Protein AF-A0A9D9L0I6-F1 (afdb_monomer)

Structure (mmCIF, N/CA/C/O backbone):
data_AF-A0A9D9L0I6-F1
#
_entry.id   AF-A0A9D9L0I6-F1
#
loop_
_atom_site.group_PDB
_atom_site.id
_atom_site.type_symbol
_atom_site.label_atom_id
_atom_site.label_alt_id
_atom_site.label_comp_id
_atom_site.label_asym_id
_atom_site.label_entity_id
_atom_site.label_seq_id
_atom_site.pdbx_PDB_ins_code
_atom_site.Cartn_x
_atom_site.Cartn_y
_atom_site.Cartn_z
_atom_site.occupancy
_atom_site.B_iso_or_equiv
_atom_site.auth_seq_id
_atom_site.auth_comp_id
_atom_site.auth_asym_id
_atom_site.auth_atom_id
_atom_site.pdbx_PDB_model_num
ATOM 1 N N . THR A 1 1 ? -9.762 -33.705 24.636 1.00 52.69 1 THR A N 1
ATOM 2 C CA . THR A 1 1 ? -10.418 -32.958 23.544 1.00 52.69 1 THR A CA 1
ATOM 3 C C . THR A 1 1 ? -10.398 -33.805 22.284 1.00 52.69 1 THR A C 1
ATOM 5 O O . THR A 1 1 ? -9.421 -34.520 22.058 1.00 52.69 1 THR A O 1
ATOM 8 N N . ALA A 1 2 ? -11.492 -33.805 21.518 1.00 54.66 2 ALA A N 1
ATOM 9 C CA . ALA A 1 2 ? -11.611 -34.588 20.283 1.00 54.66 2 ALA A CA 1
ATOM 10 C C . ALA A 1 2 ? -10.801 -33.950 19.140 1.00 54.66 2 ALA A C 1
ATOM 12 O O . ALA A 1 2 ? -10.558 -32.747 19.159 1.00 54.66 2 ALA A O 1
ATOM 13 N N . GLU A 1 3 ? -10.361 -34.753 18.174 1.00 54.53 3 GLU A N 1
ATOM 14 C CA . GLU A 1 3 ? -9.663 -34.286 16.967 1.00 54.53 3 GLU A CA 1
ATOM 15 C C . GLU A 1 3 ? -10.591 -33.373 16.137 1.00 54.53 3 GLU A C 1
ATOM 17 O O . GLU A 1 3 ? -11.791 -33.644 16.045 1.00 54.53 3 GLU A O 1
ATOM 22 N N . ASN A 1 4 ? -10.076 -32.256 15.604 1.00 59.72 4 ASN A N 1
ATOM 23 C CA . ASN A 1 4 ? -10.842 -31.246 14.854 1.00 59.72 4 ASN A CA 1
ATOM 24 C C . ASN A 1 4 ? -12.024 -30.582 15.595 1.00 59.72 4 ASN A C 1
ATOM 26 O O . ASN A 1 4 ? -12.914 -30.001 14.968 1.00 59.72 4 ASN A O 1
ATOM 30 N N . LYS A 1 5 ? -12.042 -30.612 16.936 1.00 56.75 5 LYS A N 1
ATOM 31 C CA . LYS A 1 5 ? -13.038 -29.906 17.766 1.00 56.75 5 LYS A CA 1
ATOM 32 C C . LYS A 1 5 ? -12.375 -29.087 18.877 1.00 56.75 5 LYS A C 1
ATOM 34 O O . LYS A 1 5 ? -11.319 -29.457 19.388 1.00 56.75 5 LYS A O 1
ATOM 39 N N . GLY A 1 6 ? -13.023 -27.990 19.281 1.00 60.59 6 GLY A N 1
ATOM 40 C CA . GLY A 1 6 ? -12.571 -27.153 20.399 1.00 60.59 6 GLY A CA 1
ATOM 41 C C . GLY A 1 6 ? -11.144 -26.632 20.206 1.00 60.59 6 GLY A C 1
ATOM 42 O O . GLY A 1 6 ? -10.828 -26.065 19.162 1.00 60.59 6 GLY A O 1
ATOM 43 N N . LEU A 1 7 ? -10.282 -26.887 21.196 1.00 53.25 7 LEU A N 1
ATOM 44 C CA . LEU A 1 7 ? -8.841 -26.571 21.202 1.00 53.25 7 LEU A CA 1
ATOM 45 C C . LEU A 1 7 ? -7.995 -27.298 20.129 1.00 53.25 7 LEU A C 1
ATOM 47 O O . LEU A 1 7 ? -6.809 -27.016 20.016 1.00 53.25 7 LEU A O 1
ATOM 51 N N . ARG A 1 8 ? -8.550 -28.273 19.393 1.00 57.31 8 ARG A N 1
ATOM 52 C CA . ARG A 1 8 ? -7.832 -29.096 18.394 1.00 57.31 8 ARG A CA 1
ATOM 53 C C . ARG A 1 8 ? -8.310 -28.868 16.955 1.00 57.31 8 ARG A C 1
ATOM 55 O O . ARG A 1 8 ? -8.191 -29.764 16.125 1.00 57.31 8 ARG A O 1
ATOM 62 N N . LYS A 1 9 ? -8.932 -27.724 16.672 1.00 61.34 9 LYS A N 1
ATOM 63 C CA . LYS A 1 9 ? -9.386 -27.363 15.323 1.00 61.34 9 LYS A CA 1
ATOM 64 C C . LYS A 1 9 ? -8.224 -26.705 14.564 1.00 61.34 9 LYS A C 1
ATOM 66 O O . LYS A 1 9 ? -7.658 -25.757 15.085 1.00 61.34 9 LYS A O 1
ATOM 71 N N . GLU A 1 10 ? -7.897 -27.185 13.360 1.00 45.16 10 GLU A N 1
ATOM 72 C CA . GLU A 1 10 ? -6.793 -26.660 12.520 1.00 45.16 10 GLU A CA 1
ATOM 73 C C . GLU A 1 10 ? -7.046 -25.266 11.916 1.00 45.16 10 GLU A C 1
ATOM 75 O O . GLU A 1 10 ? -6.156 -24.684 11.309 1.00 45.16 10 GLU A O 1
ATOM 80 N N . GLN A 1 11 ? -8.252 -24.713 12.059 1.00 45.41 11 GLN A N 1
ATOM 81 C CA . GLN A 1 11 ? -8.524 -23.341 11.629 1.00 45.41 11 GLN A CA 1
ATOM 82 C C . GLN A 1 11 ? -7.983 -22.357 12.663 1.00 45.41 11 GLN A C 1
ATOM 84 O O . GLN A 1 11 ? -8.370 -22.457 13.832 1.00 45.41 11 GLN A O 1
ATOM 89 N N . ASP A 1 12 ? -7.193 -21.376 12.215 1.00 39.00 12 ASP A N 1
ATOM 90 C CA . ASP A 1 12 ? -6.876 -20.182 12.997 1.00 39.00 12 ASP A CA 1
ATOM 91 C C . ASP A 1 12 ? -8.181 -19.553 13.480 1.00 39.00 12 ASP A C 1
ATOM 93 O O . ASP A 1 12 ? -8.966 -18.967 12.728 1.00 39.00 12 ASP A O 1
ATOM 97 N N . LYS A 1 13 ? -8.468 -19.738 14.768 1.00 43.03 13 LYS A N 1
ATOM 98 C CA . LYS A 1 13 ? -9.560 -19.028 15.408 1.00 43.03 13 LYS A CA 1
ATOM 99 C C . LYS A 1 13 ? -9.096 -17.587 15.583 1.00 43.03 13 LYS A C 1
ATOM 101 O O . LYS A 1 13 ? -8.286 -17.314 16.459 1.00 43.03 13 LYS A O 1
ATOM 106 N N . HIS A 1 14 ? -9.690 -16.660 14.832 1.00 37.66 14 HIS A N 1
ATOM 107 C CA . HIS A 1 14 ? -9.545 -15.221 15.091 1.00 37.66 14 HIS A CA 1
ATOM 108 C C . HIS A 1 14 ? -9.995 -14.812 16.516 1.00 37.66 14 HIS A C 1
ATOM 110 O O . HIS A 1 14 ? -9.690 -13.709 16.954 1.00 37.66 14 HIS A O 1
ATOM 116 N N . SER A 1 15 ? -10.688 -15.688 17.263 1.00 42.41 15 SER A N 1
ATOM 117 C CA . SER A 1 15 ? -11.010 -15.499 18.683 1.00 42.41 15 SER A CA 1
ATOM 118 C C . SER A 1 15 ? -11.058 -16.828 19.456 1.00 42.41 15 SER A C 1
ATOM 120 O O . SER A 1 15 ? -11.730 -17.783 19.053 1.00 42.41 15 SER A O 1
ATOM 122 N N . TYR A 1 16 ? -10.365 -16.892 20.600 1.00 41.09 16 TYR A N 1
ATOM 123 C CA . TYR A 1 16 ? -10.402 -18.029 21.537 1.00 41.09 16 TYR A CA 1
ATOM 124 C C . TYR A 1 16 ? -11.671 -18.049 22.416 1.00 41.09 16 TYR A C 1
ATOM 126 O O . TYR A 1 16 ? -11.987 -19.076 23.029 1.00 41.09 16 TYR A O 1
ATOM 134 N N . THR A 1 17 ? -12.415 -16.943 22.459 1.00 44.34 17 THR A N 1
ATOM 135 C CA . THR A 1 17 ? -13.710 -16.779 23.132 1.00 44.34 17 THR A CA 1
ATOM 136 C C . THR A 1 17 ? -14.830 -16.952 22.111 1.00 44.34 17 THR A C 1
ATOM 138 O O . THR A 1 17 ? -15.292 -16.007 21.480 1.00 44.34 17 THR A O 1
ATOM 141 N N . ASP A 1 18 ? -15.252 -18.200 21.911 1.00 49.34 18 ASP A N 1
ATOM 142 C CA . ASP A 1 18 ? -16.401 -18.523 21.065 1.00 49.34 18 ASP A CA 1
ATOM 143 C C . ASP A 1 18 ? -17.710 -18.219 21.817 1.00 49.34 18 ASP A C 1
ATOM 145 O O . ASP A 1 18 ? -18.307 -19.091 22.453 1.00 49.34 18 ASP A O 1
ATOM 149 N N . GLU A 1 19 ? -18.130 -16.952 21.786 1.00 54.03 19 GLU A N 1
ATOM 150 C CA . GLU A 1 19 ? -19.364 -1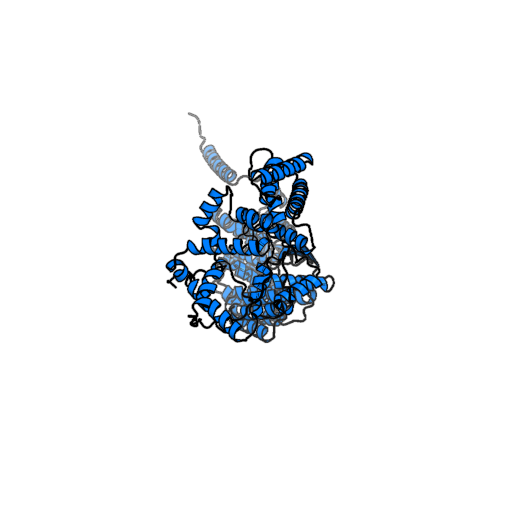6.471 22.425 1.00 54.03 19 GLU A CA 1
ATOM 151 C C . GLU A 1 19 ? -20.638 -16.890 21.679 1.00 54.03 19 GLU A C 1
ATOM 153 O O . GLU A 1 19 ? -21.743 -16.648 22.166 1.00 54.03 19 GLU A O 1
ATOM 158 N N . THR A 1 20 ? -20.523 -17.607 20.550 1.00 55.50 20 THR A N 1
ATOM 159 C CA . THR A 1 20 ? -21.691 -18.154 19.833 1.00 55.50 20 THR A CA 1
ATOM 160 C C . THR A 1 20 ? -22.563 -19.045 20.721 1.00 55.50 20 THR A C 1
ATOM 162 O O . THR A 1 20 ? -23.757 -19.186 20.475 1.00 55.50 20 THR A O 1
ATOM 165 N N . ARG A 1 21 ? -21.998 -19.610 21.792 1.00 56.38 21 ARG A N 1
ATOM 166 C CA . ARG A 1 21 ? -22.713 -20.412 22.798 1.00 56.38 21 ARG A CA 1
ATOM 167 C C . ARG A 1 21 ? -23.657 -19.579 23.666 1.00 56.38 21 ARG A C 1
ATOM 169 O O . ARG A 1 21 ? -24.732 -20.055 24.022 1.00 56.38 21 ARG A O 1
ATOM 176 N N . LEU A 1 22 ? -23.275 -18.335 23.963 1.00 54.88 22 LEU A N 1
ATOM 177 C CA . LEU A 1 22 ? -24.091 -17.380 24.717 1.00 54.88 22 LEU A CA 1
ATOM 178 C C . LEU A 1 22 ? -25.199 -16.782 23.830 1.00 54.88 22 LEU A C 1
ATOM 180 O O . LEU A 1 22 ? -26.304 -16.558 24.312 1.00 54.88 22 LEU A O 1
ATOM 184 N N . THR A 1 23 ? -24.929 -16.590 22.533 1.00 53.78 23 THR A N 1
ATOM 185 C CA . THR A 1 23 ? -25.809 -15.869 21.591 1.00 53.78 23 THR A CA 1
ATOM 186 C C . THR A 1 23 ? -26.646 -16.748 20.651 1.00 53.78 23 THR A C 1
ATOM 188 O O . THR A 1 23 ? -27.573 -16.242 20.027 1.00 53.78 23 THR A O 1
ATOM 191 N N . ARG A 1 24 ? -26.364 -18.054 20.499 1.00 57.12 24 ARG A N 1
ATOM 192 C CA . ARG A 1 24 ? -27.063 -18.942 19.531 1.00 57.12 24 ARG A CA 1
ATOM 193 C C . ARG A 1 24 ? -27.654 -20.225 20.129 1.00 57.12 24 ARG A C 1
ATOM 195 O O . ARG A 1 24 ? -28.039 -21.124 19.380 1.00 57.12 24 ARG A O 1
ATOM 202 N N . SER A 1 25 ? -27.738 -20.343 21.453 1.00 65.62 25 SER A N 1
ATOM 203 C CA . SER A 1 25 ? -28.348 -21.516 22.098 1.00 65.62 25 SER A CA 1
ATOM 204 C C . SER A 1 25 ? -29.876 -21.553 21.904 1.00 65.62 25 SER A C 1
ATOM 206 O O . SER A 1 25 ? -30.533 -20.524 21.744 1.00 65.62 25 SER A O 1
ATOM 208 N N . GLN A 1 26 ? -30.485 -22.745 21.947 1.00 70.00 26 GLN A N 1
ATOM 209 C CA . GLN A 1 26 ? -31.955 -22.873 21.940 1.00 70.00 26 GLN A CA 1
ATOM 210 C C . GLN A 1 26 ? -32.601 -22.167 23.143 1.00 70.00 26 GLN A C 1
ATOM 212 O O . GLN A 1 26 ? -33.730 -21.683 23.053 1.00 70.00 26 GLN A O 1
ATOM 217 N N . PHE A 1 27 ? -31.871 -22.086 24.257 1.00 76.56 27 PHE A N 1
ATOM 218 C CA . PHE A 1 27 ? -32.251 -21.315 25.433 1.00 76.56 27 PHE A CA 1
ATOM 219 C C . PHE A 1 27 ? -32.400 -19.829 25.114 1.00 76.56 27 PHE A C 1
ATOM 221 O O . PHE A 1 27 ? -33.429 -19.245 25.443 1.00 76.56 27 PHE A O 1
ATOM 228 N N . TYR A 1 28 ? -31.433 -19.248 24.404 1.00 76.38 28 TYR A N 1
ATOM 229 C CA . TYR A 1 28 ? -31.485 -17.858 23.963 1.00 76.38 28 TYR A CA 1
ATOM 230 C C . TYR A 1 28 ? -32.720 -17.574 23.091 1.00 76.38 28 TYR A C 1
ATOM 232 O O . TYR A 1 28 ? -33.481 -16.653 23.382 1.00 76.38 28 TYR A O 1
ATOM 240 N N . ALA A 1 29 ? -32.979 -18.410 22.080 1.00 76.19 29 ALA A N 1
ATOM 241 C CA . ALA A 1 29 ? -34.133 -18.221 21.199 1.00 76.19 29 ALA A CA 1
ATOM 242 C C . ALA A 1 29 ? -35.459 -18.232 21.985 1.00 76.19 29 ALA A C 1
ATOM 244 O O . ALA A 1 29 ? -36.323 -17.381 21.776 1.00 76.19 29 ALA A O 1
ATOM 245 N N . ARG A 1 30 ? -35.591 -19.149 22.954 1.00 82.31 30 ARG A N 1
ATOM 246 C CA . ARG A 1 30 ? -36.756 -19.217 23.852 1.00 82.31 30 ARG A CA 1
ATOM 247 C C . ARG A 1 30 ? -36.836 -18.036 24.815 1.00 82.31 30 ARG A C 1
ATOM 249 O O . ARG A 1 30 ? -37.936 -17.632 25.184 1.00 82.31 30 ARG A O 1
ATOM 256 N N . LEU A 1 31 ? -35.698 -17.514 25.266 1.00 84.06 31 LEU A N 1
ATOM 257 C CA . LEU A 1 31 ? -35.631 -16.359 26.157 1.00 84.06 31 LEU A CA 1
ATOM 258 C C . LEU A 1 31 ? -36.135 -15.102 25.442 1.00 84.06 31 LEU A C 1
ATOM 260 O O . LEU A 1 31 ? -37.004 -14.412 25.977 1.00 84.06 31 LEU A O 1
ATOM 264 N N . CYS A 1 32 ? -35.676 -14.860 24.213 1.00 84.69 32 CYS A N 1
ATOM 265 C CA . CYS A 1 32 ? -36.173 -13.789 23.348 1.00 84.69 32 CYS A CA 1
ATOM 266 C C . CYS A 1 32 ? -37.668 -13.940 23.045 1.00 84.69 32 CYS A C 1
ATOM 268 O O . CYS A 1 32 ? -38.425 -12.990 23.234 1.00 84.69 32 CYS A O 1
ATOM 270 N N . GLU A 1 33 ? -38.122 -15.145 22.684 1.00 85.88 33 GLU A N 1
ATOM 271 C CA . GLU A 1 33 ? -39.541 -15.421 22.420 1.00 85.88 33 GLU A CA 1
ATOM 272 C C . GLU A 1 33 ? -40.422 -15.131 23.647 1.00 85.88 33 GLU A C 1
ATOM 274 O O . GLU A 1 33 ? -41.439 -14.447 23.540 1.00 85.88 33 GLU A O 1
ATOM 279 N N . LYS A 1 34 ? -40.014 -15.589 24.839 1.00 87.19 34 LYS A N 1
ATOM 280 C CA . LYS A 1 34 ? -40.772 -15.364 26.081 1.00 87.19 34 LYS A CA 1
ATOM 281 C C . LYS A 1 34 ? -40.785 -13.912 26.541 1.00 87.19 34 LYS A C 1
ATOM 283 O O . LYS A 1 34 ? -41.727 -13.508 27.218 1.00 87.19 34 LYS A O 1
ATOM 288 N N . THR A 1 35 ? -39.732 -13.159 26.243 1.00 86.19 35 THR A N 1
ATOM 289 C CA . THR A 1 35 ? -39.604 -11.754 26.655 1.00 86.19 35 THR A CA 1
ATOM 290 C C . THR A 1 35 ? -40.111 -10.775 25.598 1.00 86.19 35 THR A C 1
ATOM 292 O O . THR A 1 35 ? -40.263 -9.593 25.904 1.00 86.19 35 THR A O 1
ATOM 295 N N . GLY A 1 36 ? -40.423 -11.255 24.388 1.00 85.00 36 GLY A N 1
ATOM 296 C CA . GLY A 1 36 ? -40.866 -10.429 23.266 1.00 85.00 36 GLY A CA 1
ATOM 297 C C . GLY A 1 36 ? -39.756 -9.541 22.696 1.00 85.00 36 GLY A C 1
ATOM 298 O O . GLY A 1 36 ? -40.039 -8.431 22.253 1.00 85.00 36 GLY A O 1
ATOM 299 N N . ILE A 1 37 ? -38.505 -10.002 22.753 1.00 87.12 37 ILE A N 1
ATOM 300 C CA . ILE A 1 37 ? -37.298 -9.244 22.387 1.00 87.12 37 ILE A CA 1
ATOM 301 C C . ILE A 1 37 ? -36.676 -9.815 21.106 1.00 87.12 37 ILE A C 1
ATOM 303 O O . ILE A 1 37 ? -36.764 -11.019 20.866 1.00 87.12 37 ILE A O 1
ATOM 307 N N . ARG A 1 38 ? -36.061 -8.966 20.268 1.00 85.38 38 ARG A N 1
ATOM 308 C CA . ARG A 1 38 ? -35.562 -9.348 18.932 1.00 85.38 38 ARG A CA 1
ATOM 309 C C . ARG A 1 38 ? -34.230 -10.082 18.973 1.00 85.38 38 ARG A C 1
ATOM 311 O O . ARG A 1 38 ? -34.019 -10.989 18.169 1.00 85.38 38 ARG A O 1
ATOM 318 N N . SER A 1 39 ? -33.331 -9.656 19.858 1.00 84.75 39 SER A N 1
ATOM 319 C CA . SER A 1 39 ? -31.947 -10.126 19.894 1.00 84.75 39 SER A CA 1
ATOM 320 C C . SER A 1 39 ? -31.399 -10.302 21.312 1.00 84.75 39 SER A C 1
ATOM 322 O O . SER A 1 39 ? -32.024 -9.898 22.298 1.00 84.75 39 SER A O 1
ATOM 324 N N . PHE A 1 40 ? -30.215 -10.909 21.423 1.00 83.31 40 PHE A N 1
ATOM 325 C CA . PHE A 1 40 ? -29.516 -11.065 22.699 1.00 83.31 40 PHE A CA 1
ATOM 326 C C . PHE A 1 40 ? -29.051 -9.716 23.217 1.00 83.31 40 PHE A C 1
ATOM 328 O O . PHE A 1 40 ? -29.179 -9.426 24.400 1.00 83.31 40 PHE A O 1
ATOM 335 N N . GLU A 1 41 ? -28.552 -8.891 22.313 1.00 85.81 41 GLU A N 1
ATOM 336 C CA . GLU A 1 41 ? -28.041 -7.564 22.596 1.00 85.81 41 GLU A CA 1
ATOM 337 C C . GLU A 1 41 ? -29.165 -6.666 23.144 1.00 85.81 41 GLU A C 1
ATOM 339 O O . GLU A 1 41 ? -28.955 -5.960 24.124 1.00 85.81 41 GLU A O 1
ATOM 344 N N . GLU A 1 42 ? -30.388 -6.763 22.605 1.00 88.62 42 GLU A N 1
ATOM 345 C CA . GLU A 1 42 ? -31.565 -6.060 23.146 1.00 88.62 42 GLU A CA 1
ATOM 346 C C . GLU A 1 42 ? -32.001 -6.621 24.507 1.00 88.62 42 GLU A C 1
ATOM 348 O O . GLU A 1 42 ? -32.395 -5.869 25.401 1.00 88.62 42 GLU A O 1
ATOM 353 N N . PHE A 1 43 ? -31.900 -7.939 24.707 1.00 90.00 43 PHE A N 1
ATOM 354 C CA . PHE A 1 43 ? -32.175 -8.553 26.007 1.00 90.00 43 PHE A CA 1
ATOM 355 C C . PHE A 1 43 ? -31.173 -8.072 27.067 1.00 90.00 43 PHE A C 1
ATOM 357 O O . PHE A 1 43 ? -31.569 -7.733 28.186 1.00 90.00 43 PHE A O 1
ATOM 364 N N . TRP A 1 44 ? -29.891 -8.026 26.706 1.00 90.00 44 TRP A N 1
ATOM 365 C CA . TRP A 1 44 ? -28.805 -7.599 27.574 1.00 90.00 44 TRP A CA 1
ATOM 366 C C . TRP A 1 44 ? -28.935 -6.124 27.958 1.00 90.00 44 TRP A C 1
ATOM 368 O O . TRP A 1 44 ? -28.985 -5.821 29.153 1.00 90.00 44 TRP A O 1
ATOM 378 N N . GLU A 1 45 ? -29.097 -5.235 26.971 1.00 92.75 45 GLU A N 1
ATOM 379 C CA . GLU A 1 45 ? -29.284 -3.796 27.198 1.00 92.75 45 GLU A CA 1
ATOM 380 C C . GLU A 1 45 ? -30.473 -3.543 28.132 1.00 92.75 45 GLU A C 1
ATOM 382 O O . GLU A 1 45 ? -30.358 -2.822 29.122 1.00 92.75 45 GLU A O 1
ATOM 387 N N . LYS A 1 46 ? -31.611 -4.203 27.890 1.00 92.62 46 LYS A N 1
ATOM 388 C CA . LYS A 1 46 ? -32.799 -4.029 28.726 1.00 92.62 46 LYS A CA 1
ATOM 389 C C . LYS A 1 46 ? -32.576 -4.489 30.166 1.00 92.62 46 LYS A C 1
ATOM 391 O O . LYS A 1 46 ? -32.803 -3.717 31.094 1.00 92.62 46 LYS A O 1
ATOM 396 N N . TYR A 1 47 ? -32.230 -5.760 30.372 1.00 92.12 47 TYR A N 1
ATOM 397 C CA . TYR A 1 47 ? -32.312 -6.379 31.700 1.00 92.12 47 TYR A CA 1
ATOM 398 C C . TYR A 1 47 ? -31.054 -6.198 32.547 1.00 92.12 47 TYR A C 1
ATOM 400 O O . TYR A 1 47 ? -31.166 -6.125 33.771 1.00 92.12 47 TYR A O 1
ATOM 408 N N . PHE A 1 48 ? -29.876 -6.148 31.924 1.00 92.44 48 PHE A N 1
ATOM 409 C CA . PHE A 1 48 ? -28.606 -6.038 32.639 1.00 92.44 48 PHE A CA 1
ATOM 410 C C . PHE A 1 48 ? -28.032 -4.629 32.611 1.00 92.44 48 PHE A C 1
ATOM 412 O O . PHE A 1 48 ? -27.369 -4.249 33.571 1.00 92.44 48 PHE A O 1
ATOM 419 N N . GLU A 1 49 ? -28.307 -3.833 31.583 1.00 93.44 49 GLU A N 1
ATOM 420 C CA . GLU A 1 49 ? -27.779 -2.472 31.540 1.00 93.44 49 GLU A CA 1
ATOM 421 C C . GLU A 1 49 ? -28.792 -1.465 32.091 1.00 93.44 49 GLU A C 1
ATOM 423 O O . GLU A 1 49 ? -28.603 -0.965 33.196 1.00 93.44 49 GLU A O 1
ATOM 428 N N . ILE A 1 50 ? -29.910 -1.224 31.404 1.00 94.50 50 ILE A N 1
ATOM 429 C CA . ILE A 1 50 ? -30.891 -0.195 31.782 1.00 94.50 50 ILE A CA 1
ATOM 430 C C . ILE A 1 50 ? -31.582 -0.532 33.107 1.00 94.50 50 ILE A C 1
ATOM 432 O O . ILE A 1 50 ? -31.529 0.243 34.063 1.00 94.50 50 ILE A O 1
ATOM 436 N N . GLU A 1 51 ? -32.232 -1.695 33.197 1.00 93.81 51 GLU A N 1
ATOM 437 C CA . GLU A 1 51 ? -32.915 -2.102 34.431 1.00 93.81 51 GLU A CA 1
ATOM 438 C C . GLU A 1 51 ? -31.922 -2.517 35.526 1.00 93.81 51 GLU A C 1
ATOM 440 O O . GLU A 1 51 ? -32.235 -2.413 36.714 1.00 93.81 51 GLU A O 1
ATOM 445 N N . GLY A 1 52 ? -30.702 -2.909 35.139 1.00 93.06 52 GLY A N 1
ATOM 446 C CA . GLY A 1 52 ? -29.615 -3.232 36.060 1.00 93.06 52 GLY A CA 1
ATOM 447 C C . GLY A 1 52 ? -29.172 -2.043 36.912 1.00 93.06 52 GLY A C 1
ATOM 448 O O . GLY A 1 52 ? -28.867 -2.232 38.088 1.00 93.06 52 GLY A O 1
ATOM 449 N N . LEU A 1 53 ? -29.233 -0.816 36.377 1.00 92.56 53 LEU A N 1
ATOM 450 C CA . LEU A 1 53 ? -28.900 0.414 37.114 1.00 92.56 53 LEU A CA 1
ATOM 451 C C . LEU A 1 53 ? -29.797 0.672 38.336 1.00 92.56 53 LEU A C 1
ATOM 453 O O . LEU A 1 53 ? -29.423 1.444 39.215 1.00 92.56 53 LEU A O 1
ATOM 457 N N . LYS A 1 54 ? -30.974 0.040 38.410 1.00 91.62 54 LYS A N 1
ATOM 458 C CA . LYS A 1 54 ? -31.897 0.171 39.550 1.00 91.62 54 LYS A CA 1
ATOM 459 C C . LYS A 1 54 ? -31.659 -0.859 40.644 1.00 91.62 54 LYS A C 1
ATOM 461 O O . LYS A 1 54 ? -32.238 -0.743 41.723 1.00 91.62 54 LYS A O 1
ATOM 466 N N . LEU A 1 55 ? -30.893 -1.901 40.340 1.00 94.31 55 LEU A N 1
ATOM 467 C CA . LEU A 1 55 ? -30.663 -3.006 41.252 1.00 94.31 55 LEU A CA 1
ATOM 468 C C . LEU A 1 55 ? -29.553 -2.656 42.235 1.00 94.31 55 LEU A C 1
ATOM 470 O O . LEU A 1 55 ? -28.603 -1.936 41.922 1.00 94.31 55 LEU A O 1
ATOM 474 N N . THR A 1 56 ? -29.641 -3.236 43.427 1.00 95.25 56 THR A N 1
ATOM 475 C CA . THR A 1 56 ? -28.480 -3.292 44.315 1.00 95.25 56 THR A CA 1
ATOM 476 C C . THR A 1 56 ? -27.369 -4.138 43.677 1.00 95.25 56 THR A C 1
ATOM 478 O O . THR A 1 56 ? -27.668 -5.066 42.912 1.00 95.25 56 THR A O 1
ATOM 481 N N . PRO A 1 57 ? -26.082 -3.880 43.981 1.00 93.06 57 PRO A N 1
ATOM 482 C CA . PRO A 1 57 ? -24.985 -4.705 43.477 1.00 93.06 57 PRO A CA 1
ATOM 483 C C . PRO A 1 57 ? -25.179 -6.204 43.751 1.00 93.06 57 PRO A C 1
ATOM 485 O O . PRO A 1 57 ? -24.871 -7.034 42.896 1.00 93.06 57 PRO A O 1
ATOM 488 N N . GLU A 1 58 ? -25.731 -6.561 44.911 1.00 94.69 58 GLU A N 1
ATOM 489 C CA . GLU A 1 58 ? -26.017 -7.940 45.306 1.00 94.69 58 GLU A CA 1
ATOM 490 C C . GLU A 1 58 ? -27.081 -8.593 44.414 1.00 94.69 58 GLU A C 1
ATOM 492 O O . GLU A 1 58 ? -26.893 -9.719 43.945 1.00 94.69 58 GLU A O 1
ATOM 497 N N . GLU A 1 59 ? -28.188 -7.894 44.153 1.00 95.94 59 GLU A N 1
ATOM 498 C CA . GLU A 1 59 ? -29.250 -8.370 43.261 1.00 95.94 59 GLU A CA 1
ATOM 499 C C . GLU A 1 59 ? -28.758 -8.489 41.821 1.00 95.94 59 GLU A C 1
ATOM 501 O O . GLU A 1 59 ? -29.026 -9.496 41.162 1.00 95.94 59 GLU A O 1
ATOM 506 N N . PHE A 1 60 ? -27.986 -7.507 41.350 1.00 94.44 60 PHE A N 1
ATOM 507 C CA . PHE A 1 60 ? -27.377 -7.541 40.027 1.00 94.44 60 PHE A CA 1
ATOM 508 C C . PHE A 1 60 ? -26.452 -8.755 39.872 1.00 94.44 60 PHE A C 1
ATOM 510 O O . PHE A 1 60 ? -26.622 -9.555 38.949 1.00 94.44 60 PHE A O 1
ATOM 517 N N . CYS A 1 61 ? -25.526 -8.956 40.818 1.00 91.38 61 CYS A N 1
ATOM 518 C CA . CYS A 1 61 ? -24.613 -10.098 40.807 1.00 91.38 61 CYS A CA 1
ATOM 519 C C . CYS A 1 61 ? -25.371 -11.428 40.859 1.00 91.38 61 CYS A C 1
ATOM 521 O O . CYS A 1 61 ? -25.025 -12.365 40.138 1.00 91.38 61 CYS A O 1
ATOM 523 N N . LYS A 1 62 ? -26.431 -11.516 41.672 1.00 92.81 62 LYS A N 1
ATOM 524 C CA . LYS A 1 62 ? -27.282 -12.707 41.757 1.00 92.81 62 LYS A CA 1
ATOM 525 C C . LYS A 1 62 ? -27.981 -13.001 40.429 1.00 92.81 62 LYS A C 1
ATOM 527 O O . LYS A 1 62 ? -27.981 -14.155 39.994 1.00 92.81 62 LYS A O 1
ATOM 532 N N . ASN A 1 63 ? -28.556 -11.991 39.781 1.00 92.81 63 ASN A N 1
ATOM 533 C CA . ASN A 1 63 ? -29.239 -12.145 38.496 1.00 92.81 63 ASN A CA 1
ATOM 534 C C . ASN A 1 63 ? -28.256 -12.555 37.393 1.00 92.81 63 ASN A C 1
ATOM 536 O O . ASN A 1 63 ? -28.510 -13.523 36.676 1.00 92.81 63 ASN A O 1
ATOM 540 N N . MET A 1 64 ? -27.099 -11.889 37.320 1.00 90.38 64 MET A N 1
ATOM 541 C CA . MET A 1 64 ? -26.031 -12.205 36.369 1.00 90.38 64 MET A CA 1
ATOM 542 C C . MET A 1 64 ? -25.509 -13.634 36.561 1.00 90.38 64 MET A C 1
ATOM 544 O O . MET A 1 64 ? -25.389 -14.399 35.604 1.00 90.38 64 MET A O 1
ATOM 548 N N . HIS A 1 65 ? -25.258 -14.034 37.810 1.00 89.75 65 HIS A N 1
ATOM 549 C CA . HIS A 1 65 ? -24.818 -15.389 38.129 1.00 89.75 65 HIS A CA 1
ATOM 550 C C . HIS A 1 65 ? -25.876 -16.434 37.760 1.00 89.75 65 HIS A C 1
ATOM 552 O O . HIS A 1 65 ? -25.547 -17.450 37.150 1.00 89.75 65 HIS A O 1
ATOM 558 N N . THR A 1 66 ? -27.149 -16.167 38.067 1.00 91.00 66 THR A N 1
ATOM 559 C CA . THR A 1 66 ? -28.267 -17.057 37.719 1.00 91.00 66 THR A CA 1
ATOM 560 C C . THR A 1 66 ? -28.352 -17.263 36.209 1.00 91.00 66 THR A C 1
ATOM 562 O O . THR A 1 66 ? -28.454 -18.400 35.754 1.00 91.00 66 THR A O 1
ATOM 565 N N . TYR A 1 67 ? -28.246 -16.186 35.428 1.00 87.56 67 TYR A N 1
ATOM 566 C CA . TYR A 1 67 ? -28.204 -16.266 33.971 1.00 87.56 67 TYR A CA 1
ATOM 567 C C . TYR A 1 67 ? -27.052 -17.153 33.484 1.00 87.56 67 TYR A C 1
ATOM 569 O O . TYR A 1 67 ? -27.274 -18.091 32.721 1.00 87.56 67 TYR A O 1
ATOM 577 N N . CYS A 1 68 ? -25.839 -16.932 33.991 1.00 88.12 68 CYS A N 1
ATOM 578 C CA . CYS A 1 68 ? -24.668 -17.717 33.603 1.00 88.12 68 CYS A CA 1
ATOM 579 C C . CYS A 1 68 ? -24.805 -19.212 33.944 1.00 88.12 68 CYS A C 1
ATOM 581 O O . CYS A 1 68 ? -24.405 -20.067 33.153 1.00 88.12 68 CYS A O 1
ATOM 583 N N . VAL A 1 69 ? -25.392 -19.538 35.102 1.00 88.62 69 VAL A N 1
ATOM 584 C CA . VAL A 1 69 ? -25.678 -20.923 35.513 1.00 88.62 69 VAL A CA 1
ATOM 585 C C . VAL A 1 69 ? -26.691 -21.577 34.577 1.00 88.62 69 VAL A C 1
ATOM 587 O O . VAL A 1 69 ? -26.478 -22.715 34.161 1.00 88.62 69 VAL A O 1
ATOM 590 N N . LEU A 1 70 ? -27.766 -20.869 34.217 1.00 86.88 70 LEU A N 1
ATOM 591 C CA . LEU A 1 70 ? -28.781 -21.382 33.296 1.00 86.88 70 LEU A CA 1
ATOM 592 C C . LEU A 1 70 ? -28.186 -21.657 31.915 1.00 86.88 70 LEU A C 1
ATOM 594 O O . LEU A 1 70 ? -28.379 -22.746 31.382 1.00 86.88 70 LEU A O 1
ATOM 598 N N . VAL A 1 71 ? -27.390 -20.729 31.381 1.00 82.69 71 VAL A N 1
ATOM 599 C CA . VAL A 1 71 ? -26.718 -20.932 30.091 1.00 82.69 71 VAL A CA 1
ATOM 600 C C . VAL A 1 71 ? -25.773 -22.133 30.140 1.00 82.69 71 VAL A C 1
ATOM 602 O O . VAL A 1 71 ? -25.782 -22.955 29.229 1.00 82.69 71 VAL A O 1
ATOM 605 N N . ARG A 1 72 ? -25.013 -22.300 31.231 1.00 84.62 72 ARG A N 1
ATOM 606 C CA . ARG A 1 72 ? -24.159 -23.481 31.421 1.00 84.62 72 ARG A CA 1
ATOM 607 C C . ARG A 1 72 ? -24.965 -24.781 31.507 1.00 84.62 72 ARG A C 1
ATOM 609 O O . ARG A 1 72 ? -24.492 -25.803 31.027 1.00 84.62 72 ARG A O 1
ATOM 616 N N . SER A 1 73 ? -26.146 -24.764 32.128 1.00 84.69 73 SER A N 1
ATOM 617 C CA . SER A 1 73 ? -26.965 -25.969 32.346 1.00 84.69 73 SER A CA 1
ATOM 618 C C . SER A 1 73 ? -27.520 -26.592 31.062 1.00 84.69 73 SER A C 1
ATOM 620 O O . SER A 1 73 ? -27.878 -27.768 31.057 1.00 84.69 73 SER A O 1
ATOM 622 N N . GLU A 1 74 ? -27.543 -25.824 29.974 1.00 82.31 74 GLU A N 1
ATOM 623 C CA . GLU A 1 74 ? -27.933 -26.290 28.642 1.00 82.31 74 GLU A CA 1
ATOM 624 C C . GLU A 1 74 ? -26.782 -27.007 27.914 1.00 82.31 74 GLU A C 1
ATOM 626 O O . GLU A 1 74 ? -27.019 -27.664 26.903 1.00 82.31 74 GLU A O 1
ATOM 631 N N . GLU A 1 75 ? -25.545 -26.922 28.422 1.00 79.00 75 GLU A N 1
ATOM 632 C CA . GLU A 1 75 ? -24.406 -27.667 27.885 1.00 79.00 75 GLU A CA 1
ATOM 633 C C . GLU A 1 75 ? -24.214 -29.001 28.615 1.00 79.00 75 GLU A C 1
ATOM 635 O O . GLU A 1 75 ? -24.113 -29.086 29.842 1.00 79.00 75 GLU A O 1
ATOM 640 N N . THR A 1 76 ? -24.076 -30.076 27.845 1.00 83.50 76 THR A N 1
ATOM 641 C CA . THR A 1 76 ? -23.735 -31.386 28.396 1.00 83.50 76 THR A CA 1
ATOM 642 C C . THR A 1 76 ? -22.262 -31.439 28.810 1.00 83.50 76 THR A C 1
ATOM 644 O O . THR A 1 76 ? -21.379 -30.829 28.200 1.00 83.50 76 THR A O 1
ATOM 647 N N . ALA A 1 77 ? -21.943 -32.271 29.807 1.00 82.75 77 ALA A N 1
ATOM 648 C CA . ALA A 1 77 ? -20.553 -32.505 30.213 1.00 82.75 77 ALA A CA 1
ATOM 649 C C . ALA A 1 77 ? -19.667 -32.985 29.043 1.00 82.75 77 ALA A C 1
ATOM 651 O O . ALA A 1 77 ? -18.474 -32.678 28.992 1.00 82.75 77 ALA A O 1
ATOM 652 N N . GLN A 1 78 ? -20.249 -33.708 28.078 1.00 83.44 78 GLN A N 1
ATOM 653 C CA . GLN A 1 78 ? -19.551 -34.157 26.877 1.00 83.44 78 GLN A CA 1
ATOM 654 C C . GLN A 1 78 ? -19.199 -32.992 25.940 1.00 83.44 78 GLN A C 1
ATOM 656 O O . GLN A 1 78 ? -18.088 -32.966 25.410 1.00 83.44 78 GLN A O 1
ATOM 661 N N . GLU A 1 79 ? -20.091 -32.018 25.754 1.00 81.81 79 GLU A N 1
ATOM 662 C CA . GLU A 1 79 ? -19.838 -30.822 24.937 1.00 81.81 79 GLU A CA 1
ATOM 663 C C . GLU A 1 79 ? -18.762 -29.933 25.564 1.00 81.81 79 GLU A C 1
ATOM 665 O O . GLU A 1 79 ? -17.800 -29.559 24.884 1.00 81.81 79 GLU A O 1
ATOM 670 N N . LEU A 1 80 ? -18.849 -29.700 26.879 1.00 83.56 80 LEU A N 1
ATOM 671 C CA . LEU A 1 80 ? -17.842 -28.964 27.651 1.00 83.56 80 LEU A CA 1
ATOM 672 C C . LEU A 1 80 ? -16.459 -29.641 27.582 1.00 83.56 80 LEU A C 1
ATOM 674 O O . LEU A 1 80 ? -15.425 -28.970 27.481 1.00 83.56 80 LEU A O 1
ATOM 678 N N . ALA A 1 81 ? -16.417 -30.977 27.608 1.00 84.50 81 ALA A N 1
ATOM 679 C CA . ALA A 1 81 ? -15.183 -31.751 27.471 1.00 84.50 81 ALA A CA 1
ATOM 680 C C . ALA A 1 81 ? -14.618 -31.728 26.038 1.00 84.50 81 ALA A C 1
ATOM 682 O O . ALA A 1 81 ? -13.395 -31.667 25.854 1.00 84.50 81 ALA A O 1
ATOM 683 N N . CYS A 1 82 ? -15.487 -31.788 25.022 1.00 79.00 82 CYS A N 1
ATOM 684 C CA . CYS A 1 82 ? -15.089 -31.731 23.616 1.00 79.00 82 CYS A CA 1
ATOM 685 C C . CYS A 1 82 ? -14.477 -30.375 23.260 1.00 79.00 82 CYS A C 1
ATOM 687 O O . CYS A 1 82 ? -13.461 -30.345 22.566 1.00 79.00 82 CYS A O 1
ATOM 689 N N . ASP A 1 83 ? -15.058 -29.285 23.765 1.00 76.00 83 ASP A N 1
ATOM 690 C CA . ASP A 1 83 ? -14.568 -27.921 23.550 1.00 76.00 83 ASP A CA 1
ATOM 691 C C . ASP A 1 83 ? -13.238 -27.639 24.255 1.00 76.00 83 ASP A C 1
ATOM 693 O O . ASP A 1 83 ? -12.399 -26.890 23.760 1.00 76.00 83 ASP A O 1
ATOM 697 N N . GLY A 1 84 ? -13.023 -28.288 25.402 1.00 83.19 84 GLY A N 1
ATOM 698 C CA . GLY A 1 84 ? -11.872 -28.046 26.268 1.00 83.19 84 GLY A CA 1
ATOM 699 C C . GLY A 1 84 ? -12.170 -27.111 27.440 1.00 83.19 84 GLY A C 1
ATOM 700 O O . GLY A 1 84 ? -11.261 -26.821 28.215 1.00 83.19 84 GLY A O 1
ATOM 701 N N . THR A 1 85 ? -13.421 -26.684 27.629 1.00 86.81 85 THR A N 1
ATOM 702 C CA . THR A 1 85 ? -13.864 -25.880 28.780 1.00 86.81 85 THR A CA 1
ATOM 703 C C . THR A 1 85 ? -13.485 -26.520 30.112 1.00 86.81 85 THR A C 1
ATOM 705 O O . THR A 1 85 ? -12.860 -25.858 30.934 1.00 86.81 85 THR A O 1
ATOM 708 N N . LEU A 1 86 ? -13.719 -27.825 30.291 1.00 88.00 86 LEU A N 1
ATOM 709 C CA . LEU A 1 86 ? -13.348 -28.517 31.537 1.00 88.00 86 LEU A CA 1
ATOM 710 C C . LEU A 1 86 ? -11.830 -28.525 31.791 1.00 88.00 86 LEU A C 1
ATOM 712 O O . LEU A 1 86 ? -11.382 -28.471 32.934 1.00 88.00 86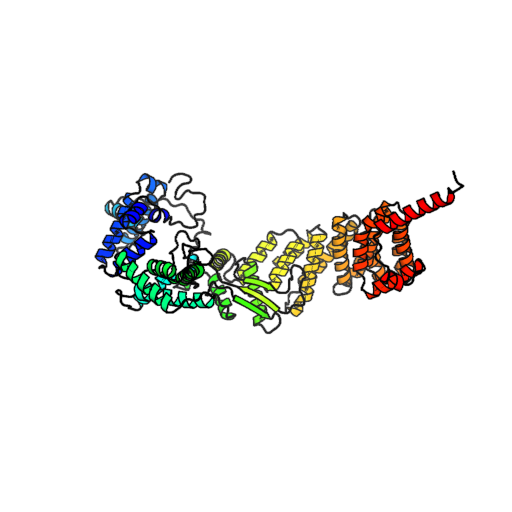 LEU A O 1
ATOM 716 N N . ALA A 1 87 ? -11.018 -28.586 30.731 1.00 86.56 87 ALA A N 1
ATOM 717 C CA . ALA A 1 87 ? -9.563 -28.521 30.858 1.00 86.56 87 ALA A CA 1
ATOM 718 C C . ALA A 1 87 ? -9.096 -27.103 31.228 1.00 86.56 87 ALA A C 1
ATOM 720 O O . ALA A 1 87 ? -8.238 -26.955 32.099 1.00 86.56 87 ALA A O 1
ATOM 721 N N . ARG A 1 88 ? -9.696 -26.070 30.615 1.00 87.44 88 ARG A N 1
ATOM 722 C CA . ARG A 1 88 ? -9.461 -24.660 30.966 1.00 87.44 88 ARG A CA 1
ATOM 723 C C . ARG A 1 88 ? -9.842 -24.385 32.419 1.00 87.44 88 ARG A C 1
ATOM 725 O O . ARG A 1 88 ? -9.041 -23.816 33.148 1.00 87.44 88 ARG A O 1
ATOM 732 N N . GLU A 1 89 ? -11.012 -24.839 32.860 1.00 91.12 89 GLU A N 1
ATOM 733 C CA . GLU A 1 89 ? -11.504 -24.655 34.232 1.00 91.12 89 GLU A CA 1
ATOM 734 C C . GLU A 1 89 ? -10.607 -25.324 35.268 1.00 91.12 89 GLU A C 1
ATOM 736 O O . GLU A 1 89 ? -10.257 -24.694 36.260 1.00 91.12 89 GLU A O 1
ATOM 741 N N . ARG A 1 90 ? -10.137 -26.550 35.012 1.00 90.25 90 ARG A N 1
ATOM 742 C CA . ARG A 1 90 ? -9.147 -27.200 35.882 1.00 90.25 90 ARG A CA 1
ATOM 743 C C . ARG A 1 90 ? -7.849 -26.405 35.987 1.00 90.25 90 ARG A C 1
ATOM 745 O O . ARG A 1 90 ? -7.314 -26.263 37.083 1.00 90.25 90 ARG A O 1
ATOM 752 N N . HIS A 1 91 ? -7.345 -25.881 34.868 1.00 90.25 91 HIS A N 1
ATOM 753 C CA . HIS A 1 91 ? -6.144 -25.047 34.882 1.00 90.25 91 HIS A CA 1
ATOM 754 C C . HIS A 1 91 ? -6.373 -23.731 35.642 1.00 90.25 91 HIS A C 1
ATOM 756 O O . HIS A 1 91 ? -5.570 -23.373 36.498 1.00 90.25 91 HIS A O 1
ATOM 762 N N . MET A 1 92 ? -7.490 -23.046 35.386 1.00 91.62 92 MET A N 1
ATOM 763 C CA . MET A 1 92 ? -7.880 -21.822 36.092 1.00 91.62 92 MET A CA 1
ATOM 764 C C . MET A 1 92 ? -8.026 -22.063 37.603 1.00 91.62 92 MET A C 1
ATOM 766 O O . MET A 1 92 ? -7.437 -21.330 38.393 1.00 91.62 92 MET A O 1
ATOM 770 N N . ALA A 1 93 ? -8.728 -23.121 38.018 1.00 92.69 93 ALA A N 1
ATOM 771 C CA . ALA A 1 93 ? -8.883 -23.492 39.425 1.00 92.69 93 ALA A CA 1
ATOM 772 C C . ALA A 1 93 ? -7.533 -23.803 40.092 1.00 92.69 93 ALA A C 1
ATOM 774 O O . ALA A 1 93 ? -7.313 -23.422 41.241 1.00 92.69 93 ALA A O 1
ATOM 775 N N . HIS A 1 94 ? -6.608 -24.439 39.363 1.00 91.44 94 HIS A N 1
ATOM 776 C CA . HIS A 1 94 ? -5.249 -24.696 39.844 1.00 91.44 94 HIS A CA 1
ATOM 777 C C . HIS A 1 94 ? -4.494 -23.392 40.115 1.00 91.44 94 HIS A C 1
ATOM 779 O O . HIS A 1 94 ? -3.971 -23.218 41.212 1.00 91.44 94 HIS A O 1
ATOM 785 N N . ARG A 1 95 ? -4.521 -22.435 39.177 1.00 91.31 95 ARG A N 1
ATOM 786 C CA . ARG A 1 95 ? -3.899 -21.112 39.363 1.00 91.31 95 ARG A CA 1
ATOM 787 C C . ARG A 1 95 ? -4.529 -20.316 40.505 1.00 91.31 95 ARG A C 1
ATOM 789 O O . ARG A 1 95 ? -3.819 -19.647 41.249 1.00 91.31 95 ARG A O 1
ATOM 796 N N . ILE A 1 96 ? -5.849 -20.407 40.674 1.00 91.56 96 ILE A N 1
ATOM 797 C CA . ILE A 1 96 ? -6.545 -19.780 41.805 1.00 91.56 96 ILE A CA 1
ATOM 798 C C . ILE A 1 96 ? -6.069 -20.396 43.126 1.00 91.56 96 ILE A C 1
ATOM 800 O O . ILE A 1 96 ? -5.811 -19.657 44.074 1.00 91.56 96 ILE A O 1
ATOM 804 N N . ARG A 1 97 ? -5.903 -21.724 43.195 1.00 89.94 97 ARG A N 1
ATOM 805 C CA . ARG A 1 97 ? -5.372 -22.397 44.389 1.00 89.94 97 ARG A CA 1
ATOM 806 C C . ARG A 1 97 ? -3.943 -21.955 44.702 1.00 89.94 97 ARG A C 1
ATOM 808 O O . ARG A 1 97 ? -3.699 -21.543 45.827 1.00 89.94 97 ARG A O 1
ATOM 815 N N . GLU A 1 98 ? -3.054 -21.938 43.708 1.00 89.88 98 GLU A N 1
ATOM 816 C CA . GLU A 1 98 ? -1.680 -21.434 43.872 1.00 89.88 98 GLU A CA 1
ATOM 817 C C . GLU A 1 98 ? -1.664 -19.992 44.415 1.00 89.88 98 GLU A C 1
ATOM 819 O O . GLU A 1 98 ? -0.875 -19.652 45.297 1.00 89.88 98 GLU A O 1
ATOM 824 N N . ALA A 1 99 ? -2.565 -19.134 43.925 1.00 90.44 99 ALA A N 1
ATOM 825 C CA . ALA A 1 99 ? -2.692 -17.766 44.416 1.00 90.44 99 ALA A CA 1
ATOM 826 C C . ALA A 1 99 ? -3.212 -17.705 45.864 1.00 90.44 99 ALA A C 1
ATOM 828 O O . ALA A 1 99 ? -2.732 -16.883 46.645 1.00 90.44 99 ALA A O 1
ATOM 829 N N . LEU A 1 100 ? -4.163 -18.565 46.243 1.00 89.56 100 LEU A N 1
ATOM 830 C CA . LEU A 1 100 ? -4.676 -18.660 47.616 1.00 89.56 100 LEU A CA 1
ATOM 831 C C . LEU A 1 100 ? -3.603 -19.156 48.595 1.00 89.56 100 LEU A C 1
ATOM 833 O O . LEU A 1 100 ? -3.507 -18.631 49.705 1.00 89.56 100 LEU A O 1
ATOM 837 N N . ASP A 1 101 ? -2.754 -20.092 48.168 1.00 89.31 101 ASP A N 1
ATOM 838 C CA . ASP A 1 101 ? -1.654 -20.637 48.976 1.00 89.31 101 ASP A CA 1
ATOM 839 C C . ASP A 1 101 ? -0.600 -19.568 49.330 1.00 89.31 101 ASP A C 1
ATOM 841 O O . ASP A 1 101 ? 0.128 -19.705 50.313 1.00 89.31 101 ASP A O 1
ATOM 845 N N . SER A 1 102 ? -0.564 -18.445 48.598 1.00 88.56 102 SER A N 1
ATOM 846 C CA . SER A 1 102 ? 0.264 -17.276 48.938 1.00 88.56 102 SER A CA 1
ATOM 847 C C . SER A 1 102 ? -0.207 -16.507 50.186 1.00 88.56 102 SER A C 1
ATOM 849 O O . SER A 1 102 ? 0.450 -15.551 50.604 1.00 88.56 102 SER A O 1
ATOM 851 N N . GLY A 1 103 ? -1.354 -16.880 50.770 1.00 86.75 103 GLY A N 1
ATOM 852 C CA . GLY A 1 103 ? -1.920 -16.262 51.974 1.00 86.75 103 GLY A CA 1
ATOM 853 C C . GLY A 1 103 ? -2.527 -14.870 51.755 1.00 86.75 103 GLY A C 1
ATOM 854 O O . GLY A 1 103 ? -2.877 -14.187 52.718 1.00 86.75 103 GLY A O 1
ATOM 855 N N . LYS A 1 104 ? -2.648 -14.417 50.501 1.00 87.94 104 LYS A N 1
ATOM 856 C CA . LYS A 1 104 ? -3.258 -13.130 50.140 1.00 87.94 104 LYS A CA 1
ATOM 857 C C . LYS A 1 104 ? -4.762 -13.273 49.916 1.00 87.94 104 LYS A C 1
ATOM 859 O O . LYS A 1 104 ? -5.264 -14.338 49.572 1.00 87.94 104 LYS A O 1
ATOM 864 N N . ARG A 1 105 ? -5.493 -12.160 50.044 1.00 91.62 105 ARG A N 1
ATOM 865 C CA . ARG A 1 105 ? -6.873 -12.079 49.543 1.00 91.62 105 ARG A CA 1
ATOM 866 C C . ARG A 1 105 ? -6.841 -12.120 48.015 1.00 91.62 105 ARG A C 1
ATOM 868 O O . ARG A 1 105 ? -6.169 -11.293 47.404 1.00 91.62 105 ARG A O 1
ATOM 875 N N . VAL A 1 106 ? -7.570 -13.061 47.421 1.00 90.50 106 VAL A N 1
ATOM 876 C CA . VAL A 1 106 ? -7.628 -13.266 45.967 1.00 90.50 106 VAL A CA 1
ATOM 877 C C . VAL A 1 106 ? -8.998 -12.837 45.444 1.00 90.50 106 VAL A C 1
ATOM 879 O O . VAL A 1 106 ? -10.021 -13.256 45.981 1.00 90.50 106 VAL A O 1
ATOM 882 N N . LEU A 1 107 ? -9.013 -12.014 44.391 1.00 91.50 107 LEU A N 1
ATOM 883 C CA . LEU A 1 107 ? -10.192 -11.728 43.571 1.00 91.50 107 LEU A CA 1
ATOM 884 C C . LEU A 1 107 ? -10.005 -12.426 42.221 1.00 91.50 107 LEU A C 1
ATOM 886 O O . LEU A 1 107 ? -9.047 -12.130 41.511 1.00 91.50 107 LEU A O 1
ATOM 890 N N . ALA A 1 108 ? -10.907 -13.342 41.873 1.00 90.06 108 ALA A N 1
ATOM 891 C CA . ALA A 1 108 ? -10.908 -14.003 40.572 1.00 90.06 108 ALA A CA 1
ATOM 892 C C . ALA A 1 108 ? -11.958 -13.353 39.662 1.00 90.06 108 ALA A C 1
ATOM 894 O O . ALA A 1 108 ? -13.151 -13.402 39.958 1.00 90.06 108 ALA A O 1
ATOM 895 N N . VAL A 1 109 ? -11.514 -12.760 38.552 1.00 90.06 109 VAL A N 1
ATOM 896 C CA . VAL A 1 109 ? -12.390 -12.242 37.492 1.00 90.06 109 VAL A CA 1
ATOM 897 C C . VAL A 1 109 ? -12.467 -13.299 36.398 1.00 90.06 109 VAL A C 1
ATOM 899 O O . VAL A 1 109 ? -11.439 -13.745 35.892 1.00 90.06 109 VAL A O 1
ATOM 902 N N . THR A 1 110 ? -13.676 -13.757 36.080 1.00 88.25 110 THR A N 1
ATOM 903 C CA . THR A 1 110 ? -13.896 -14.912 35.196 1.00 88.25 110 THR A CA 1
ATOM 904 C C . THR A 1 110 ? -15.036 -14.626 34.231 1.00 88.25 110 THR A C 1
ATOM 906 O O . THR A 1 110 ? -15.953 -13.881 34.571 1.00 88.25 110 THR A O 1
ATOM 909 N N . GLY A 1 111 ? -15.000 -15.236 33.043 1.00 85.94 111 GLY A N 1
ATOM 910 C CA . GLY A 1 111 ? -16.172 -15.269 32.169 1.00 85.94 111 GLY A CA 1
ATOM 911 C C . GLY A 1 111 ? -17.306 -16.041 32.846 1.00 85.94 111 GLY A C 1
ATOM 912 O O . GLY A 1 111 ? -17.064 -17.104 33.423 1.00 85.94 111 GLY A O 1
ATOM 913 N N . GLY A 1 112 ? -18.533 -15.522 32.768 1.00 87.25 112 GLY A N 1
ATOM 914 C CA . GLY A 1 112 ? -19.668 -16.020 33.552 1.00 87.25 112 GLY A CA 1
ATOM 915 C C . GLY A 1 112 ? -19.945 -17.523 33.407 1.00 87.25 112 GLY A C 1
ATOM 916 O O . GLY A 1 112 ? -20.242 -18.194 34.395 1.00 87.25 112 GLY A O 1
ATOM 917 N N . LEU A 1 113 ? -19.744 -18.088 32.207 1.00 85.50 113 LEU A N 1
ATOM 918 C CA . LEU A 1 113 ? -19.876 -19.529 31.929 1.00 85.50 113 LEU A CA 1
ATOM 919 C C . LEU A 1 113 ? -18.985 -20.401 32.839 1.00 85.50 113 LEU A C 1
ATOM 921 O O . LEU A 1 113 ? -19.356 -21.523 33.196 1.00 85.50 113 LEU A O 1
ATOM 925 N N . HIS A 1 114 ? -17.805 -19.895 33.210 1.00 89.56 114 HIS A N 1
ATOM 926 C CA . HIS A 1 114 ? -16.805 -20.624 33.988 1.00 89.56 114 HIS A CA 1
ATOM 927 C C . HIS A 1 114 ? -17.025 -20.522 35.495 1.00 89.56 114 HIS A C 1
ATOM 929 O O . HIS A 1 114 ? -16.582 -21.405 36.227 1.00 89.56 114 HIS A O 1
ATOM 935 N N . SER A 1 115 ? -17.704 -19.478 35.978 1.00 90.25 115 SER A N 1
ATOM 936 C CA . SER A 1 115 ? -17.775 -19.176 37.412 1.00 90.25 115 SER A CA 1
ATOM 937 C C . SER A 1 115 ? -18.369 -20.329 38.230 1.00 90.25 115 SER A C 1
ATOM 939 O O . SER A 1 115 ? -17.817 -20.687 39.267 1.00 90.25 115 SER A O 1
ATOM 941 N N . ALA A 1 116 ? -19.440 -20.963 37.739 1.00 89.06 116 ALA A N 1
ATOM 942 C CA . ALA A 1 116 ? -20.063 -22.106 38.412 1.00 89.06 116 ALA A CA 1
ATOM 943 C C . ALA A 1 116 ? -19.155 -23.352 38.431 1.00 89.06 116 ALA A C 1
ATOM 945 O O . ALA A 1 116 ? -19.013 -23.996 39.468 1.00 89.06 116 ALA A O 1
ATOM 946 N N . GLY A 1 117 ? -18.490 -23.658 37.310 1.00 89.88 117 GLY A N 1
ATOM 947 C CA . GLY A 1 117 ? -17.555 -24.787 37.228 1.00 89.88 117 GLY A CA 1
ATOM 948 C C . GLY A 1 117 ? -16.321 -24.595 38.112 1.00 89.88 117 GLY A C 1
ATOM 949 O O . GLY A 1 117 ? -15.846 -25.537 38.742 1.00 89.88 117 GLY A O 1
ATOM 950 N N . LEU A 1 118 ? -15.827 -23.360 38.215 1.00 91.50 118 LEU A N 1
ATOM 951 C CA . LEU A 1 118 ? -14.712 -23.016 39.094 1.00 91.50 118 LEU A CA 1
ATOM 952 C C . LEU A 1 118 ? -15.089 -23.125 40.571 1.00 91.50 118 LEU A C 1
ATOM 954 O O . LEU A 1 118 ? -14.301 -23.670 41.341 1.00 91.50 118 LEU A O 1
ATOM 958 N N . ALA A 1 119 ? -16.277 -22.656 40.963 1.00 89.94 119 ALA A N 1
ATOM 959 C CA . ALA A 1 119 ? -16.771 -22.803 42.331 1.00 89.94 119 ALA A CA 1
ATOM 960 C C . ALA A 1 119 ? -16.846 -24.285 42.737 1.00 89.94 119 ALA A C 1
ATOM 962 O O . ALA A 1 119 ? -16.279 -24.670 43.758 1.00 89.94 119 ALA A O 1
ATOM 963 N N . GLU A 1 120 ? -17.428 -25.133 41.884 1.00 91.00 120 GLU A N 1
ATOM 964 C CA . GLU A 1 120 ? -17.535 -26.577 42.123 1.00 91.00 120 GLU A CA 1
ATOM 965 C C . GLU A 1 120 ? -16.158 -27.254 42.271 1.00 91.00 120 GLU A C 1
ATOM 967 O O . GLU A 1 120 ? -15.948 -28.066 43.175 1.00 91.00 120 GLU A O 1
ATOM 972 N N . LEU A 1 121 ? -15.193 -26.914 41.407 1.00 92.06 121 LEU A N 1
ATOM 973 C CA . LEU A 1 121 ? -13.828 -27.449 41.482 1.00 92.06 121 LEU A CA 1
ATOM 974 C C . LEU A 1 121 ? -13.102 -27.007 42.760 1.00 92.06 121 LEU A C 1
ATOM 976 O O . LEU A 1 121 ? -12.398 -27.804 43.385 1.00 92.06 121 LEU A O 1
ATOM 980 N N . LEU A 1 122 ? -13.266 -25.742 43.155 1.00 90.56 122 LEU A N 1
ATOM 981 C CA . LEU A 1 122 ? -12.639 -25.186 44.352 1.00 90.56 122 LEU A CA 1
ATOM 982 C C . LEU A 1 122 ? -13.223 -25.772 45.643 1.00 90.56 122 LEU A C 1
ATOM 984 O O . LEU A 1 122 ? -12.458 -25.972 46.589 1.00 90.56 122 LEU A O 1
ATOM 988 N N . GLU A 1 123 ? -14.522 -26.079 45.667 1.00 91.62 123 GLU A N 1
ATOM 989 C CA . GLU A 1 123 ? -15.192 -26.759 46.783 1.00 91.62 123 GLU A CA 1
ATOM 990 C C . GLU A 1 123 ? -14.783 -28.230 46.902 1.00 91.62 123 GLU A C 1
ATOM 992 O O . GLU A 1 123 ? -14.466 -28.694 47.996 1.00 91.62 123 GLU A O 1
ATOM 997 N N . LYS A 1 124 ? -14.745 -28.970 45.784 1.00 90.69 124 LYS A N 1
ATOM 998 C CA . LYS A 1 124 ? -14.361 -30.394 45.776 1.00 90.69 124 LYS A CA 1
ATOM 999 C C . LYS A 1 124 ? -12.893 -30.621 46.132 1.00 90.69 124 LYS A C 1
ATOM 1001 O O . LYS A 1 124 ? -12.551 -31.679 46.653 1.00 90.69 124 LYS A O 1
ATOM 1006 N N . GLY A 1 125 ? -12.019 -29.666 45.814 1.00 80.06 125 GLY A N 1
ATOM 1007 C CA . GLY A 1 125 ? -10.586 -29.731 46.113 1.00 80.06 125 GLY A CA 1
ATOM 1008 C C . GLY A 1 125 ? -9.764 -30.669 45.215 1.00 80.06 125 GLY A C 1
ATOM 1009 O O . GLY A 1 125 ? -8.540 -30.669 45.320 1.00 80.06 125 GLY A O 1
ATOM 1010 N N . ASP A 1 126 ? -10.388 -31.422 44.303 1.00 75.50 126 ASP A N 1
ATOM 1011 C CA . ASP A 1 126 ? -9.698 -32.283 43.331 1.00 75.50 126 ASP A CA 1
ATOM 1012 C C . ASP A 1 126 ? -9.203 -31.472 42.120 1.00 75.50 126 ASP A C 1
ATOM 1014 O O . ASP A 1 126 ? -9.818 -31.435 41.050 1.00 75.50 126 ASP A O 1
ATOM 1018 N N . ILE A 1 127 ? -8.094 -30.755 42.315 1.00 83.19 127 ILE A N 1
ATOM 1019 C CA . ILE A 1 127 ? -7.509 -29.865 41.308 1.00 83.19 127 ILE A CA 1
ATOM 1020 C C . ILE A 1 127 ? -6.112 -30.362 40.935 1.00 83.19 127 ILE A C 1
ATOM 1022 O O . ILE A 1 127 ? -5.096 -29.945 41.490 1.00 83.19 127 ILE A O 1
ATOM 1026 N N . SER A 1 128 ? -6.058 -31.265 39.959 1.00 78.50 128 SER A N 1
ATOM 1027 C CA . SER A 1 128 ? -4.800 -31.761 39.396 1.00 78.50 128 SER A CA 1
ATOM 1028 C C . SER A 1 128 ? -4.283 -30.866 38.257 1.00 78.50 128 SER A C 1
ATOM 1030 O O . SER A 1 128 ? -5.079 -30.453 37.400 1.00 78.50 128 SER A O 1
ATOM 1032 N N . PRO A 1 129 ? -2.961 -30.602 38.190 1.00 77.75 129 PRO A N 1
ATOM 1033 C CA . PRO A 1 129 ? -2.369 -29.752 37.164 1.00 77.75 129 PRO A CA 1
ATOM 1034 C C . PRO A 1 129 ? -2.564 -30.338 35.762 1.00 77.75 129 PRO A C 1
ATOM 1036 O O . PRO A 1 129 ? -2.432 -31.541 35.526 1.00 77.75 129 PRO A O 1
ATOM 1039 N N . VAL A 1 130 ? -2.878 -29.461 34.810 1.00 78.62 130 VAL A N 1
ATOM 1040 C CA . VAL A 1 130 ? -3.030 -29.813 33.394 1.00 78.62 130 VAL A CA 1
ATOM 1041 C C . VAL A 1 130 ? -1.668 -29.697 32.710 1.00 78.62 130 VAL A C 1
ATOM 1043 O O . VAL A 1 130 ? -1.000 -28.672 32.829 1.00 78.62 130 VAL A O 1
ATOM 1046 N N . LYS A 1 131 ? -1.252 -30.736 31.976 1.00 79.50 131 LYS A N 1
ATOM 1047 C CA . LYS A 1 131 ? -0.014 -30.706 31.187 1.00 79.50 131 LYS A CA 1
ATOM 1048 C C . LYS A 1 131 ? -0.194 -29.784 29.977 1.00 79.50 131 LYS A C 1
ATOM 1050 O O . LYS A 1 131 ? -0.966 -30.105 29.078 1.00 79.50 131 LYS A O 1
ATOM 1055 N N . LEU A 1 132 ? 0.523 -28.664 29.967 1.00 73.94 132 LEU A N 1
ATOM 1056 C CA . LEU A 1 132 ? 0.547 -27.718 28.850 1.00 73.94 132 LEU A CA 1
ATOM 1057 C C . LEU A 1 132 ? 1.593 -28.129 27.805 1.00 73.94 132 LEU A C 1
ATOM 1059 O O . LEU A 1 132 ? 2.604 -28.761 28.129 1.00 73.94 132 LEU A O 1
ATOM 1063 N N . HIS A 1 133 ? 1.350 -27.764 26.547 1.00 73.50 133 HIS A N 1
ATOM 1064 C CA . HIS A 1 133 ? 2.377 -27.809 25.508 1.00 73.50 133 HIS A CA 1
ATOM 1065 C C . HIS A 1 133 ? 3.401 -26.694 25.756 1.00 73.50 133 HIS A C 1
ATOM 1067 O O . HIS A 1 133 ? 3.050 -25.639 26.281 1.00 73.50 133 HIS A O 1
ATOM 1073 N N . LYS A 1 134 ? 4.669 -26.935 25.406 1.00 73.12 134 LYS A N 1
ATOM 1074 C CA . LYS A 1 134 ? 5.688 -25.881 25.434 1.00 73.12 134 LYS A CA 1
ATOM 1075 C C . LYS A 1 134 ? 5.477 -24.977 24.224 1.00 73.12 134 LYS A C 1
ATOM 1077 O O . LYS A 1 134 ? 5.394 -25.493 23.111 1.00 73.12 134 LYS A O 1
ATOM 1082 N N . ILE A 1 135 ? 5.390 -23.674 24.457 1.00 67.75 135 ILE A N 1
ATOM 1083 C CA . ILE A 1 135 ? 5.431 -22.669 23.397 1.00 67.75 135 ILE A CA 1
ATOM 1084 C C . ILE A 1 135 ? 6.922 -22.406 23.108 1.00 67.75 135 ILE A C 1
ATOM 1086 O O . ILE A 1 135 ? 7.707 -22.344 24.056 1.00 67.75 135 ILE A O 1
ATOM 1090 N N . PRO A 1 136 ? 7.355 -22.374 21.838 1.00 72.94 136 PRO A N 1
ATOM 1091 C CA . PRO A 1 136 ? 8.696 -21.924 21.469 1.00 72.94 136 PRO A CA 1
ATOM 1092 C C . PRO A 1 136 ? 8.992 -20.525 22.038 1.00 72.94 136 PRO A C 1
ATOM 1094 O O . PRO A 1 136 ? 8.099 -19.686 22.082 1.00 72.94 136 PRO A O 1
ATOM 1097 N N . PHE A 1 137 ? 10.222 -20.277 22.501 1.00 60.06 137 PHE A N 1
ATOM 1098 C CA . PHE A 1 137 ? 10.599 -19.032 23.198 1.00 60.06 137 PHE A CA 1
ATOM 1099 C C . PHE A 1 137 ? 10.362 -17.766 22.351 1.00 60.06 137 PHE A C 1
ATOM 1101 O O . PHE A 1 137 ? 10.008 -16.713 22.870 1.00 60.06 137 PHE A O 1
ATOM 1108 N N . ASP A 1 138 ? 10.502 -17.889 21.036 1.00 60.88 138 ASP A N 1
ATOM 1109 C CA . ASP A 1 138 ? 10.209 -16.875 20.020 1.00 60.88 138 ASP A CA 1
ATOM 1110 C C . ASP A 1 138 ? 8.709 -16.552 19.867 1.00 60.88 138 ASP A C 1
ATOM 1112 O O . ASP A 1 138 ? 8.371 -15.520 19.297 1.00 60.88 138 ASP A O 1
ATOM 1116 N N . MET A 1 139 ? 7.810 -17.374 20.420 1.00 57.66 139 MET A N 1
ATOM 1117 C CA . MET A 1 139 ? 6.353 -17.168 20.409 1.00 57.66 139 MET A CA 1
ATOM 1118 C C . MET A 1 139 ? 5.763 -16.830 21.792 1.00 57.66 139 MET A C 1
ATOM 1120 O O . MET A 1 139 ? 4.546 -16.856 21.971 1.00 57.66 139 MET A O 1
ATOM 1124 N N . GLU A 1 140 ? 6.594 -16.517 22.793 1.00 59.16 140 GLU A N 1
ATOM 1125 C CA . GLU A 1 140 ? 6.125 -16.178 24.150 1.00 59.16 140 GLU A CA 1
ATOM 1126 C C . GLU A 1 140 ? 5.730 -14.693 24.323 1.00 59.16 140 GLU A C 1
ATOM 1128 O O . GLU A 1 140 ? 5.145 -14.325 25.345 1.00 59.16 140 GLU A O 1
ATOM 1133 N N . GLY A 1 141 ? 6.014 -13.830 23.341 1.00 63.94 141 GLY A N 1
ATOM 1134 C CA . GLY A 1 141 ? 5.696 -12.400 23.395 1.00 63.94 141 GLY A CA 1
ATOM 1135 C C . GLY A 1 141 ? 4.195 -12.122 23.267 1.00 63.94 141 GLY A C 1
ATOM 1136 O O . GLY A 1 141 ? 3.606 -12.345 22.216 1.00 63.94 141 GLY A O 1
ATOM 1137 N N . CYS A 1 142 ? 3.573 -11.594 24.324 1.00 65.69 142 CYS A N 1
ATOM 1138 C CA . CYS A 1 142 ? 2.189 -11.119 24.295 1.00 65.69 142 CYS A CA 1
ATOM 1139 C C . CYS A 1 142 ? 2.163 -9.598 24.454 1.00 65.69 142 CYS A C 1
ATOM 1141 O O . CYS A 1 142 ? 2.638 -9.070 25.463 1.00 65.69 142 CYS A O 1
ATOM 1143 N N . TYR A 1 143 ? 1.590 -8.907 23.470 1.00 70.12 143 TYR A N 1
ATOM 1144 C CA . TYR A 1 143 ? 1.476 -7.454 23.462 1.00 70.12 143 TYR A CA 1
ATOM 1145 C C . TYR A 1 143 ? 0.006 -7.029 23.498 1.00 70.12 143 TYR A C 1
ATOM 1147 O O . TYR A 1 143 ? -0.808 -7.583 22.753 1.00 70.12 143 TYR A O 1
ATOM 1155 N N . PRO A 1 144 ? -0.368 -6.045 24.334 1.00 72.12 144 PRO A N 1
ATOM 1156 C CA . PRO A 1 144 ? -1.697 -5.465 24.257 1.00 72.12 144 PRO A CA 1
ATOM 1157 C C . PRO A 1 144 ? -1.851 -4.691 22.943 1.00 72.12 144 PRO A C 1
ATOM 1159 O O . PRO A 1 144 ? -0.959 -3.947 22.541 1.00 72.12 144 PRO A O 1
ATOM 1162 N N . MET A 1 145 ? -3.009 -4.836 22.301 1.00 71.88 145 MET A N 1
ATOM 1163 C CA . MET A 1 145 ? -3.386 -4.085 21.104 1.00 71.88 145 MET A CA 1
ATOM 1164 C C . MET A 1 145 ? -4.582 -3.196 21.433 1.00 71.88 145 MET A C 1
ATOM 1166 O O . MET A 1 145 ? -5.549 -3.645 22.051 1.00 71.88 145 MET A O 1
ATOM 1170 N N . ALA A 1 146 ? -4.517 -1.931 21.027 1.00 75.31 146 ALA A N 1
ATOM 1171 C CA . ALA A 1 146 ? -5.654 -1.033 21.129 1.00 75.31 146 ALA A CA 1
ATOM 1172 C C . ALA A 1 146 ? -6.574 -1.225 19.919 1.00 75.31 146 ALA A C 1
ATOM 1174 O O . ALA A 1 146 ? -6.131 -1.157 18.776 1.00 75.31 146 ALA A O 1
ATOM 1175 N N . TYR A 1 147 ? -7.859 -1.448 20.170 1.00 74.75 147 TYR A N 1
ATOM 1176 C CA . TYR A 1 147 ? -8.853 -1.585 19.109 1.00 74.75 147 TYR A CA 1
ATOM 1177 C C . TYR A 1 147 ? -9.447 -0.218 18.770 1.00 74.75 147 TYR A C 1
ATOM 1179 O O . TYR A 1 147 ? -9.627 0.630 19.648 1.00 74.75 147 TYR A O 1
ATOM 1187 N N . SER A 1 148 ? -9.760 0.001 17.492 1.00 76.50 148 SER A N 1
ATOM 1188 C CA . SER A 1 148 ? -10.694 1.061 17.120 1.00 76.50 148 SER A CA 1
ATOM 1189 C C . SER A 1 148 ? -12.110 0.652 17.468 1.00 76.50 148 SER A C 1
ATOM 1191 O O . SER A 1 148 ? -12.413 -0.539 17.556 1.00 76.50 148 SER A O 1
ATOM 1193 N N . TYR A 1 149 ? -12.992 1.635 17.617 1.00 84.19 149 TYR A N 1
ATOM 1194 C CA . TYR A 1 149 ? -14.402 1.329 17.780 1.00 84.19 149 TYR A CA 1
ATOM 1195 C C . TYR A 1 149 ? -14.964 0.510 16.613 1.00 84.19 149 TYR A C 1
ATOM 1197 O O . TYR A 1 149 ? -15.672 -0.461 16.845 1.00 84.19 149 TYR A O 1
ATOM 1205 N N . GLU A 1 150 ? -14.572 0.823 15.377 1.00 76.19 150 GLU A N 1
ATOM 1206 C CA . GLU A 1 150 ? -14.978 0.053 14.195 1.00 76.19 150 GLU A CA 1
ATOM 1207 C C . GLU A 1 150 ? -14.540 -1.420 14.266 1.00 76.19 150 GLU A C 1
ATOM 1209 O O . GLU A 1 150 ? -15.320 -2.297 13.917 1.00 76.19 150 GLU A O 1
ATOM 1214 N N . ALA A 1 151 ? -13.334 -1.725 14.762 1.00 72.94 151 ALA A N 1
ATOM 1215 C CA . ALA A 1 151 ? -12.920 -3.121 14.944 1.00 72.94 151 ALA A CA 1
ATOM 1216 C C . ALA A 1 151 ? -13.480 -3.786 16.194 1.00 72.94 151 ALA A C 1
ATOM 1218 O O . ALA A 1 151 ? -13.539 -5.009 16.241 1.00 72.94 151 ALA A O 1
ATOM 1219 N N . ALA A 1 152 ? -13.855 -3.020 17.213 1.00 79.31 152 ALA A N 1
ATOM 1220 C CA . ALA A 1 152 ? -14.577 -3.562 18.354 1.00 79.31 152 ALA A CA 1
ATOM 1221 C C . ALA A 1 152 ? -16.040 -3.875 18.002 1.00 79.31 152 ALA A C 1
ATOM 1223 O O . ALA A 1 152 ? -16.678 -4.630 18.729 1.00 79.31 152 ALA A O 1
ATOM 1224 N N . ASP A 1 153 ? -16.565 -3.324 16.905 1.00 80.88 153 ASP A N 1
ATOM 1225 C CA . ASP A 1 153 ? -17.960 -3.470 16.511 1.00 80.88 153 ASP A CA 1
ATOM 1226 C C . ASP A 1 153 ? -18.257 -4.836 15.880 1.00 80.88 153 ASP A C 1
ATOM 1228 O O . ASP A 1 153 ? -17.715 -5.215 14.835 1.00 80.88 153 ASP A O 1
ATOM 1232 N N . ALA A 1 154 ? -19.183 -5.569 16.500 1.00 67.25 154 ALA A N 1
ATOM 1233 C CA . ALA A 1 154 ? -19.630 -6.872 16.021 1.00 67.25 154 ALA A CA 1
ATOM 1234 C C . ALA A 1 154 ? -20.251 -6.809 14.616 1.00 67.25 154 ALA A C 1
ATOM 1236 O O . ALA A 1 154 ? -20.082 -7.740 13.823 1.00 67.25 154 ALA A O 1
ATOM 1237 N N . LEU A 1 155 ? -20.920 -5.702 14.269 1.00 63.41 155 LEU A N 1
ATOM 1238 C CA . LEU A 1 155 ? -21.551 -5.517 12.957 1.00 63.41 155 LEU A CA 1
ATOM 1239 C C . LEU A 1 155 ? -20.528 -5.415 11.816 1.00 63.41 155 LEU A C 1
ATOM 1241 O O . LEU A 1 155 ? -20.864 -5.699 10.665 1.00 63.41 155 LEU A O 1
ATOM 1245 N N . HIS A 1 156 ? -19.281 -5.056 12.132 1.00 58.72 156 HIS A N 1
ATOM 1246 C CA . HIS A 1 156 ? -18.187 -4.897 11.174 1.00 58.72 156 HIS A CA 1
ATOM 1247 C C . HIS A 1 156 ? -17.245 -6.117 11.120 1.00 58.72 156 HIS A C 1
ATOM 1249 O O . HIS A 1 156 ? -16.242 -6.093 10.408 1.00 58.72 156 HIS A O 1
ATOM 1255 N N . GLY A 1 157 ? -17.600 -7.221 11.794 1.00 52.81 157 GLY A N 1
ATOM 1256 C CA . GLY A 1 157 ? -16.984 -8.537 11.584 1.00 52.81 157 GLY A CA 1
ATOM 1257 C C . GLY A 1 157 ? -16.136 -9.075 12.736 1.00 52.81 157 GLY A C 1
ATOM 1258 O O . GLY A 1 157 ? -15.592 -10.175 12.610 1.00 52.81 157 GLY A O 1
ATOM 1259 N N . TYR A 1 158 ? -16.040 -8.370 13.868 1.00 62.88 158 TYR A N 1
ATOM 1260 C CA . TYR A 1 158 ? -15.381 -8.920 15.052 1.00 62.88 158 TYR A CA 1
ATOM 1261 C C . TYR A 1 158 ? -16.336 -9.840 15.819 1.00 62.88 158 TYR A C 1
ATOM 1263 O O . TYR A 1 158 ? -17.290 -9.402 16.453 1.00 62.88 158 TYR A O 1
ATOM 1271 N N . ALA A 1 159 ? -16.085 -11.149 15.750 1.00 54.84 159 ALA A N 1
ATOM 1272 C CA . ALA A 1 159 ? -16.992 -12.169 16.287 1.00 54.84 159 ALA A CA 1
ATOM 1273 C C . ALA A 1 159 ? -17.183 -12.117 17.819 1.00 54.84 159 ALA A C 1
ATOM 1275 O O . ALA A 1 159 ? -18.154 -12.679 18.316 1.00 54.84 159 ALA A O 1
ATOM 1276 N N . SER A 1 160 ? -16.269 -11.466 18.546 1.00 59.62 160 SER A N 1
ATOM 1277 C CA . SER A 1 160 ? -16.362 -11.186 19.991 1.00 59.62 160 SER A CA 1
ATOM 1278 C C . SER A 1 160 ? -16.544 -9.686 20.273 1.00 59.62 160 SER A C 1
ATOM 1280 O O . SER A 1 160 ? -16.155 -9.201 21.332 1.00 59.62 160 SER A O 1
ATOM 1282 N N . GLY A 1 161 ? -17.034 -8.932 19.287 1.00 72.75 161 GLY A N 1
ATOM 1283 C CA . GLY A 1 161 ? -17.233 -7.493 19.385 1.00 72.75 161 GLY A CA 1
ATOM 1284 C C . GLY A 1 161 ? -18.486 -7.092 20.143 1.00 72.75 161 GLY A C 1
ATOM 1285 O O . GLY A 1 161 ? -19.375 -7.899 20.396 1.00 72.75 161 GLY A O 1
ATOM 1286 N N . MET A 1 162 ? -18.560 -5.809 20.474 1.00 82.12 162 MET A N 1
ATOM 1287 C CA . MET A 1 162 ? -19.724 -5.161 21.067 1.00 82.12 162 MET A CA 1
ATOM 1288 C C . MET A 1 162 ? -20.380 -4.299 19.995 1.00 82.12 162 MET A C 1
ATOM 1290 O O . MET A 1 162 ? -19.700 -3.484 19.384 1.00 82.12 162 MET A O 1
ATOM 1294 N N . SER A 1 163 ? -21.680 -4.462 19.754 1.00 86.62 163 SER A N 1
ATOM 1295 C CA . SER A 1 163 ? -22.403 -3.576 18.830 1.00 86.62 163 SER A CA 1
ATOM 1296 C C . SER A 1 163 ? -22.422 -2.149 19.380 1.00 86.62 163 SER A C 1
ATOM 1298 O O . SER A 1 163 ? -22.561 -1.965 20.584 1.00 86.62 163 SER A O 1
ATOM 1300 N N . TYR A 1 164 ? -22.314 -1.143 18.509 1.00 91.12 164 TYR A N 1
ATOM 1301 C CA . TYR A 1 164 ? -22.451 0.275 18.886 1.00 91.12 164 TYR A CA 1
ATOM 1302 C C . TYR A 1 164 ? -21.527 0.740 20.039 1.00 91.12 164 TYR A C 1
ATOM 1304 O O . TYR A 1 164 ? -21.989 1.382 20.988 1.00 91.12 164 TYR A O 1
ATOM 1312 N N . PRO A 1 165 ? -20.216 0.437 20.004 1.00 91.06 165 PRO A N 1
ATOM 1313 C CA . PRO A 1 165 ? -19.355 0.596 21.174 1.00 91.06 165 PRO A CA 1
ATOM 1314 C C . PRO A 1 165 ? -19.219 2.049 21.659 1.00 91.06 165 PRO A C 1
ATOM 1316 O O . PRO A 1 165 ? -19.145 2.278 22.865 1.00 91.06 165 PRO A O 1
ATOM 1319 N N . TYR A 1 166 ? -19.240 3.047 20.769 1.00 92.88 166 TYR A N 1
ATOM 1320 C CA . TYR A 1 166 ? -19.160 4.455 21.175 1.00 92.88 166 TYR A CA 1
ATOM 1321 C C . TYR A 1 166 ? -20.406 4.946 21.927 1.00 92.88 166 TYR A C 1
ATOM 1323 O O . TYR A 1 166 ? -20.294 5.779 22.833 1.00 92.88 166 TYR A O 1
ATOM 1331 N N . PHE A 1 167 ? -21.591 4.422 21.602 1.00 95.69 167 PHE A N 1
ATOM 1332 C CA . PHE A 1 167 ? -22.816 4.734 22.342 1.00 95.69 167 PHE A CA 1
ATOM 1333 C C . PHE A 1 167 ? -22.696 4.308 23.815 1.00 95.69 167 PHE A C 1
ATOM 1335 O O . PHE A 1 167 ? -22.908 5.123 24.719 1.00 95.69 167 PHE A O 1
ATOM 1342 N N . TYR A 1 168 ? -22.256 3.073 24.060 1.00 94.44 168 TYR A N 1
ATOM 1343 C CA . TYR A 1 168 ? -22.064 2.545 25.414 1.00 94.44 168 TYR A CA 1
ATOM 1344 C C . TYR A 1 168 ? -20.866 3.169 26.143 1.00 94.44 168 TYR A C 1
ATOM 1346 O O . TYR A 1 168 ? -20.930 3.388 27.358 1.00 94.44 168 TYR A O 1
ATOM 1354 N N . ASP A 1 169 ? -19.796 3.532 25.427 1.00 93.00 169 ASP A N 1
ATOM 1355 C CA . ASP A 1 169 ? -18.686 4.295 26.012 1.00 93.00 169 ASP A CA 1
ATOM 1356 C C . ASP A 1 169 ? -19.152 5.676 26.497 1.00 93.00 169 ASP A C 1
ATOM 1358 O O . ASP A 1 169 ? -18.826 6.084 27.611 1.00 93.00 169 ASP A O 1
ATOM 1362 N N . THR A 1 170 ? -20.013 6.358 25.733 1.00 94.19 170 THR A N 1
ATOM 1363 C CA . THR A 1 170 ? -20.593 7.653 26.131 1.00 94.19 170 THR A CA 1
ATOM 1364 C C . THR A 1 170 ? -21.400 7.538 27.428 1.00 94.19 170 THR A C 1
ATOM 1366 O O . THR A 1 170 ? -21.242 8.359 28.338 1.00 94.19 170 THR A O 1
ATOM 1369 N N . ILE A 1 171 ? -22.228 6.498 27.556 1.00 95.81 171 ILE A N 1
ATOM 1370 C CA . ILE A 1 171 ? -22.995 6.213 28.780 1.00 95.81 171 ILE A CA 1
ATOM 1371 C C . ILE A 1 171 ? -22.048 5.920 29.948 1.00 95.81 171 ILE A C 1
ATOM 1373 O O . ILE A 1 171 ? -22.187 6.491 31.032 1.00 95.81 171 ILE A O 1
ATOM 1377 N N . THR A 1 172 ? -21.038 5.080 29.723 1.00 93.81 172 THR A N 1
ATOM 1378 C CA . THR A 1 172 ? -20.038 4.721 30.735 1.00 93.81 172 THR A CA 1
ATOM 1379 C C . THR A 1 172 ? -19.252 5.943 31.212 1.00 93.81 172 THR A C 1
ATOM 1381 O O . THR A 1 172 ? -19.012 6.102 32.412 1.00 93.81 172 THR A O 1
ATOM 1384 N N . ALA A 1 173 ? -18.862 6.834 30.300 1.00 93.94 173 ALA A N 1
ATOM 1385 C CA . ALA A 1 173 ? -18.182 8.082 30.618 1.00 93.94 173 ALA A CA 1
ATOM 1386 C C . ALA A 1 173 ? -19.072 9.008 31.464 1.00 93.94 173 ALA A C 1
ATOM 1388 O O . ALA A 1 173 ? -18.615 9.523 32.489 1.00 93.94 173 ALA A O 1
ATOM 1389 N N . LYS A 1 174 ? -20.356 9.152 31.104 1.00 94.69 174 LYS A N 1
ATOM 1390 C CA . LYS A 1 174 ? -21.348 9.906 31.890 1.00 94.69 174 LYS A CA 1
ATOM 1391 C C . LYS A 1 174 ? -21.506 9.323 33.300 1.00 94.69 174 LYS A C 1
ATOM 1393 O O . LYS A 1 174 ? -21.391 10.066 34.276 1.00 94.69 174 LYS A O 1
ATOM 1398 N N . LEU A 1 175 ? -21.657 8.004 33.436 1.00 94.38 175 LEU A N 1
ATOM 1399 C CA . LEU A 1 175 ? -21.741 7.322 34.736 1.00 94.38 175 LEU A CA 1
ATOM 1400 C C . LEU A 1 175 ? -20.489 7.557 35.596 1.00 94.38 175 LEU A C 1
ATOM 1402 O O . LEU A 1 175 ? -20.603 7.925 36.764 1.00 94.38 175 LEU A O 1
ATOM 1406 N N . LYS A 1 176 ? -19.286 7.429 35.018 1.00 93.44 176 LYS A N 1
ATOM 1407 C CA . LYS A 1 176 ? -18.016 7.719 35.714 1.00 93.44 176 LYS A CA 1
ATOM 1408 C C . LYS A 1 176 ? -17.907 9.176 36.167 1.00 93.44 176 LYS A C 1
ATOM 1410 O O . LYS A 1 176 ? -17.271 9.448 37.181 1.00 93.44 176 LYS A O 1
ATOM 1415 N N . SER A 1 177 ? -18.523 10.101 35.432 1.00 93.69 177 SER A N 1
ATOM 1416 C CA . SER A 1 177 ? -18.577 11.524 35.787 1.00 93.69 177 SER A CA 1
ATOM 1417 C C . SER A 1 177 ? -19.651 11.874 36.829 1.00 93.69 177 SER A C 1
ATOM 1419 O O . SER A 1 177 ? -19.750 13.033 37.224 1.00 93.69 177 SER A O 1
ATOM 1421 N N . GLY A 1 178 ? -20.423 10.890 37.305 1.00 92.19 178 GLY A N 1
ATOM 1422 C CA . GLY A 1 178 ? -21.456 11.079 38.325 1.00 92.19 178 GLY A CA 1
ATOM 1423 C C . GLY A 1 178 ? -22.824 11.491 37.777 1.00 92.19 178 GLY A C 1
ATOM 1424 O O . GLY A 1 178 ? -23.585 12.135 38.496 1.00 92.19 178 GLY A O 1
ATOM 1425 N N . ALA A 1 179 ? -23.131 11.160 36.518 1.00 91.75 179 ALA A N 1
ATOM 1426 C CA . ALA A 1 179 ? -24.456 11.384 35.940 1.00 91.75 179 ALA A CA 1
ATOM 1427 C C . ALA A 1 179 ? -25.554 10.600 36.683 1.00 91.75 179 ALA A C 1
ATOM 1429 O O . ALA A 1 179 ? -25.295 9.552 37.281 1.00 91.75 179 ALA A O 1
ATOM 1430 N N . ASP A 1 180 ? -26.790 11.098 36.614 1.00 92.19 180 ASP A N 1
ATOM 1431 C CA . ASP A 1 180 ? -27.939 10.429 37.218 1.00 92.19 180 ASP A CA 1
ATOM 1432 C C . ASP A 1 180 ? -28.268 9.126 36.473 1.00 92.19 180 ASP A C 1
ATOM 1434 O O . ASP A 1 180 ? -28.601 9.110 35.288 1.00 92.19 180 ASP A O 1
ATOM 1438 N N . THR A 1 181 ? -28.220 8.015 37.207 1.00 91.06 181 THR A N 1
ATOM 1439 C CA . THR A 1 181 ? -28.586 6.681 36.717 1.00 91.06 181 THR A CA 1
ATOM 1440 C C . THR A 1 181 ? -30.026 6.589 36.210 1.00 91.06 181 THR A C 1
ATOM 1442 O O . THR A 1 181 ? -30.328 5.692 35.426 1.00 91.06 181 THR A O 1
ATOM 1445 N N . SER A 1 182 ? -30.915 7.496 36.636 1.00 90.62 182 SER A N 1
ATOM 1446 C CA . SER A 1 182 ? -32.328 7.490 36.250 1.00 90.62 182 SER A CA 1
ATOM 1447 C C . SER A 1 182 ? -32.598 8.027 34.837 1.00 90.62 182 SER A C 1
ATOM 1449 O O . SER A 1 182 ? -33.647 7.709 34.278 1.00 90.62 182 SER A O 1
ATOM 1451 N N . SER A 1 183 ? -31.662 8.790 34.251 1.00 93.38 183 SER A N 1
ATOM 1452 C CA . SER A 1 183 ? -31.824 9.449 32.941 1.00 93.38 183 SER A CA 1
ATOM 1453 C C . SER A 1 183 ? -30.670 9.246 31.956 1.00 93.38 183 SER A C 1
ATOM 1455 O O . SER A 1 183 ? -30.786 9.657 30.800 1.00 93.38 183 SER A O 1
ATOM 1457 N N . VAL A 1 184 ? -29.554 8.638 32.373 1.00 96.00 184 VAL A N 1
ATOM 1458 C CA . VAL A 1 184 ? -28.322 8.565 31.567 1.00 96.00 184 VAL A CA 1
ATOM 1459 C C . VAL A 1 184 ? -28.520 7.951 30.173 1.00 96.00 184 VAL A C 1
ATOM 1461 O O . VAL A 1 184 ? -27.932 8.440 29.205 1.00 96.00 184 VAL A O 1
ATOM 1464 N N . TYR A 1 185 ? -29.370 6.926 30.045 1.00 96.56 185 TYR A N 1
ATOM 1465 C CA . TYR A 1 185 ? -29.681 6.303 28.755 1.00 96.56 185 TYR A CA 1
ATOM 1466 C C . TYR A 1 185 ? -30.559 7.210 27.899 1.00 96.56 185 TYR A C 1
ATOM 1468 O O . TYR A 1 185 ? -30.277 7.406 26.720 1.00 96.56 185 TYR A O 1
ATOM 1476 N N . ASP A 1 186 ? -31.577 7.835 28.496 1.00 95.19 186 ASP A N 1
ATOM 1477 C CA . ASP A 1 186 ? -32.458 8.768 27.791 1.00 95.19 186 ASP A CA 1
ATOM 1478 C C . ASP A 1 186 ? -31.702 9.973 27.218 1.00 95.19 186 ASP A C 1
ATOM 1480 O O . ASP A 1 186 ? -32.010 10.426 26.110 1.00 95.19 186 ASP A O 1
ATOM 1484 N N . GLU A 1 187 ? -30.713 10.479 27.956 1.00 94.69 187 GLU A N 1
ATOM 1485 C CA . GLU A 1 187 ? -29.828 11.556 27.514 1.00 94.69 187 GLU A CA 1
ATOM 1486 C C . GLU A 1 187 ? -28.938 11.117 26.349 1.00 94.69 187 GLU A C 1
ATOM 1488 O O . GLU A 1 187 ? -28.907 11.795 25.321 1.00 94.69 187 GLU A O 1
ATOM 1493 N N . ALA A 1 188 ? -28.255 9.973 26.472 1.00 96.06 188 ALA A N 1
ATOM 1494 C CA . ALA A 1 188 ? -27.397 9.443 25.412 1.00 96.06 188 ALA A CA 1
ATOM 1495 C C . ALA A 1 188 ? -28.198 9.123 24.136 1.00 96.06 188 ALA A C 1
ATOM 1497 O O . ALA A 1 188 ? -27.787 9.473 23.027 1.00 96.06 188 ALA A O 1
ATOM 1498 N N . ALA A 1 189 ? -29.382 8.524 24.284 1.00 96.69 189 ALA A N 1
ATOM 1499 C CA . ALA A 1 189 ? -30.299 8.228 23.188 1.00 96.69 189 ALA A CA 1
ATOM 1500 C C . ALA A 1 189 ? -30.785 9.505 22.484 1.00 96.69 189 ALA A C 1
ATOM 1502 O O . ALA A 1 189 ? -30.854 9.561 21.253 1.00 96.69 189 ALA A O 1
ATOM 1503 N N . LEU A 1 190 ? -31.099 10.558 23.247 1.00 95.50 190 LEU A N 1
ATOM 1504 C CA . LEU A 1 190 ? -31.493 11.853 22.692 1.00 95.50 190 LEU A CA 1
ATOM 1505 C C . LEU A 1 190 ? -30.330 12.541 21.960 1.00 95.50 190 LEU A C 1
ATOM 1507 O O . LEU A 1 190 ? -30.531 13.074 20.867 1.00 95.50 190 LEU A O 1
ATOM 1511 N N . GLU A 1 191 ? -29.123 12.516 22.526 1.00 96.25 191 GLU A N 1
ATOM 1512 C CA . GLU A 1 191 ? -27.913 13.041 21.884 1.00 96.25 191 GLU A CA 1
ATOM 1513 C C . GLU A 1 191 ? -27.641 12.333 20.549 1.00 96.25 191 GLU A C 1
ATOM 1515 O O . GLU A 1 191 ? -27.438 12.999 19.528 1.00 96.25 191 GLU A O 1
ATOM 1520 N N . LEU A 1 192 ? -27.721 10.998 20.522 1.00 97.38 192 LEU A N 1
ATOM 1521 C CA . LEU A 1 192 ? -27.552 10.202 19.307 1.00 97.38 192 LEU A CA 1
ATOM 1522 C C . LEU A 1 192 ? -28.623 10.521 18.253 1.00 97.38 192 LEU A C 1
ATOM 1524 O O . LEU A 1 192 ? -28.288 10.699 17.078 1.00 97.38 192 LEU A O 1
ATOM 1528 N N . LEU A 1 193 ? -29.892 10.658 18.651 1.00 97.06 193 LEU A N 1
ATOM 1529 C CA . LEU A 1 193 ? -30.984 11.047 17.751 1.00 97.06 193 LEU A CA 1
ATOM 1530 C C . LEU A 1 193 ? -30.724 12.421 17.112 1.00 97.06 193 LEU A C 1
ATOM 1532 O O . LEU A 1 193 ? -30.842 12.580 15.894 1.00 97.06 193 LEU A O 1
ATOM 1536 N N . ILE A 1 194 ? -30.349 13.416 17.923 1.00 95.19 194 ILE A N 1
ATOM 1537 C CA . ILE A 1 194 ? -30.077 14.785 17.461 1.00 95.19 194 ILE A CA 1
ATOM 1538 C C . ILE A 1 194 ? -28.873 14.806 16.515 1.00 95.19 194 ILE A C 1
ATOM 1540 O O . ILE A 1 194 ? -28.921 15.458 15.468 1.00 95.19 194 ILE A O 1
ATOM 1544 N N . ASN A 1 195 ? -27.797 14.101 16.860 1.00 95.00 195 ASN A N 1
ATOM 1545 C CA . ASN A 1 195 ? -26.604 14.022 16.019 1.00 95.00 195 ASN A CA 1
ATOM 1546 C C . ASN A 1 195 ? -26.899 13.296 14.703 1.00 95.00 195 ASN A C 1
ATOM 1548 O O . ASN A 1 195 ? -26.483 13.765 13.644 1.00 95.00 195 ASN A O 1
ATOM 1552 N N . THR A 1 196 ? -27.710 12.237 14.743 1.00 95.69 196 THR A N 1
ATOM 1553 C CA . THR A 1 196 ? -28.185 11.552 13.537 1.00 95.69 196 THR A CA 1
ATOM 1554 C C . THR A 1 196 ? -28.973 12.499 12.640 1.00 95.69 196 THR A C 1
ATOM 1556 O O . THR A 1 196 ? -28.701 12.556 11.441 1.00 95.69 196 THR A O 1
ATOM 1559 N N . ALA A 1 197 ? -29.907 13.281 13.189 1.00 93.81 197 ALA A N 1
ATOM 1560 C CA . ALA A 1 197 ? -30.679 14.253 12.416 1.00 93.81 197 ALA A CA 1
ATOM 1561 C C . ALA A 1 197 ? -29.771 15.299 11.742 1.00 93.81 197 ALA A C 1
ATOM 1563 O O . ALA A 1 197 ? -29.919 15.572 10.550 1.00 93.81 197 ALA A O 1
ATOM 1564 N N . LYS A 1 198 ? -28.784 15.832 12.476 1.00 92.75 198 LYS A N 1
ATOM 1565 C CA . LYS A 1 198 ? -27.807 16.804 11.952 1.00 92.75 198 LYS A CA 1
ATOM 1566 C C . LYS A 1 198 ? -26.949 16.226 10.825 1.00 92.75 198 LYS A C 1
ATOM 1568 O O . LYS A 1 198 ? -26.791 16.873 9.794 1.00 92.75 198 LYS A O 1
ATOM 1573 N N . GLU A 1 199 ? -26.396 15.029 11.005 1.00 91.38 199 GLU A N 1
ATOM 1574 C CA . GLU A 1 199 ? -25.539 14.390 9.996 1.00 91.38 199 GLU A CA 1
ATOM 1575 C C . GLU A 1 199 ? -26.325 13.908 8.774 1.00 91.38 199 GLU A C 1
ATOM 1577 O O . GLU A 1 199 ? -25.829 13.965 7.650 1.00 91.38 199 GLU A O 1
ATOM 1582 N N . THR A 1 200 ? -27.574 13.491 8.972 1.00 90.69 200 THR A N 1
ATOM 1583 C CA . THR A 1 200 ? -28.490 13.127 7.885 1.00 90.69 200 THR A CA 1
ATOM 1584 C C . THR A 1 200 ? -28.836 14.350 7.030 1.00 90.69 200 THR A C 1
ATOM 1586 O O . THR A 1 200 ? -28.768 14.279 5.803 1.00 90.69 200 THR A O 1
ATOM 1589 N N . ALA A 1 201 ? -29.090 15.502 7.662 1.00 87.12 201 ALA A N 1
ATOM 1590 C CA . ALA A 1 201 ? -29.362 16.759 6.965 1.00 87.12 201 ALA A CA 1
ATOM 1591 C C . ALA A 1 201 ? -28.182 17.247 6.104 1.00 87.12 201 ALA A C 1
ATOM 1593 O O . ALA A 1 201 ? -28.402 17.831 5.047 1.00 87.12 201 ALA A O 1
ATOM 1594 N N . LYS A 1 202 ? -26.931 16.967 6.502 1.00 89.00 202 LYS A N 1
ATOM 1595 C CA . LYS A 1 202 ? -25.732 17.272 5.694 1.00 89.00 202 LYS A CA 1
ATOM 1596 C C . LYS A 1 202 ? -25.621 16.437 4.412 1.00 89.00 202 LYS A C 1
ATOM 1598 O O . LYS A 1 202 ? -24.784 16.746 3.570 1.00 89.00 202 LYS A O 1
ATOM 1603 N N . ARG A 1 203 ? -26.409 15.366 4.281 1.00 84.38 203 ARG A N 1
ATOM 1604 C CA . ARG A 1 203 ? -26.411 14.436 3.139 1.00 84.38 203 ARG A CA 1
ATOM 1605 C C . ARG A 1 203 ? -27.707 14.524 2.331 1.00 84.38 203 ARG A C 1
ATOM 1607 O O . ARG A 1 203 ? -28.183 13.514 1.824 1.00 84.38 203 ARG A O 1
ATOM 1614 N N . ASP A 1 204 ? -28.287 15.721 2.275 1.00 81.88 204 ASP A N 1
ATOM 1615 C CA . ASP A 1 204 ? -29.483 16.068 1.498 1.00 81.88 204 ASP A CA 1
ATOM 1616 C C . ASP A 1 204 ? -30.767 15.294 1.857 1.00 81.88 204 ASP A C 1
ATOM 1618 O O . ASP A 1 204 ? -31.742 15.307 1.105 1.00 81.88 204 ASP A O 1
ATOM 1622 N N . VAL A 1 205 ? -30.829 14.669 3.039 1.00 80.81 205 VAL A N 1
ATOM 1623 C CA . VAL A 1 205 ? -32.073 14.106 3.583 1.00 80.81 205 VAL A CA 1
ATOM 1624 C C . VAL A 1 205 ? -32.657 15.077 4.604 1.00 80.81 205 VAL A C 1
ATOM 1626 O O . VAL A 1 205 ? -32.118 15.266 5.694 1.00 80.81 205 VAL A O 1
ATOM 1629 N N . SER A 1 206 ? -33.773 15.714 4.243 1.00 80.31 206 SER A N 1
ATOM 1630 C CA . SER A 1 206 ? -34.459 16.681 5.104 1.00 80.31 206 SER A CA 1
ATOM 1631 C C . SER A 1 206 ? -35.079 15.986 6.319 1.00 80.31 206 SER A C 1
ATOM 1633 O O . SER A 1 206 ? -36.038 15.228 6.187 1.00 80.31 206 SER A O 1
ATOM 1635 N N . VAL A 1 207 ? -34.534 16.270 7.503 1.00 86.31 207 VAL A N 1
ATOM 1636 C CA . VAL A 1 207 ? -35.115 15.892 8.796 1.00 86.31 207 VAL A CA 1
ATOM 1637 C C . VAL A 1 207 ? -35.557 17.173 9.495 1.00 86.31 207 VAL A C 1
ATOM 1639 O O . VAL A 1 207 ? -34.728 18.011 9.856 1.00 86.31 207 VAL A O 1
ATOM 1642 N N . SER A 1 208 ? -36.866 17.360 9.654 1.00 89.38 208 SER A N 1
ATOM 1643 C CA . SER A 1 208 ? -37.424 18.536 10.324 1.00 89.38 208 SER A CA 1
ATOM 1644 C C . SER A 1 208 ? -37.410 18.381 11.848 1.00 89.38 208 SER A C 1
ATOM 1646 O O . SER A 1 208 ? -37.330 17.274 12.380 1.00 89.38 208 SER A O 1
ATOM 1648 N N . ILE A 1 209 ? -37.562 19.489 12.583 1.00 90.81 209 ILE A N 1
ATOM 1649 C CA . ILE A 1 209 ? -37.736 19.441 14.048 1.00 90.81 209 ILE A CA 1
ATOM 1650 C C . ILE A 1 209 ? -38.967 18.602 14.421 1.00 90.81 209 ILE A C 1
ATOM 1652 O O . ILE A 1 209 ? -38.919 17.857 15.395 1.00 90.81 209 ILE A O 1
ATOM 1656 N N . ALA A 1 210 ? -40.038 18.667 13.622 1.00 91.69 210 ALA A N 1
ATOM 1657 C CA . ALA A 1 210 ? -41.235 17.861 13.840 1.00 91.69 210 ALA A CA 1
ATOM 1658 C C . ALA A 1 210 ? -40.938 16.355 13.740 1.00 91.69 210 ALA A C 1
ATOM 1660 O O . ALA A 1 210 ? -41.456 15.586 14.547 1.00 91.69 210 ALA A O 1
ATOM 1661 N N . ASP A 1 211 ? -40.059 15.942 12.821 1.00 92.81 211 ASP A N 1
ATOM 1662 C CA . ASP A 1 211 ? -39.634 14.543 12.695 1.00 92.81 211 ASP A CA 1
ATOM 1663 C C . ASP A 1 211 ? -38.809 14.094 13.905 1.00 92.81 211 ASP A C 1
ATOM 1665 O O . ASP A 1 211 ? -39.002 12.987 14.404 1.00 92.81 211 ASP A O 1
ATOM 1669 N N . VAL A 1 212 ? -37.922 14.955 14.418 1.00 94.81 212 VAL A N 1
ATOM 1670 C CA . VAL A 1 212 ? -37.142 14.674 15.638 1.00 94.81 212 VAL A CA 1
ATOM 1671 C C . VAL A 1 212 ? -38.059 14.551 16.857 1.00 94.81 212 VAL A C 1
ATOM 1673 O O . VAL A 1 212 ? -37.912 13.618 17.645 1.00 94.81 212 VAL A O 1
ATOM 1676 N N . THR A 1 213 ? -39.040 15.447 17.006 1.00 95.38 213 THR A N 1
ATOM 1677 C CA . THR A 1 213 ? -40.033 15.364 18.087 1.00 95.38 213 THR A CA 1
ATOM 1678 C C . THR A 1 213 ? -40.877 14.097 17.970 1.00 95.38 213 THR A C 1
ATOM 1680 O O . THR A 1 213 ? -41.041 13.392 18.962 1.00 95.38 213 THR A O 1
ATOM 1683 N N . ALA A 1 214 ? -41.350 13.761 16.766 1.00 95.62 214 ALA A N 1
ATOM 1684 C CA . ALA A 1 214 ? -42.093 12.529 16.520 1.00 95.62 214 ALA A CA 1
ATOM 1685 C C . ALA A 1 214 ? -41.250 11.285 16.841 1.00 95.62 214 ALA A C 1
ATOM 1687 O O . ALA A 1 214 ? -41.741 10.373 17.499 1.00 95.62 214 ALA A O 1
ATOM 1688 N N . ALA A 1 215 ? -39.970 11.263 16.448 1.00 96.38 215 ALA A N 1
ATOM 1689 C CA . ALA A 1 215 ? -39.039 10.189 16.793 1.00 96.38 215 ALA A CA 1
ATOM 1690 C C . ALA A 1 215 ? -38.888 10.037 18.311 1.00 96.38 215 ALA A C 1
ATOM 1692 O O . ALA A 1 215 ? -39.044 8.929 18.813 1.00 96.38 215 ALA A O 1
ATOM 1693 N N . LYS A 1 216 ? -38.680 11.130 19.061 1.00 96.81 216 LYS A N 1
ATOM 1694 C CA . LYS A 1 216 ? -38.576 11.051 20.528 1.00 96.81 216 LYS A CA 1
ATOM 1695 C C . LYS A 1 216 ? -39.882 10.582 21.175 1.00 96.81 216 LYS A C 1
ATOM 1697 O O . LYS A 1 216 ? -39.836 9.764 22.088 1.00 96.81 216 LYS A O 1
ATOM 1702 N N . SER A 1 217 ? -41.041 11.036 20.694 1.00 96.44 217 SER A N 1
ATOM 1703 C CA . SER A 1 217 ? -42.335 10.532 21.175 1.00 96.44 217 SER A CA 1
ATOM 1704 C C . SER A 1 217 ? -42.513 9.037 20.896 1.00 96.44 217 SER A C 1
ATOM 1706 O O . SER A 1 217 ? -42.978 8.314 21.775 1.00 96.44 217 SER A O 1
ATOM 1708 N N . MET A 1 218 ? -42.102 8.562 19.714 1.00 96.19 218 MET A N 1
ATOM 1709 C CA . MET A 1 218 ? -42.116 7.137 19.368 1.00 96.19 218 MET A CA 1
ATOM 1710 C C . MET A 1 218 ? -41.173 6.334 20.263 1.00 96.19 218 MET A C 1
ATOM 1712 O O . MET A 1 218 ? -41.598 5.324 20.811 1.00 96.19 218 MET A O 1
ATOM 1716 N N . MET A 1 219 ? -39.942 6.806 20.481 1.00 96.88 219 MET A N 1
ATOM 1717 C CA . MET A 1 219 ? -38.972 6.178 21.387 1.00 96.88 219 MET A CA 1
ATOM 1718 C C . MET A 1 219 ? -39.561 5.979 22.786 1.00 96.88 219 MET A C 1
ATOM 1720 O O . MET A 1 219 ? -39.585 4.864 23.296 1.00 96.88 219 MET A O 1
ATOM 1724 N N . THR A 1 220 ? -40.101 7.043 23.388 1.00 95.44 220 THR A N 1
ATOM 1725 C CA . THR A 1 220 ? -40.677 6.981 24.739 1.00 95.44 220 THR A CA 1
ATOM 1726 C C . THR A 1 220 ? -41.929 6.101 24.793 1.00 95.44 220 THR A C 1
ATOM 1728 O O . THR A 1 220 ? -42.113 5.347 25.747 1.00 95.44 220 THR A O 1
ATOM 1731 N N . GLY A 1 221 ? -42.782 6.151 23.765 1.00 95.75 221 GLY A N 1
ATOM 1732 C CA . GLY A 1 221 ? -43.949 5.273 23.666 1.00 95.75 221 GLY A CA 1
ATOM 1733 C C . GLY A 1 221 ? -43.565 3.794 23.549 1.00 95.75 221 GLY A C 1
ATOM 1734 O O . GLY A 1 221 ? -44.155 2.951 24.222 1.00 95.75 221 GLY A O 1
ATOM 1735 N N . LEU A 1 222 ? -42.549 3.479 22.741 1.00 92.75 222 LEU A N 1
ATOM 1736 C CA . LEU A 1 222 ? -42.028 2.122 22.571 1.00 92.75 222 LEU A CA 1
ATOM 1737 C C . LEU A 1 222 ? -41.356 1.604 23.843 1.00 92.75 222 LEU A C 1
ATOM 1739 O O . LEU A 1 222 ? -41.647 0.477 24.239 1.00 92.75 222 LEU A O 1
ATOM 1743 N N . ALA A 1 223 ? -40.551 2.426 24.525 1.00 93.00 223 ALA A N 1
ATOM 1744 C CA . ALA A 1 223 ? -39.967 2.076 25.821 1.00 93.00 223 ALA A CA 1
ATOM 1745 C C . ALA A 1 223 ? -41.058 1.673 26.829 1.00 93.00 223 ALA A C 1
ATOM 1747 O O . ALA A 1 223 ? -40.976 0.615 27.456 1.00 93.00 223 ALA A O 1
ATOM 1748 N N . ALA A 1 224 ? -42.141 2.458 26.909 1.00 93.44 224 ALA A N 1
ATOM 1749 C CA . ALA A 1 224 ? -43.277 2.159 27.778 1.00 93.44 224 ALA A CA 1
ATOM 1750 C C . ALA A 1 224 ? -43.988 0.849 27.390 1.00 93.44 224 ALA A C 1
ATOM 1752 O O . ALA A 1 224 ? -44.278 0.030 28.261 1.00 93.44 224 ALA A O 1
ATOM 1753 N N . LEU A 1 225 ? -44.225 0.610 26.094 1.00 91.44 225 LEU A N 1
ATOM 1754 C CA . LEU A 1 225 ? -44.829 -0.639 25.604 1.00 91.44 225 LEU A CA 1
ATOM 1755 C C . LEU A 1 225 ? -43.948 -1.865 25.871 1.00 91.44 225 LEU A C 1
ATOM 1757 O O . LEU A 1 225 ? -44.461 -2.952 26.132 1.00 91.44 225 LEU A O 1
ATOM 1761 N N . ARG A 1 226 ? -42.627 -1.692 25.827 1.00 89.25 226 ARG A N 1
ATOM 1762 C CA . ARG A 1 226 ? -41.638 -2.741 26.103 1.00 89.25 226 ARG A CA 1
ATOM 1763 C C . ARG A 1 226 ? -41.352 -2.917 27.590 1.00 89.25 226 ARG A C 1
ATOM 1765 O O . ARG A 1 226 ? -40.616 -3.838 27.949 1.00 89.25 226 ARG A O 1
ATOM 1772 N N . ASN A 1 227 ? -41.946 -2.087 28.448 1.00 90.06 227 ASN A N 1
ATOM 1773 C CA . ASN A 1 227 ? -41.688 -2.055 29.883 1.00 90.06 227 ASN A CA 1
ATOM 1774 C C . ASN A 1 227 ? -40.187 -1.874 30.188 1.00 90.06 227 ASN A C 1
ATOM 1776 O O . ASN A 1 227 ? -39.588 -2.668 30.915 1.00 90.06 227 ASN A O 1
ATOM 1780 N N . ILE A 1 228 ? -39.586 -0.862 29.559 1.00 91.62 228 ILE A N 1
ATOM 1781 C CA . ILE A 1 228 ? -38.207 -0.403 29.766 1.00 91.62 228 ILE A CA 1
ATOM 1782 C C . ILE A 1 228 ? -38.279 1.016 30.334 1.00 91.62 228 ILE A C 1
ATOM 1784 O O . ILE A 1 228 ? -39.106 1.817 29.896 1.00 91.62 228 ILE A O 1
ATOM 1788 N N . SER A 1 229 ? -37.452 1.334 31.328 1.00 92.69 229 SER A N 1
ATOM 1789 C CA . SER A 1 229 ? -37.523 2.643 31.995 1.00 92.69 229 SER A CA 1
ATOM 1790 C C . SER A 1 229 ? -36.850 3.806 31.292 1.00 92.69 229 SER A C 1
ATOM 1792 O O . SER A 1 229 ? -37.205 4.943 31.585 1.00 92.69 229 SER A O 1
ATOM 1794 N N . GLN A 1 230 ? -35.895 3.536 30.410 1.00 95.44 230 GLN A N 1
ATOM 1795 C CA . GLN A 1 230 ? -35.162 4.543 29.647 1.00 95.44 230 GLN A CA 1
ATOM 1796 C C . GLN A 1 230 ? -35.060 4.077 28.195 1.00 95.44 230 GLN A C 1
ATOM 1798 O O . GLN A 1 230 ? -35.104 2.876 27.928 1.00 95.44 230 GLN A O 1
ATOM 1803 N N . CYS A 1 231 ? -34.943 5.013 27.253 1.00 96.06 231 CYS A N 1
ATOM 1804 C CA . CYS A 1 231 ? -34.764 4.666 25.842 1.00 96.06 231 CYS A CA 1
ATOM 1805 C C . CYS A 1 231 ? -33.334 4.160 25.590 1.00 96.06 231 CYS A C 1
ATOM 1807 O O . CYS A 1 231 ? -32.382 4.885 25.882 1.00 96.06 231 CYS A O 1
ATOM 1809 N N . GLY A 1 232 ? -33.190 2.966 25.012 1.00 94.62 232 GLY A N 1
ATOM 1810 C CA . GLY A 1 232 ? -31.907 2.404 24.586 1.00 94.62 232 GLY A CA 1
ATOM 1811 C C . GLY A 1 232 ? -31.596 2.642 23.105 1.00 94.62 232 GLY A C 1
ATOM 1812 O O . GLY A 1 232 ? -32.273 3.429 22.428 1.00 94.62 232 GLY A O 1
ATOM 1813 N N . ILE A 1 233 ? -30.583 1.947 22.574 1.00 95.12 233 ILE A N 1
ATOM 1814 C CA . ILE A 1 233 ? -30.201 2.053 21.152 1.00 95.12 233 ILE A CA 1
ATOM 1815 C C . ILE A 1 233 ? -31.336 1.591 20.228 1.00 95.12 233 ILE A C 1
ATOM 1817 O O . ILE A 1 233 ? -31.578 2.156 19.160 1.00 95.12 233 ILE A O 1
ATOM 1821 N N . TYR A 1 234 ? -32.091 0.601 20.689 1.00 93.56 234 TYR A N 1
ATOM 1822 C CA . TYR A 1 234 ? -33.190 -0.024 19.972 1.00 93.56 234 TYR A CA 1
ATOM 1823 C C . TYR A 1 234 ? -34.410 0.885 19.833 1.00 93.56 234 TYR A C 1
ATOM 1825 O O . TYR A 1 234 ? -35.041 0.923 18.774 1.00 93.56 234 TYR A O 1
ATOM 1833 N N . GLU A 1 235 ? -34.728 1.667 20.866 1.00 95.50 235 GLU A N 1
ATOM 1834 C CA . GLU A 1 235 ? -35.749 2.708 20.759 1.00 95.50 235 GLU A CA 1
ATOM 1835 C C . GLU A 1 235 ? -35.318 3.792 19.770 1.00 95.50 235 GLU A C 1
ATOM 1837 O O . GLU A 1 235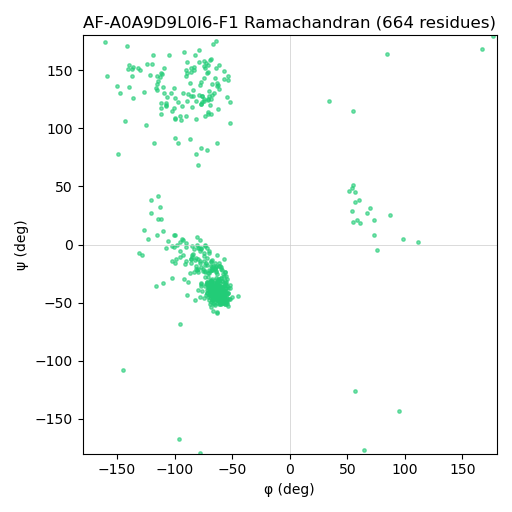 ? -36.147 4.242 18.978 1.00 95.50 235 GLU A O 1
ATOM 1842 N N . VAL A 1 236 ? -34.038 4.194 19.779 1.00 96.50 236 VAL A N 1
ATOM 1843 C CA . VAL A 1 236 ? -33.492 5.172 18.820 1.00 96.50 236 VAL A CA 1
ATOM 1844 C C . VAL A 1 236 ? -33.636 4.661 17.386 1.00 96.50 236 VAL A C 1
ATOM 1846 O O . VAL A 1 236 ? -34.134 5.394 16.528 1.00 96.50 236 VAL A O 1
ATOM 1849 N N . GLU A 1 237 ? -33.254 3.409 17.120 1.00 94.69 237 GLU A N 1
ATOM 1850 C CA . GLU A 1 237 ? -33.376 2.802 15.790 1.00 94.69 237 GLU A CA 1
ATOM 1851 C C . GLU A 1 237 ? -34.832 2.776 15.304 1.00 94.69 237 GLU A C 1
ATOM 1853 O O . GLU A 1 237 ? -35.120 3.176 14.168 1.00 94.69 237 GLU A O 1
ATOM 1858 N N . ASP A 1 238 ? -35.765 2.365 16.163 1.00 93.88 238 ASP A N 1
ATOM 1859 C CA . ASP A 1 238 ? -37.185 2.287 15.815 1.00 93.88 238 ASP A CA 1
ATOM 1860 C C . ASP A 1 238 ? -37.812 3.680 15.648 1.00 93.88 238 ASP A C 1
ATOM 1862 O O . ASP A 1 238 ? -38.625 3.897 14.742 1.00 93.88 238 ASP A O 1
ATOM 1866 N N . GLY A 1 239 ? -37.402 4.649 16.469 1.00 95.12 239 GLY A N 1
ATOM 1867 C CA . GLY A 1 239 ? -37.818 6.047 16.368 1.00 95.12 239 GLY A CA 1
ATOM 1868 C C . GLY A 1 239 ? -37.359 6.695 15.061 1.00 95.12 239 GLY A C 1
ATOM 1869 O O . GLY A 1 239 ? -38.156 7.343 14.378 1.00 95.12 239 GLY A O 1
ATOM 1870 N N . ILE A 1 240 ? -36.103 6.472 14.663 1.00 94.69 240 ILE A N 1
ATOM 1871 C CA . ILE A 1 240 ? -35.558 6.935 13.377 1.00 94.69 240 ILE A CA 1
ATOM 1872 C C . ILE A 1 240 ? -36.256 6.229 12.217 1.00 94.69 240 ILE A C 1
ATOM 1874 O O . ILE A 1 240 ? -36.670 6.886 11.261 1.00 94.69 240 ILE A O 1
ATOM 1878 N N . THR A 1 241 ? -36.426 4.907 12.302 1.00 92.62 241 THR A N 1
ATOM 1879 C CA . THR A 1 241 ? -37.106 4.122 11.263 1.00 92.62 241 THR A CA 1
ATOM 1880 C C . THR A 1 241 ? -38.529 4.631 11.041 1.00 92.62 241 THR A C 1
ATOM 1882 O O . THR A 1 241 ? -38.951 4.771 9.898 1.00 92.62 241 THR A O 1
ATOM 1885 N N . SER A 1 242 ? -39.249 4.959 12.114 1.00 91.69 242 SER A N 1
ATOM 1886 C CA . SER A 1 242 ? -40.651 5.386 12.041 1.00 91.69 242 SER A CA 1
ATOM 1887 C C . SER A 1 242 ? -40.829 6.833 11.577 1.00 91.69 242 SER A C 1
ATOM 1889 O O . SER A 1 242 ? -41.824 7.149 10.927 1.00 91.69 242 SER A O 1
ATOM 1891 N N . SER A 1 243 ? -39.891 7.722 11.917 1.00 92.81 243 SER A N 1
ATOM 1892 C CA . SER A 1 243 ? -40.075 9.168 11.729 1.00 92.81 243 SER A CA 1
ATOM 1893 C C . SER A 1 243 ? -39.203 9.771 10.628 1.00 92.81 243 SER A C 1
ATOM 1895 O O . SER A 1 243 ? -39.645 10.710 9.960 1.00 92.81 243 SER A O 1
ATOM 1897 N N . PHE A 1 244 ? -37.982 9.268 10.407 1.00 91.50 244 PHE A N 1
ATOM 1898 C CA . PHE A 1 244 ? -37.047 9.847 9.427 1.00 91.50 244 PHE A CA 1
ATOM 1899 C C . PHE A 1 244 ? -37.183 9.197 8.048 1.00 91.50 244 PHE A C 1
ATOM 1901 O O . PHE A 1 244 ? -36.967 9.861 7.036 1.00 91.50 244 PHE A O 1
ATOM 1908 N N . ILE A 1 245 ? -37.568 7.920 7.983 1.00 88.31 245 ILE A N 1
ATOM 1909 C CA . ILE A 1 245 ? -37.764 7.211 6.715 1.00 88.31 245 ILE A CA 1
ATOM 1910 C C . ILE A 1 245 ? -39.174 7.500 6.193 1.00 88.31 245 ILE A C 1
ATOM 1912 O O . ILE A 1 245 ? -40.173 7.178 6.832 1.00 88.31 245 ILE A O 1
ATOM 1916 N N . LYS A 1 246 ? -39.269 8.126 5.016 1.00 84.44 246 LYS A N 1
ATOM 1917 C CA . LYS A 1 246 ? -40.551 8.413 4.360 1.00 84.44 246 LYS A CA 1
ATOM 1918 C C . LYS A 1 246 ? -40.874 7.295 3.366 1.00 84.44 246 LYS A C 1
ATOM 1920 O O . LYS A 1 246 ? -40.262 7.218 2.306 1.00 84.44 246 LYS A O 1
ATOM 1925 N N . GLY A 1 247 ? -41.842 6.445 3.705 1.00 82.38 247 GLY A N 1
ATOM 1926 C CA . GLY A 1 247 ? -42.254 5.308 2.874 1.00 82.38 247 GLY A CA 1
ATOM 1927 C C . GLY A 1 247 ? -41.565 4.000 3.270 1.00 82.38 247 GLY A C 1
ATOM 1928 O O . GLY A 1 247 ? -41.382 3.727 4.452 1.00 82.38 247 GLY A O 1
ATOM 1929 N N . GLU A 1 248 ? -41.227 3.165 2.288 1.00 81.81 248 GLU A N 1
ATOM 1930 C CA . GLU A 1 248 ? -40.631 1.846 2.529 1.00 81.81 248 GLU A CA 1
ATOM 1931 C C . GLU A 1 248 ? -39.139 1.937 2.901 1.00 81.81 248 GLU A C 1
ATOM 1933 O O . GLU A 1 248 ? -38.375 2.704 2.304 1.00 81.81 248 GLU A O 1
ATOM 1938 N N . LYS A 1 249 ? -38.701 1.106 3.861 1.00 82.12 249 LYS A N 1
ATOM 1939 C CA . LYS A 1 249 ? -37.289 0.957 4.252 1.00 82.12 249 LYS A CA 1
ATOM 1940 C C . LYS A 1 249 ? -36.511 0.221 3.155 1.00 82.12 249 LYS A C 1
ATOM 1942 O O . LYS A 1 249 ? -36.258 -0.976 3.237 1.00 82.12 249 LYS A O 1
ATOM 1947 N N . THR A 1 250 ? -36.121 0.959 2.122 1.00 84.00 250 THR A N 1
ATOM 1948 C CA . THR A 1 250 ? -35.200 0.499 1.073 1.00 84.00 250 THR A CA 1
ATOM 1949 C C . THR A 1 250 ? -33.753 0.852 1.424 1.00 84.00 250 THR A C 1
ATOM 1951 O O . THR A 1 250 ? -33.507 1.707 2.274 1.00 84.00 250 THR A O 1
ATOM 1954 N N . ILE A 1 251 ? -32.773 0.256 0.734 1.00 74.94 251 ILE A N 1
ATOM 1955 C CA . ILE A 1 251 ? -31.344 0.592 0.904 1.00 74.94 251 ILE A CA 1
ATOM 1956 C C . ILE A 1 251 ? -31.097 2.098 0.690 1.00 74.94 251 ILE A C 1
ATOM 1958 O O . ILE A 1 251 ? -30.327 2.706 1.428 1.00 74.94 251 ILE A O 1
ATOM 1962 N N . ALA A 1 252 ? -31.796 2.718 -0.269 1.00 70.12 252 ALA A N 1
ATOM 1963 C CA . ALA A 1 252 ? -31.689 4.150 -0.548 1.00 70.12 252 ALA A CA 1
ATOM 1964 C C . ALA A 1 252 ? -32.315 5.025 0.556 1.00 70.12 252 ALA A C 1
ATOM 1966 O O . ALA A 1 252 ? -31.779 6.082 0.880 1.00 70.12 252 ALA A O 1
ATOM 1967 N N . ALA A 1 253 ? -33.423 4.582 1.161 1.00 77.31 253 ALA A N 1
ATOM 1968 C CA . ALA A 1 253 ? -34.119 5.319 2.218 1.00 77.31 253 ALA A CA 1
ATOM 1969 C C . ALA A 1 253 ? -33.553 5.054 3.630 1.00 77.31 253 ALA A C 1
ATOM 1971 O O . ALA A 1 253 ? -33.849 5.795 4.564 1.00 77.31 253 ALA A O 1
ATOM 1972 N N . ALA A 1 254 ? -32.708 4.029 3.796 1.00 83.69 254 ALA A N 1
ATOM 1973 C CA . ALA A 1 254 ? -32.090 3.642 5.066 1.00 83.69 254 ALA A CA 1
ATOM 1974 C C . ALA A 1 254 ? -30.861 4.488 5.456 1.00 83.69 254 ALA A C 1
ATOM 1976 O O . ALA A 1 254 ? -30.208 4.192 6.460 1.00 83.69 254 ALA A O 1
ATOM 1977 N N . LEU A 1 255 ? -30.546 5.556 4.708 1.00 88.31 255 LEU A N 1
ATOM 1978 C CA . LEU A 1 255 ? -29.431 6.453 5.021 1.00 88.31 255 LEU A CA 1
ATOM 1979 C C . LEU A 1 255 ? -29.441 6.938 6.487 1.00 88.31 255 LEU A C 1
ATOM 1981 O O . LEU A 1 255 ? -28.383 6.834 7.111 1.00 88.31 255 LEU A O 1
ATOM 1985 N N . PRO A 1 256 ? -30.571 7.377 7.085 1.00 91.69 256 PRO A N 1
ATOM 1986 C CA . PRO A 1 256 ? -30.582 7.819 8.480 1.00 91.69 256 PRO A CA 1
ATOM 1987 C C . PRO A 1 256 ? -30.164 6.723 9.471 1.00 91.69 256 PRO A C 1
ATOM 1989 O O . PRO A 1 256 ? -29.446 6.999 10.427 1.00 91.69 256 PRO A O 1
ATOM 1992 N N . ILE A 1 257 ? -30.534 5.466 9.206 1.00 91.56 257 ILE A N 1
ATOM 1993 C CA . ILE A 1 257 ? -30.120 4.311 10.018 1.00 91.56 257 ILE A CA 1
ATOM 1994 C C . ILE A 1 257 ? -28.624 4.046 9.850 1.00 91.56 257 ILE A C 1
ATOM 1996 O O . ILE A 1 257 ? -27.918 3.872 10.835 1.00 91.56 257 ILE A O 1
ATOM 2000 N N . SER A 1 258 ? -28.104 4.102 8.621 1.00 89.31 258 SER A N 1
ATOM 2001 C CA . SER A 1 258 ? -26.662 3.934 8.382 1.00 89.31 258 SER A CA 1
ATOM 2002 C C . SER A 1 258 ? -25.813 5.043 9.024 1.00 89.31 258 SER A C 1
ATOM 2004 O O . SER A 1 258 ? -24.672 4.811 9.426 1.00 89.31 258 SER A O 1
ATOM 2006 N N . VAL A 1 259 ? -26.358 6.263 9.114 1.00 91.19 259 VAL A N 1
ATOM 2007 C CA . VAL A 1 259 ? -25.735 7.390 9.817 1.00 91.19 259 VAL A CA 1
ATOM 2008 C C . VAL A 1 259 ? -25.756 7.132 11.317 1.00 91.19 259 VAL A C 1
ATOM 2010 O O . VAL A 1 259 ? -24.710 7.258 11.947 1.00 91.19 259 VAL A O 1
ATOM 2013 N N . MET A 1 260 ? -26.903 6.721 11.865 1.00 94.94 260 MET A N 1
ATOM 2014 C CA . MET A 1 260 ? -27.033 6.377 13.280 1.00 94.94 260 MET A CA 1
ATOM 2015 C C . MET A 1 260 ? -26.062 5.268 13.679 1.00 94.94 260 MET A C 1
ATOM 2017 O O . MET A 1 260 ? -25.291 5.476 14.607 1.00 94.94 260 MET A O 1
ATOM 2021 N N . HIS A 1 261 ? -26.017 4.156 12.936 1.00 92.00 261 HIS A N 1
ATOM 2022 C CA . HIS A 1 261 ? -25.089 3.055 13.2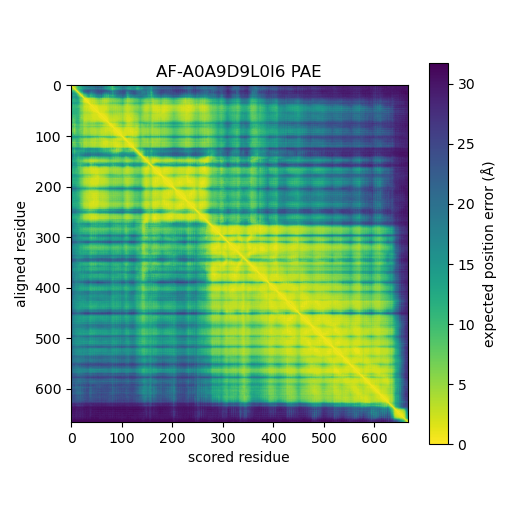08 1.00 92.00 261 HIS A CA 1
ATOM 2023 C C . HIS A 1 261 ? -23.647 3.548 13.235 1.00 92.00 261 HIS A C 1
ATOM 2025 O O . HIS A 1 261 ? -22.951 3.314 14.207 1.00 92.00 261 HIS A O 1
ATOM 2031 N N . ARG A 1 262 ? -23.215 4.320 12.232 1.00 89.06 262 ARG A N 1
ATOM 2032 C CA . ARG A 1 262 ? -21.849 4.862 12.190 1.00 89.06 262 ARG A CA 1
ATOM 2033 C C . ARG A 1 262 ? -21.531 5.773 13.375 1.00 89.06 262 ARG A C 1
ATOM 2035 O O . ARG A 1 262 ? -20.423 5.718 13.898 1.00 89.06 262 ARG A O 1
ATOM 2042 N N . LEU A 1 263 ? -22.473 6.632 13.767 1.00 93.12 263 LEU A N 1
ATOM 2043 C CA . LEU A 1 263 ? -22.307 7.511 14.925 1.00 93.12 263 LEU A CA 1
ATOM 2044 C C . LEU A 1 263 ? -22.250 6.711 16.226 1.00 93.12 263 LEU A C 1
ATOM 2046 O O . LEU A 1 263 ? -21.443 7.037 17.083 1.00 93.12 263 LEU A O 1
ATOM 2050 N N . ALA A 1 264 ? -23.075 5.675 16.358 1.00 93.69 264 ALA A N 1
ATOM 2051 C CA . ALA A 1 264 ? -23.114 4.801 17.522 1.00 93.69 264 ALA A CA 1
ATOM 2052 C C . ALA A 1 264 ? -21.902 3.853 17.585 1.00 93.69 264 ALA A C 1
ATOM 2054 O O . ALA A 1 264 ? -21.469 3.494 18.676 1.00 93.69 264 ALA A O 1
ATOM 2055 N N . THR A 1 265 ? -21.318 3.491 16.437 1.00 90.31 265 THR A N 1
ATOM 2056 C CA . THR A 1 265 ? -20.031 2.797 16.357 1.00 90.31 265 THR A CA 1
ATOM 2057 C C . THR A 1 265 ? -18.910 3.718 16.806 1.00 90.31 265 THR A C 1
ATOM 2059 O O . THR A 1 265 ? -18.202 3.362 17.732 1.00 90.31 265 THR A O 1
ATOM 2062 N N . GLY A 1 266 ? -18.789 4.915 16.227 1.00 87.06 266 GLY A N 1
ATOM 2063 C CA . GLY A 1 266 ? -17.677 5.836 16.471 1.00 87.06 266 GLY A CA 1
ATOM 2064 C C . GLY A 1 266 ? -16.451 5.542 15.598 1.00 87.06 266 GLY A C 1
ATOM 2065 O O . GLY A 1 266 ? -16.332 4.485 14.985 1.00 87.06 266 GLY A O 1
ATOM 2066 N N . ASP A 1 267 ? -15.529 6.502 15.512 1.00 80.44 267 ASP A N 1
ATOM 2067 C CA . ASP A 1 267 ? -14.379 6.472 14.590 1.00 80.44 267 ASP A CA 1
ATOM 2068 C C . ASP A 1 267 ? -13.013 6.586 15.294 1.00 80.44 267 ASP A C 1
ATOM 2070 O O . ASP A 1 267 ? -11.969 6.683 14.644 1.00 80.44 267 ASP A O 1
ATOM 2074 N N . SER A 1 268 ? -13.024 6.596 16.627 1.00 80.88 268 SER A N 1
ATOM 2075 C CA . SER A 1 268 ? -11.832 6.752 17.458 1.00 80.88 268 SER A CA 1
ATOM 2076 C C . SER A 1 268 ? -11.089 5.429 17.658 1.00 80.88 268 SER A C 1
ATOM 2078 O O . SER A 1 268 ? -11.673 4.341 17.632 1.00 80.88 268 SER A O 1
ATOM 2080 N N . VAL A 1 269 ? -9.778 5.537 17.878 1.00 78.00 269 VAL A N 1
ATOM 2081 C CA . VAL A 1 269 ? -8.903 4.414 18.241 1.00 78.00 269 VAL A CA 1
ATOM 2082 C C . VAL A 1 269 ? -8.637 4.432 19.744 1.00 78.00 269 VAL A C 1
ATOM 2084 O O . VAL A 1 269 ? -8.350 5.491 20.302 1.00 78.00 269 VAL A O 1
ATOM 2087 N N . GLY A 1 270 ? -8.731 3.273 20.401 1.00 77.44 270 GLY A N 1
ATOM 2088 C CA . GLY A 1 270 ? -8.394 3.134 21.815 1.00 77.44 270 GLY A CA 1
ATOM 2089 C C . GLY A 1 270 ? -6.914 3.411 22.104 1.00 77.44 270 GLY A C 1
ATOM 2090 O O . GLY A 1 270 ? -6.089 3.580 21.204 1.00 77.44 270 GLY A O 1
ATOM 2091 N N . HIS A 1 271 ? -6.553 3.410 23.386 1.00 74.75 271 HIS A N 1
ATOM 2092 C CA . HIS A 1 271 ? -5.168 3.567 23.824 1.00 74.75 271 HIS A CA 1
ATOM 2093 C C . HIS A 1 271 ? -4.784 2.505 24.859 1.00 74.75 271 HIS A C 1
ATOM 2095 O O . HIS A 1 271 ? -5.610 2.049 25.654 1.00 74.75 271 HIS A O 1
ATOM 2101 N N . ILE A 1 272 ? -3.501 2.158 24.913 1.00 80.12 272 ILE A N 1
ATOM 2102 C CA . ILE A 1 272 ? -2.953 1.331 25.993 1.00 80.12 272 ILE A CA 1
ATOM 2103 C C . ILE A 1 272 ? -2.691 2.256 27.185 1.00 80.12 272 ILE A C 1
ATOM 2105 O O . ILE A 1 272 ? -2.008 3.266 27.045 1.00 80.12 272 ILE A O 1
ATOM 2109 N N . GLY A 1 273 ? -3.276 1.946 28.345 1.00 73.19 273 GLY A N 1
ATOM 2110 C CA . GLY A 1 273 ? -3.207 2.827 29.517 1.00 73.19 273 GLY A CA 1
ATOM 2111 C C . GLY A 1 273 ? -1.794 2.998 30.087 1.00 73.19 273 GLY A C 1
ATOM 2112 O O . GLY A 1 273 ? -1.406 4.112 30.426 1.00 73.19 273 GLY A O 1
ATOM 2113 N N . ASP A 1 274 ? -1.017 1.914 30.179 1.00 77.69 274 ASP A N 1
ATOM 2114 C CA . ASP A 1 274 ? 0.388 1.966 30.599 1.00 77.69 274 ASP A CA 1
ATOM 2115 C C . ASP A 1 274 ? 1.299 1.910 29.372 1.00 77.69 274 ASP A C 1
ATOM 2117 O O . ASP A 1 274 ? 1.452 0.864 28.737 1.00 77.69 274 ASP A O 1
ATOM 2121 N N . SER A 1 275 ? 1.926 3.043 29.057 1.00 71.81 275 SER A N 1
ATOM 2122 C CA . SER A 1 275 ? 2.795 3.200 27.889 1.00 71.81 275 SER A CA 1
ATOM 2123 C C . SER A 1 275 ? 4.022 2.285 27.898 1.00 71.81 275 SER A C 1
ATOM 2125 O O . SER A 1 275 ? 4.612 2.062 26.844 1.00 71.81 275 SER A O 1
ATOM 2127 N N . ARG A 1 276 ? 4.387 1.690 29.044 1.00 75.31 276 ARG A N 1
ATOM 2128 C CA . ARG A 1 276 ? 5.458 0.678 29.129 1.00 75.31 276 ARG A CA 1
ATOM 2129 C C . ARG A 1 276 ? 5.095 -0.639 28.449 1.00 75.31 276 ARG A C 1
ATOM 2131 O O . ARG A 1 276 ? 5.985 -1.439 28.178 1.00 75.31 276 ARG A O 1
ATOM 2138 N N . HIS A 1 277 ? 3.809 -0.877 28.209 1.00 77.12 277 HIS A N 1
ATOM 2139 C CA . HIS A 1 277 ? 3.322 -2.052 27.493 1.00 77.12 277 HIS A CA 1
ATOM 2140 C C . HIS A 1 277 ? 3.038 -1.771 26.012 1.00 77.12 277 HIS A C 1
ATOM 2142 O O . HIS A 1 277 ? 2.644 -2.689 25.295 1.00 77.12 277 HIS A O 1
ATOM 2148 N N . THR A 1 278 ? 3.244 -0.536 25.541 1.00 80.94 278 THR A N 1
ATOM 2149 C CA . THR A 1 278 ? 3.120 -0.203 24.120 1.00 80.94 278 THR A CA 1
ATOM 2150 C C . THR A 1 278 ? 4.271 -0.841 23.338 1.00 80.94 278 THR A C 1
ATOM 2152 O O . THR A 1 278 ? 5.432 -0.630 23.701 1.00 80.94 278 THR A O 1
ATOM 2155 N N . PRO A 1 279 ? 3.990 -1.591 22.257 1.00 83.88 279 PRO A N 1
ATOM 2156 C CA . PRO A 1 279 ? 5.034 -2.157 21.412 1.00 83.88 279 PRO A CA 1
ATOM 2157 C C . PRO A 1 279 ? 5.972 -1.072 20.851 1.00 83.88 279 PRO A C 1
ATOM 2159 O O . PRO A 1 279 ? 5.493 0.003 20.478 1.00 83.88 279 PRO A O 1
ATOM 2162 N N . PRO A 1 280 ? 7.286 -1.337 20.745 1.00 87.25 280 PRO A N 1
ATOM 2163 C CA . PRO A 1 280 ? 8.280 -0.360 20.294 1.00 87.25 280 PRO A CA 1
ATOM 2164 C C . PRO A 1 280 ? 7.940 0.315 18.959 1.00 87.25 280 PRO A C 1
ATOM 2166 O O . PRO A 1 280 ? 7.945 1.543 18.881 1.00 87.25 280 PRO A O 1
ATOM 2169 N N . LEU A 1 281 ? 7.543 -0.459 17.942 1.00 90.44 281 LEU A N 1
ATOM 2170 C CA . LEU A 1 281 ? 7.179 0.092 16.632 1.00 90.44 281 LEU A CA 1
ATOM 2171 C C . LEU A 1 281 ? 5.892 0.920 16.658 1.00 90.44 281 LEU A C 1
ATOM 2173 O O . LEU A 1 281 ? 5.790 1.908 15.935 1.00 90.44 281 LEU A O 1
ATOM 2177 N N . ILE A 1 282 ? 4.935 0.584 17.527 1.00 89.75 282 ILE A N 1
ATOM 2178 C CA . ILE A 1 282 ? 3.733 1.405 17.733 1.00 89.75 282 ILE A CA 1
ATOM 2179 C C . ILE A 1 282 ? 4.110 2.742 18.376 1.00 89.75 282 ILE A C 1
ATOM 2181 O O . ILE A 1 282 ? 3.602 3.787 17.969 1.00 89.75 282 ILE A O 1
ATOM 21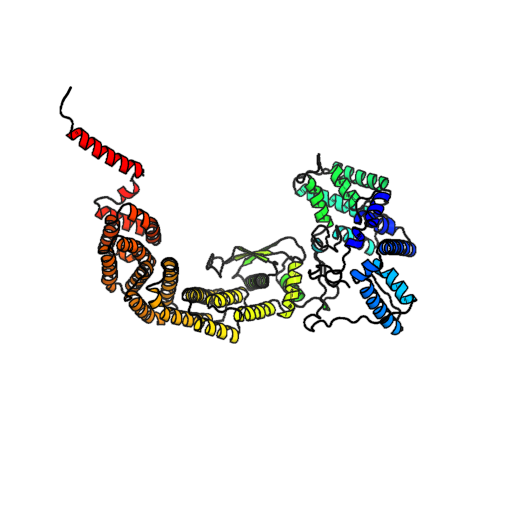85 N N . ALA A 1 283 ? 5.014 2.727 19.358 1.00 89.38 283 ALA A N 1
ATOM 2186 C CA . ALA A 1 283 ? 5.502 3.946 19.994 1.00 89.38 283 ALA A CA 1
ATOM 2187 C C . ALA A 1 283 ? 6.281 4.831 19.005 1.00 89.38 283 ALA A C 1
ATOM 2189 O O . ALA A 1 283 ? 6.069 6.045 18.968 1.00 89.38 283 ALA A O 1
ATOM 2190 N N . ASP A 1 284 ? 7.136 4.236 18.167 1.00 94.31 284 ASP A N 1
ATOM 2191 C CA . ASP A 1 284 ? 7.865 4.962 17.124 1.00 94.31 284 ASP A CA 1
ATOM 2192 C C . ASP A 1 284 ? 6.920 5.526 16.048 1.00 94.31 284 ASP A C 1
ATOM 2194 O O . ASP A 1 284 ? 7.016 6.703 15.699 1.00 94.31 284 ASP A O 1
ATOM 2198 N N . PHE A 1 285 ? 5.926 4.750 15.604 1.00 94.88 285 PHE A N 1
ATOM 2199 C CA . PHE A 1 285 ? 4.870 5.210 14.696 1.00 94.88 285 PHE A CA 1
ATOM 2200 C C . PHE A 1 285 ? 4.128 6.439 15.239 1.00 94.88 285 PHE A C 1
ATOM 2202 O O . PHE A 1 285 ? 3.973 7.437 14.529 1.00 94.88 285 PHE A O 1
ATOM 2209 N N . GLN A 1 286 ? 3.688 6.391 16.501 1.00 92.50 286 GLN A N 1
ATOM 2210 C CA . GLN A 1 286 ? 2.975 7.498 17.148 1.00 92.50 286 GLN A CA 1
ATOM 2211 C C . GLN A 1 286 ? 3.861 8.744 17.241 1.00 92.50 286 GLN A C 1
ATOM 2213 O O . GLN A 1 286 ? 3.441 9.831 16.838 1.00 92.50 286 GLN A O 1
ATOM 2218 N N . LYS A 1 287 ? 5.118 8.573 17.665 1.00 94.44 287 LYS A N 1
ATOM 2219 C CA . LYS A 1 287 ? 6.120 9.644 17.729 1.00 94.44 287 LYS A CA 1
ATOM 2220 C C . LYS A 1 287 ? 6.342 10.307 16.365 1.00 94.44 287 LYS A C 1
ATOM 2222 O O . LYS A 1 287 ? 6.386 11.536 16.283 1.00 94.44 287 LYS A O 1
ATOM 2227 N N . GLN A 1 288 ? 6.468 9.525 15.291 1.00 95.88 288 GLN A N 1
ATOM 2228 C CA . GLN A 1 288 ? 6.646 10.057 13.937 1.00 95.88 288 GLN A CA 1
ATOM 2229 C C . GLN A 1 288 ? 5.380 10.770 13.437 1.00 95.88 288 GLN A C 1
ATOM 2231 O O . GLN A 1 288 ? 5.464 11.888 12.922 1.00 95.88 288 GLN A O 1
ATOM 2236 N N . CYS A 1 289 ? 4.193 10.201 13.667 1.00 95.25 289 CYS A N 1
ATOM 2237 C CA . CYS A 1 289 ? 2.933 10.851 13.308 1.00 95.25 289 CYS A CA 1
ATOM 2238 C C . CYS A 1 289 ? 2.740 12.196 14.022 1.00 95.25 289 CYS A C 1
ATOM 2240 O O . CYS A 1 289 ? 2.295 13.162 13.400 1.00 95.25 289 CYS A O 1
ATOM 2242 N N . GLU A 1 290 ? 3.105 12.292 15.301 1.00 94.75 290 GLU A N 1
ATOM 2243 C CA . GLU A 1 290 ? 3.074 13.544 16.065 1.00 94.75 290 GLU A CA 1
ATOM 2244 C C . GLU A 1 290 ? 4.064 14.577 15.521 1.00 94.75 290 GLU A C 1
ATOM 2246 O O . GLU A 1 290 ? 3.698 15.741 15.325 1.00 94.75 290 GLU A O 1
ATOM 2251 N N . ALA A 1 291 ? 5.293 14.156 15.200 1.00 94.81 291 ALA A N 1
ATOM 2252 C CA . ALA A 1 291 ? 6.316 15.026 14.620 1.00 94.81 291 ALA A CA 1
ATOM 2253 C C . ALA A 1 291 ? 5.861 15.656 13.289 1.00 94.81 291 ALA A C 1
ATOM 2255 O O . ALA A 1 291 ? 6.097 16.847 13.041 1.00 94.81 291 ALA A O 1
ATOM 2256 N N . PHE A 1 292 ? 5.150 14.884 12.462 1.00 94.94 292 PHE A N 1
ATOM 2257 C CA . PHE A 1 292 ? 4.591 15.333 11.184 1.00 94.94 292 PHE A CA 1
ATOM 2258 C C . PHE A 1 292 ? 3.173 15.915 11.282 1.00 94.94 292 PHE A C 1
ATOM 2260 O O . PHE A 1 292 ? 2.648 16.405 10.283 1.00 94.94 292 PHE A O 1
ATOM 2267 N N . LYS A 1 293 ? 2.568 15.931 12.478 1.00 94.31 293 LYS A N 1
ATOM 2268 C CA . LYS A 1 293 ? 1.191 16.398 12.730 1.00 94.31 293 LYS A CA 1
ATOM 2269 C C . LYS A 1 293 ? 0.133 15.658 11.896 1.00 94.31 293 LYS A C 1
ATOM 2271 O O . LYS A 1 293 ? -0.850 16.259 11.456 1.00 94.31 293 LYS A O 1
ATOM 2276 N N . LEU A 1 294 ? 0.334 14.362 11.674 1.00 94.31 294 LEU A N 1
ATOM 2277 C CA . LEU A 1 294 ? -0.619 13.502 10.977 1.00 94.31 294 LEU A CA 1
ATOM 2278 C C . LEU A 1 294 ? -1.810 13.183 11.884 1.00 94.31 294 LEU A C 1
ATOM 2280 O O . LEU A 1 294 ? -1.665 12.990 13.090 1.00 94.31 294 LEU A O 1
ATOM 2284 N N . LYS A 1 295 ? -3.009 13.105 11.306 1.00 90.56 295 LYS A N 1
ATOM 2285 C CA . LYS A 1 295 ? -4.222 12.716 12.036 1.00 90.56 295 LYS A CA 1
ATOM 2286 C C . LYS A 1 295 ? -4.350 11.194 12.039 1.00 90.56 295 LYS A C 1
ATOM 2288 O O . LYS A 1 295 ? -4.914 10.623 11.116 1.00 90.56 295 LYS A O 1
ATOM 2293 N N . TYR A 1 296 ? -3.796 10.545 13.060 1.00 86.62 296 TYR A N 1
ATOM 2294 C CA . TYR A 1 296 ? -3.732 9.077 13.150 1.00 86.62 296 TYR A CA 1
ATOM 2295 C C . TYR A 1 296 ? -4.691 8.464 14.188 1.00 86.62 296 TYR A C 1
ATOM 2297 O O . TYR A 1 296 ? -4.762 7.246 14.314 1.00 86.62 296 TYR A O 1
ATOM 2305 N N . ALA A 1 297 ? -5.424 9.292 14.941 1.00 81.69 297 ALA A N 1
ATOM 2306 C CA . ALA A 1 297 ? -6.380 8.852 15.965 1.00 81.69 297 ALA A CA 1
ATOM 2307 C C . ALA A 1 297 ? -7.816 8.639 15.437 1.00 81.69 297 ALA A C 1
ATOM 2309 O O . ALA A 1 297 ? -8.704 8.305 16.218 1.00 81.69 297 ALA A O 1
ATOM 2310 N N . SER A 1 298 ? -8.046 8.836 14.134 1.00 75.69 298 SER A N 1
ATOM 2311 C CA . SER A 1 298 ? -9.321 8.570 13.455 1.00 75.69 298 SER A CA 1
ATOM 2312 C C . SER A 1 298 ? -9.100 7.567 12.325 1.00 75.69 298 SER A C 1
ATOM 2314 O O . SER A 1 298 ? -8.058 7.580 11.663 1.00 75.69 298 SER A O 1
ATOM 2316 N N . VAL A 1 299 ? -10.103 6.722 12.087 1.00 76.94 299 VAL A N 1
ATOM 2317 C CA . VAL A 1 299 ? -10.141 5.784 10.951 1.00 76.94 299 VAL A CA 1
ATOM 2318 C C . VAL A 1 299 ? -10.526 6.462 9.623 1.00 76.94 299 VAL A C 1
ATOM 2320 O O . VAL A 1 299 ? -10.485 5.840 8.557 1.00 76.94 299 VAL A O 1
ATOM 2323 N N . THR A 1 300 ? -10.881 7.752 9.660 1.00 82.75 300 THR A N 1
ATOM 2324 C CA . THR A 1 300 ? -11.250 8.532 8.472 1.00 82.75 300 THR A CA 1
ATOM 2325 C C . THR A 1 300 ? -10.028 8.796 7.576 1.00 82.75 300 THR A C 1
ATOM 2327 O O . THR A 1 300 ? -9.002 9.259 8.074 1.00 82.75 300 THR A O 1
ATOM 2330 N N . PRO A 1 301 ? -10.114 8.570 6.247 1.00 89.12 301 PRO A N 1
ATOM 2331 C CA . PRO A 1 301 ? -9.033 8.909 5.327 1.00 89.12 301 PRO A CA 1
ATOM 2332 C C . PRO A 1 301 ? -8.705 10.404 5.312 1.00 89.12 301 PRO A C 1
ATOM 2334 O O . PRO A 1 301 ? -9.587 11.256 5.175 1.00 89.12 301 PRO A O 1
ATOM 2337 N N . HIS A 1 302 ? -7.415 10.709 5.366 1.00 93.25 302 HIS A N 1
ATOM 2338 C CA . HIS A 1 302 ? -6.856 12.044 5.214 1.00 93.25 302 HIS A CA 1
ATOM 2339 C C . HIS A 1 302 ? -5.906 12.090 4.017 1.00 93.25 302 HIS A C 1
ATOM 2341 O O . HIS A 1 302 ? -5.356 11.069 3.612 1.00 93.25 302 HIS A O 1
ATOM 2347 N N . GLU A 1 303 ? -5.712 13.277 3.445 1.00 95.62 303 GLU A N 1
ATOM 2348 C CA . GLU A 1 303 ? -4.757 13.492 2.356 1.00 95.62 303 GLU A CA 1
ATOM 2349 C C . GLU A 1 303 ? -3.601 14.381 2.831 1.00 95.62 303 GLU A C 1
ATOM 2351 O O . GLU A 1 303 ? -3.794 15.292 3.643 1.00 95.62 303 GLU A O 1
ATOM 2356 N N . ALA A 1 304 ? -2.396 14.095 2.342 1.00 95.00 304 ALA A N 1
ATOM 2357 C CA . ALA A 1 304 ? -1.181 14.864 2.581 1.00 95.00 304 ALA A CA 1
ATOM 2358 C C . ALA A 1 304 ? -0.526 15.232 1.242 1.00 95.00 304 ALA A C 1
ATOM 2360 O O . ALA A 1 304 ? -0.342 14.374 0.381 1.00 95.00 304 ALA A O 1
ATOM 2361 N N . ASP A 1 305 ? -0.165 16.508 1.084 1.00 94.56 305 ASP A N 1
ATOM 2362 C CA . ASP A 1 305 ? 0.659 17.003 -0.025 1.00 94.56 305 ASP A CA 1
ATOM 2363 C C . ASP A 1 305 ? 2.087 17.203 0.503 1.00 94.56 305 ASP A C 1
ATOM 2365 O O . ASP A 1 305 ? 2.319 18.001 1.418 1.00 94.56 305 ASP A O 1
ATOM 2369 N N . VAL A 1 306 ? 3.026 16.422 -0.026 1.00 94.31 306 VAL A N 1
ATOM 2370 C CA . VAL A 1 306 ? 4.417 16.351 0.422 1.00 94.31 306 VAL A CA 1
ATOM 2371 C C . VAL A 1 306 ? 5.305 17.031 -0.611 1.00 94.31 306 VAL A C 1
ATOM 2373 O O . VAL A 1 306 ? 5.369 16.621 -1.768 1.00 94.31 306 VAL A O 1
ATOM 2376 N N . GLN A 1 307 ? 6.014 18.079 -0.191 1.00 91.88 307 GLN A N 1
ATOM 2377 C CA . GLN A 1 307 ? 6.979 18.787 -1.032 1.00 91.88 307 GLN A CA 1
ATOM 2378 C C . GLN A 1 307 ? 8.364 18.155 -0.881 1.00 91.88 307 GLN A C 1
ATOM 2380 O O . GLN A 1 307 ? 8.993 18.301 0.162 1.00 91.88 307 GLN A O 1
ATOM 2385 N N . LEU A 1 308 ? 8.853 17.482 -1.923 1.00 87.31 308 LEU A N 1
ATOM 2386 C CA . LEU A 1 308 ? 10.066 16.659 -1.844 1.00 87.31 308 LEU A CA 1
ATOM 2387 C C . LEU A 1 308 ? 11.347 17.455 -1.587 1.00 87.31 308 LEU A C 1
ATOM 2389 O O . LEU A 1 308 ? 12.241 16.974 -0.906 1.00 87.31 308 LEU A O 1
ATOM 2393 N N . PHE A 1 309 ? 11.426 18.680 -2.107 1.00 85.50 309 PHE A N 1
ATOM 2394 C CA . PHE A 1 309 ? 12.660 19.475 -2.121 1.00 85.50 309 PHE A CA 1
ATOM 2395 C C . PHE A 1 309 ? 12.505 20.810 -1.382 1.00 85.50 309 PHE A C 1
ATOM 2397 O O . PHE A 1 309 ? 13.139 21.805 -1.724 1.00 85.50 309 PHE A O 1
ATOM 2404 N N . SER A 1 310 ? 11.593 20.879 -0.408 1.00 81.06 310 SER A N 1
ATOM 2405 C CA . SER A 1 310 ? 11.300 22.106 0.343 1.00 81.06 310 SER A CA 1
ATOM 2406 C C . SER A 1 310 ? 11.455 21.883 1.845 1.00 81.06 310 SER A C 1
ATOM 2408 O O . SER A 1 310 ? 10.583 21.318 2.507 1.00 81.06 310 SER A O 1
ATOM 2410 N N . GLY A 1 311 ? 12.578 22.364 2.385 1.00 84.25 311 GLY A N 1
ATOM 2411 C CA . GLY A 1 311 ? 12.960 22.158 3.784 1.00 84.25 311 GLY A CA 1
ATOM 2412 C C . GLY A 1 311 ? 13.216 20.686 4.126 1.00 84.25 311 GLY A C 1
ATOM 2413 O O . GLY A 1 311 ? 13.141 19.807 3.276 1.00 84.25 311 GLY A O 1
ATOM 2414 N N . GLU A 1 312 ? 13.508 20.405 5.394 1.00 86.19 312 GLU A N 1
ATOM 2415 C CA . GLU A 1 312 ? 13.845 19.042 5.843 1.00 86.19 312 GLU A CA 1
ATOM 2416 C C . GLU A 1 312 ? 12.603 18.176 6.116 1.00 86.19 312 GLU A C 1
ATOM 2418 O O . GLU A 1 312 ? 12.652 16.951 6.038 1.00 86.19 312 GLU A O 1
ATOM 2423 N N . LYS A 1 313 ? 11.455 18.806 6.406 1.00 90.06 313 LYS A N 1
ATOM 2424 C CA . LYS A 1 313 ? 10.223 18.096 6.792 1.00 90.06 313 LYS A CA 1
ATOM 2425 C C . LYS A 1 313 ? 9.579 17.315 5.651 1.00 90.06 313 LYS A C 1
ATOM 2427 O O . LYS A 1 313 ? 9.019 16.256 5.902 1.00 90.06 313 LYS A O 1
ATOM 2432 N N . GLY A 1 314 ? 9.619 17.851 4.434 1.00 91.31 314 GLY A N 1
ATOM 2433 C CA . GLY A 1 314 ? 9.022 17.226 3.256 1.00 91.31 314 GLY A CA 1
ATOM 2434 C C . GLY A 1 314 ? 9.667 15.883 2.897 1.00 91.31 314 GLY A C 1
ATOM 2435 O O . GLY A 1 314 ? 8.968 14.871 2.943 1.00 91.31 314 GLY A O 1
ATOM 2436 N N . PRO A 1 315 ? 10.990 15.834 2.641 1.00 91.19 315 PRO A N 1
ATOM 2437 C CA . PRO A 1 315 ? 11.690 14.574 2.404 1.00 91.19 315 PRO A CA 1
ATOM 2438 C C . PRO A 1 315 ? 11.538 13.583 3.565 1.00 91.19 315 PRO A C 1
ATOM 2440 O O . PRO A 1 315 ? 11.325 12.400 3.328 1.00 91.19 315 PRO A O 1
ATOM 2443 N N . ALA A 1 316 ? 11.591 14.046 4.821 1.00 93.50 316 ALA A N 1
ATOM 2444 C CA . ALA A 1 316 ? 11.401 13.173 5.981 1.00 93.50 316 ALA A CA 1
ATOM 2445 C C . ALA A 1 316 ? 9.995 12.541 6.030 1.00 93.50 316 ALA A C 1
ATOM 2447 O O . ALA A 1 316 ? 9.864 11.366 6.369 1.00 93.50 316 ALA A O 1
ATOM 2448 N N . LEU A 1 317 ? 8.952 13.289 5.651 1.00 95.81 317 LEU A N 1
ATOM 2449 C CA . LEU A 1 317 ? 7.584 12.774 5.568 1.00 95.81 317 LEU A CA 1
ATOM 2450 C C . LEU A 1 317 ? 7.403 11.790 4.399 1.00 95.81 317 LEU A C 1
ATOM 2452 O O . LEU A 1 317 ? 6.756 10.763 4.578 1.00 95.81 317 LEU A O 1
ATOM 2456 N N . SER A 1 318 ? 7.999 12.072 3.236 1.00 95.00 318 SER A N 1
ATOM 2457 C CA . SER A 1 318 ? 8.017 11.144 2.090 1.00 95.00 318 SER A CA 1
ATOM 2458 C C . SER A 1 318 ? 8.669 9.811 2.478 1.00 95.00 318 SER A C 1
ATOM 2460 O O . SER A 1 318 ? 8.055 8.756 2.335 1.00 95.00 318 SER A O 1
ATOM 2462 N N . ARG A 1 319 ? 9.851 9.861 3.112 1.00 95.25 319 ARG A N 1
ATOM 2463 C CA . ARG A 1 319 ? 10.555 8.677 3.636 1.00 95.25 319 ARG A CA 1
ATOM 2464 C C . ARG A 1 319 ? 9.698 7.886 4.621 1.00 95.25 319 ARG A C 1
ATOM 2466 O O . ARG A 1 319 ? 9.637 6.666 4.526 1.00 95.25 319 ARG A O 1
ATOM 2473 N N . PHE A 1 320 ? 9.017 8.562 5.550 1.00 97.25 320 PHE A N 1
ATOM 2474 C CA . PHE A 1 320 ? 8.106 7.904 6.488 1.00 97.25 320 PHE A CA 1
ATOM 2475 C C . PHE A 1 320 ? 6.966 7.172 5.770 1.00 97.25 320 PHE A C 1
ATOM 2477 O O . PHE A 1 320 ? 6.715 6.008 6.074 1.00 97.25 320 PHE A O 1
ATOM 2484 N N . PHE A 1 321 ? 6.309 7.802 4.792 1.00 97.56 321 PHE A N 1
ATOM 2485 C CA . PHE A 1 321 ? 5.251 7.137 4.029 1.00 97.56 321 PHE A CA 1
ATOM 2486 C C . PHE A 1 321 ? 5.773 5.957 3.204 1.00 97.56 321 PHE A C 1
ATOM 2488 O O . PHE A 1 321 ? 5.170 4.887 3.255 1.00 97.56 321 PHE A O 1
ATOM 2495 N N . HIS A 1 322 ? 6.924 6.091 2.543 1.00 97.25 322 HIS A N 1
ATOM 2496 C CA . HIS A 1 322 ? 7.548 4.971 1.837 1.00 97.25 322 HIS A CA 1
ATOM 2497 C C . HIS A 1 322 ? 7.902 3.810 2.771 1.00 97.25 322 HIS A C 1
ATOM 2499 O O . HIS A 1 322 ? 7.671 2.663 2.410 1.00 97.25 322 HIS A O 1
ATOM 2505 N N . ARG A 1 323 ? 8.382 4.078 3.993 1.00 97.50 323 ARG A N 1
ATOM 2506 C CA . ARG A 1 323 ? 8.636 3.034 5.004 1.00 97.50 323 ARG A CA 1
ATOM 2507 C C . ARG A 1 323 ? 7.347 2.315 5.415 1.00 97.50 323 ARG A C 1
ATOM 2509 O O . ARG A 1 323 ? 7.314 1.092 5.494 1.00 97.50 323 ARG A O 1
ATOM 2516 N N . MET A 1 324 ? 6.266 3.061 5.638 1.00 97.38 324 MET A N 1
ATOM 2517 C CA . MET A 1 324 ? 4.966 2.484 6.000 1.00 97.38 324 MET A CA 1
ATOM 2518 C C . MET A 1 324 ? 4.349 1.653 4.864 1.00 97.38 324 MET A C 1
ATOM 2520 O O . MET A 1 324 ? 3.724 0.624 5.138 1.00 97.38 324 MET A O 1
ATOM 2524 N N . GLU A 1 325 ? 4.521 2.081 3.610 1.00 96.50 325 GLU A N 1
ATOM 2525 C CA . GLU A 1 325 ? 4.101 1.337 2.416 1.00 96.50 325 GLU A CA 1
ATOM 2526 C C . GLU A 1 325 ? 4.960 0.079 2.211 1.00 96.50 325 GLU A C 1
ATOM 2528 O O . GLU A 1 325 ? 4.411 -0.999 1.990 1.00 96.50 325 GLU A O 1
ATOM 2533 N N . TYR A 1 326 ? 6.282 0.182 2.388 1.00 96.06 326 TYR A N 1
ATOM 2534 C CA . TYR A 1 326 ? 7.224 -0.934 2.269 1.00 96.06 326 TYR A CA 1
ATOM 2535 C C . TYR A 1 326 ? 6.966 -2.049 3.292 1.00 96.06 326 TYR A C 1
ATOM 2537 O O . TYR A 1 326 ? 6.987 -3.227 2.943 1.00 96.06 326 TYR A O 1
ATOM 2545 N N . LEU A 1 327 ? 6.644 -1.687 4.540 1.00 95.25 327 LEU A N 1
ATOM 2546 C CA . LEU A 1 327 ? 6.238 -2.640 5.583 1.00 95.25 327 LEU A CA 1
ATOM 2547 C C . LEU A 1 327 ? 4.813 -3.198 5.382 1.00 95.25 327 LEU A C 1
ATOM 2549 O O . LEU A 1 327 ? 4.340 -3.978 6.199 1.00 95.25 327 LEU A O 1
ATOM 2553 N N . GLY A 1 328 ? 4.079 -2.798 4.338 1.00 94.31 328 GLY A N 1
ATOM 2554 C CA . GLY A 1 328 ? 2.756 -3.362 4.035 1.00 94.31 328 GLY A CA 1
ATOM 2555 C C . GLY A 1 328 ? 1.671 -3.034 5.069 1.00 94.31 328 GLY A C 1
ATOM 2556 O O . GLY A 1 328 ? 0.712 -3.789 5.242 1.00 94.31 328 GLY A O 1
ATOM 2557 N N . THR A 1 329 ? 1.810 -1.907 5.771 1.00 93.38 329 THR A N 1
ATOM 2558 C CA . THR A 1 329 ? 0.909 -1.525 6.875 1.00 93.38 329 THR A CA 1
ATOM 2559 C C . THR A 1 329 ? -0.487 -1.088 6.420 1.00 93.38 329 THR A C 1
ATOM 2561 O O . THR A 1 329 ? -1.400 -1.023 7.242 1.00 93.38 329 THR A O 1
ATOM 2564 N N . ASP A 1 330 ? -0.665 -0.747 5.137 1.00 91.50 330 ASP A N 1
ATOM 2565 C CA . ASP A 1 330 ? -1.841 -0.050 4.582 1.00 91.50 330 ASP A CA 1
ATOM 2566 C C . ASP A 1 330 ? -2.177 1.281 5.282 1.00 91.50 330 ASP A C 1
ATOM 2568 O O . ASP A 1 330 ? -3.299 1.791 5.180 1.00 91.50 330 ASP A O 1
ATOM 2572 N N . PHE A 1 331 ? -1.216 1.873 5.998 1.00 95.06 331 PHE A N 1
ATOM 2573 C CA . PHE A 1 331 ? -1.414 3.174 6.627 1.00 95.06 331 PHE A CA 1
ATOM 2574 C C . PHE A 1 331 ? -1.562 4.285 5.588 1.00 95.06 331 PHE A C 1
ATOM 2576 O O . PHE A 1 331 ? -2.384 5.184 5.766 1.00 95.06 331 PHE A O 1
ATOM 2583 N N . CYS A 1 332 ? -0.779 4.235 4.511 1.00 95.69 332 CYS A N 1
ATOM 2584 C CA . CYS A 1 332 ? -0.758 5.241 3.459 1.00 95.69 332 CYS A CA 1
ATOM 2585 C C . CYS A 1 332 ? -0.637 4.617 2.068 1.00 95.69 332 CYS A C 1
ATOM 2587 O O . CYS A 1 332 ? -0.093 3.530 1.911 1.00 95.69 332 CYS A O 1
ATOM 2589 N N . ASN A 1 333 ? -1.130 5.334 1.059 1.00 94.44 333 ASN A N 1
ATOM 2590 C CA . ASN A 1 333 ? -1.003 4.968 -0.345 1.00 94.44 333 ASN A CA 1
ATOM 2591 C C . ASN A 1 333 ? -0.712 6.214 -1.196 1.00 94.44 333 ASN A C 1
ATOM 2593 O O . ASN A 1 333 ? -1.362 7.258 -1.031 1.00 94.44 333 ASN A O 1
ATOM 2597 N N . MET A 1 334 ? 0.234 6.108 -2.130 1.00 94.62 334 MET A N 1
ATOM 2598 C CA . MET A 1 334 ? 0.557 7.211 -3.035 1.00 94.62 334 MET A CA 1
ATOM 2599 C C . MET A 1 334 ? -0.539 7.355 -4.102 1.00 94.62 334 MET A C 1
ATOM 2601 O O . MET A 1 334 ? -0.870 6.413 -4.818 1.00 94.62 334 MET A O 1
ATOM 2605 N N . LEU A 1 335 ? -1.137 8.544 -4.211 1.00 93.69 335 LEU A N 1
ATOM 2606 C CA . LEU A 1 335 ? -2.123 8.880 -5.245 1.00 93.69 335 LEU A CA 1
ATOM 2607 C C . LEU A 1 335 ? -1.451 9.440 -6.500 1.00 93.69 335 LEU A C 1
ATOM 2609 O O . LEU A 1 335 ? -1.854 9.122 -7.618 1.00 93.69 335 LEU A O 1
ATOM 2613 N N . LYS A 1 336 ? -0.466 10.326 -6.314 1.00 92.06 336 LYS A N 1
ATOM 2614 C CA . LYS A 1 336 ? 0.318 10.952 -7.389 1.00 92.06 336 LYS A CA 1
ATOM 2615 C C . LYS A 1 336 ? 1.717 11.260 -6.876 1.00 92.06 336 LYS A C 1
ATOM 2617 O O . LYS A 1 336 ? 1.841 11.842 -5.810 1.00 92.06 336 LYS A O 1
ATOM 2622 N N . GLY A 1 337 ? 2.743 10.973 -7.661 1.00 90.31 337 GLY A N 1
ATOM 2623 C CA . GLY A 1 337 ? 4.133 11.250 -7.306 1.00 90.31 337 GLY A CA 1
ATOM 2624 C C . GLY A 1 337 ? 5.080 10.726 -8.383 1.00 90.31 337 GLY A C 1
ATOM 2625 O O . GLY A 1 337 ? 4.600 10.204 -9.395 1.00 90.31 337 GLY A O 1
ATOM 2626 N N . PRO A 1 338 ? 6.397 10.906 -8.213 1.00 87.81 338 PRO A N 1
ATOM 2627 C CA . PRO A 1 338 ? 7.382 10.253 -9.062 1.00 87.81 338 PRO A CA 1
ATOM 2628 C C . PRO A 1 338 ? 7.340 8.732 -8.844 1.00 87.81 338 PRO A C 1
ATOM 2630 O O . PRO A 1 338 ? 7.399 8.254 -7.717 1.00 87.81 338 PRO A O 1
ATOM 2633 N N . ASP A 1 339 ? 7.265 7.961 -9.929 1.00 89.19 339 ASP A N 1
ATOM 2634 C CA . ASP A 1 339 ? 7.374 6.499 -9.881 1.00 89.19 339 ASP A CA 1
ATOM 2635 C C . ASP A 1 339 ? 8.799 6.109 -10.286 1.00 89.19 339 ASP A C 1
ATOM 2637 O O . ASP A 1 339 ? 9.131 5.950 -11.473 1.00 89.19 339 ASP A O 1
ATOM 2641 N N . LEU A 1 340 ? 9.657 6.004 -9.267 1.00 86.81 340 LEU A N 1
ATOM 2642 C CA . LEU A 1 340 ? 11.050 5.603 -9.420 1.00 86.81 340 LEU A CA 1
ATOM 2643 C C . LEU A 1 340 ? 11.228 4.103 -9.632 1.00 86.81 340 LEU A C 1
ATOM 2645 O O . LEU A 1 340 ? 12.351 3.704 -9.877 1.00 86.81 340 LEU A O 1
ATOM 2649 N N . HIS A 1 341 ? 10.194 3.265 -9.611 1.00 86.44 341 HIS A N 1
ATOM 2650 C CA . HIS A 1 341 ? 10.345 1.881 -10.067 1.00 86.44 341 HIS A CA 1
ATOM 2651 C C . HIS A 1 341 ? 10.226 1.845 -11.592 1.00 86.44 341 HIS A C 1
ATOM 2653 O O . HIS A 1 341 ? 11.122 1.359 -12.289 1.00 86.44 341 HIS A O 1
ATOM 2659 N N . ARG A 1 342 ? 9.197 2.503 -12.145 1.00 83.44 342 ARG A N 1
ATOM 2660 C CA . ARG A 1 342 ? 8.851 2.468 -13.580 1.00 83.44 342 ARG A CA 1
ATOM 2661 C C . ARG A 1 342 ? 9.404 3.622 -14.420 1.00 83.44 342 ARG A C 1
ATOM 2663 O O . ARG A 1 342 ? 9.122 3.683 -15.616 1.00 83.44 342 ARG A O 1
ATOM 2670 N N . SER A 1 343 ? 10.181 4.535 -13.834 1.00 79.38 343 SER A N 1
ATOM 2671 C CA . SER A 1 343 ? 10.722 5.733 -14.508 1.00 79.38 343 SER A CA 1
ATOM 2672 C C . SER A 1 343 ? 9.634 6.665 -15.054 1.00 79.38 343 SER A C 1
ATOM 2674 O O . SER A 1 343 ? 9.794 7.243 -16.131 1.00 79.38 343 SER A O 1
ATOM 2676 N N . ARG A 1 344 ? 8.523 6.833 -14.330 1.00 81.06 344 ARG A N 1
ATOM 2677 C CA . ARG A 1 344 ? 7.417 7.712 -14.746 1.00 81.06 344 ARG A CA 1
ATOM 2678 C C . ARG A 1 344 ? 7.336 8.952 -13.866 1.00 81.06 344 ARG A C 1
ATOM 2680 O O . ARG A 1 344 ? 7.743 8.931 -12.711 1.00 81.06 344 ARG A O 1
ATOM 2687 N N . ASP A 1 345 ? 6.828 10.042 -14.444 1.00 78.75 345 ASP A N 1
ATOM 2688 C CA . ASP A 1 345 ? 6.518 11.284 -13.720 1.00 78.75 345 ASP A CA 1
ATOM 2689 C C . ASP A 1 345 ? 7.695 11.879 -12.906 1.00 78.75 345 ASP A C 1
ATOM 2691 O O . ASP A 1 345 ? 7.497 12.587 -11.921 1.00 78.75 345 ASP A O 1
ATOM 2695 N N . ARG A 1 346 ? 8.937 11.644 -13.353 1.00 75.38 346 ARG A N 1
ATOM 2696 C CA . ARG A 1 346 ? 10.183 12.033 -12.660 1.00 75.38 346 ARG A CA 1
ATOM 2697 C C . ARG A 1 346 ? 10.317 13.532 -12.377 1.00 75.38 346 ARG A C 1
ATOM 2699 O O . ARG A 1 346 ? 11.031 13.921 -11.465 1.00 75.38 346 ARG A O 1
ATOM 2706 N N . SER A 1 347 ? 9.659 14.375 -13.171 1.00 78.12 347 SER A N 1
ATOM 2707 C CA . SER A 1 347 ? 9.692 15.834 -13.024 1.00 78.12 347 SER A CA 1
ATOM 2708 C C . SER A 1 347 ? 8.773 16.358 -11.915 1.00 78.12 347 SER A C 1
ATOM 2710 O O . SER A 1 347 ? 8.731 17.565 -11.666 1.00 78.12 347 SER A O 1
ATOM 2712 N N . ARG A 1 348 ? 8.010 15.484 -11.243 1.00 82.88 348 ARG A N 1
ATOM 2713 C CA . ARG A 1 348 ? 7.143 15.883 -10.135 1.00 82.88 348 ARG A CA 1
ATOM 2714 C C . ARG A 1 348 ? 7.961 16.123 -8.876 1.00 82.88 348 ARG A C 1
ATOM 2716 O O . ARG A 1 348 ? 8.597 15.229 -8.344 1.00 82.88 348 ARG A O 1
ATOM 2723 N N . VAL A 1 349 ? 7.842 17.337 -8.354 1.00 86.38 349 VAL A N 1
ATOM 2724 C CA . VAL A 1 349 ? 8.477 17.775 -7.099 1.00 86.38 349 VAL A CA 1
ATOM 2725 C C . VAL A 1 349 ? 7.580 17.593 -5.866 1.00 86.38 349 VAL A C 1
ATOM 2727 O O . VAL A 1 349 ? 7.920 18.046 -4.773 1.00 86.38 349 VAL A O 1
ATOM 2730 N N . ARG A 1 350 ? 6.398 16.993 -6.050 1.00 90.75 350 ARG A N 1
ATOM 2731 C CA . ARG A 1 350 ? 5.385 16.793 -5.011 1.00 90.75 350 ARG A CA 1
ATOM 2732 C C . ARG A 1 350 ? 4.777 15.405 -5.085 1.00 90.75 350 ARG A C 1
ATOM 2734 O O . ARG A 1 350 ? 4.513 14.910 -6.183 1.00 90.75 350 ARG A O 1
ATOM 2741 N N . GLU A 1 351 ? 4.462 14.871 -3.916 1.00 94.88 351 GLU A N 1
ATOM 2742 C CA . GLU A 1 351 ? 3.705 13.639 -3.741 1.00 94.88 351 GLU A CA 1
ATOM 2743 C C . GLU A 1 351 ? 2.365 13.932 -3.068 1.00 94.88 351 GLU A C 1
ATOM 2745 O O . GLU A 1 351 ? 2.268 14.750 -2.156 1.00 94.88 351 GLU A O 1
ATOM 2750 N N . GLN A 1 352 ? 1.317 13.255 -3.518 1.00 95.75 352 GLN A N 1
ATOM 2751 C CA . GLN A 1 352 ? -0.008 13.278 -2.918 1.00 95.75 352 GLN A CA 1
ATOM 2752 C C . GLN A 1 352 ? -0.274 11.906 -2.330 1.00 95.75 352 GLN A C 1
ATOM 2754 O O . GLN A 1 352 ? -0.348 10.922 -3.066 1.00 95.75 352 GLN A O 1
ATOM 2759 N N . TRP A 1 353 ? -0.446 11.861 -1.019 1.00 97.31 353 TRP A N 1
ATOM 2760 C CA . TRP A 1 353 ? -0.665 10.644 -0.257 1.00 97.31 353 TRP A CA 1
ATOM 2761 C C . TRP A 1 353 ? -2.054 10.659 0.360 1.00 97.31 353 TRP A C 1
ATOM 2763 O O . TRP A 1 353 ? -2.541 11.705 0.792 1.00 97.31 353 TRP A O 1
ATOM 2773 N N . ARG A 1 354 ? -2.679 9.488 0.445 1.00 96.88 354 ARG A N 1
ATOM 2774 C CA . ARG A 1 354 ? -3.847 9.259 1.297 1.00 96.88 354 ARG A CA 1
ATOM 2775 C C . ARG A 1 354 ? -3.429 8.359 2.444 1.00 96.88 354 ARG A C 1
ATOM 2777 O O . ARG A 1 354 ? -2.734 7.384 2.199 1.00 96.88 354 ARG A O 1
ATOM 2784 N N . TYR A 1 355 ? -3.847 8.672 3.665 1.00 95.81 355 TYR A N 1
ATOM 2785 C CA . TYR A 1 355 ? -3.507 7.882 4.843 1.00 95.81 355 TYR A CA 1
ATOM 2786 C C . TYR A 1 355 ? -4.676 7.743 5.822 1.00 95.81 355 TYR A C 1
ATOM 2788 O O . TYR A 1 355 ? -5.551 8.608 5.894 1.00 95.81 355 TYR A O 1
ATOM 2796 N N . ARG A 1 356 ? -4.695 6.635 6.566 1.00 92.75 356 ARG A N 1
ATOM 2797 C CA . ARG A 1 356 ? -5.599 6.359 7.693 1.00 92.75 356 ARG A CA 1
ATOM 2798 C C . ARG A 1 356 ? -4.991 5.290 8.592 1.00 92.75 356 ARG A C 1
ATOM 2800 O O . ARG A 1 356 ? -4.388 4.341 8.099 1.00 92.75 356 ARG A O 1
ATOM 2807 N N . ARG A 1 357 ? -5.205 5.384 9.903 1.00 88.75 357 ARG A N 1
ATOM 2808 C CA . ARG A 1 357 ? -4.837 4.295 10.814 1.00 88.75 357 ARG A CA 1
ATOM 2809 C C . ARG A 1 357 ? -6.009 3.333 10.937 1.00 88.75 357 ARG A C 1
ATOM 2811 O O . ARG A 1 357 ? -7.108 3.734 11.301 1.00 88.75 357 ARG A O 1
ATOM 2818 N N . THR A 1 358 ? -5.763 2.068 10.638 1.00 83.06 358 THR A N 1
ATOM 2819 C CA . THR A 1 358 ? -6.706 0.977 10.897 1.00 83.06 358 THR A CA 1
ATOM 2820 C C . THR A 1 358 ? -6.054 -0.017 11.859 1.00 83.06 358 THR A C 1
ATOM 2822 O O . THR A 1 358 ? -4.832 -0.009 11.989 1.00 83.06 358 THR A O 1
ATOM 2825 N N . PRO A 1 359 ? -6.816 -0.905 12.508 1.00 76.31 359 PRO A N 1
ATOM 2826 C CA . PRO A 1 359 ? -6.259 -1.967 13.353 1.00 76.31 359 PRO A CA 1
ATOM 2827 C C . PRO A 1 359 ? -5.238 -2.862 12.635 1.00 76.31 359 PRO A C 1
ATOM 2829 O O . PRO A 1 359 ? -4.317 -3.371 13.266 1.00 76.31 359 PRO A O 1
ATOM 2832 N N . LYS A 1 360 ? -5.348 -3.001 11.303 1.00 82.31 360 LYS A N 1
ATOM 2833 C CA . LYS A 1 360 ? -4.349 -3.698 10.481 1.00 82.31 360 LYS A CA 1
ATOM 2834 C C . LYS A 1 360 ? -2.964 -3.051 10.588 1.00 82.31 360 LYS A C 1
ATOM 2836 O O . LYS A 1 360 ? -1.980 -3.776 10.647 1.00 82.31 360 LYS A O 1
ATOM 2841 N N . VAL A 1 361 ? -2.892 -1.718 10.655 1.00 88.62 361 VAL A N 1
ATOM 2842 C CA . VAL A 1 361 ? -1.623 -0.987 10.818 1.00 88.62 361 VAL A CA 1
ATOM 2843 C C . VAL A 1 361 ? -0.927 -1.447 12.095 1.00 88.62 361 VAL A C 1
ATOM 2845 O O . VAL A 1 361 ? 0.249 -1.790 12.064 1.00 88.62 361 VAL A O 1
ATOM 2848 N N . ASP A 1 362 ? -1.667 -1.512 13.202 1.00 84.88 362 ASP A N 1
ATOM 2849 C CA . ASP A 1 362 ? -1.114 -1.909 14.494 1.00 84.88 362 ASP A CA 1
ATOM 2850 C C . ASP A 1 362 ? -0.676 -3.380 14.502 1.00 84.88 362 ASP A C 1
ATOM 2852 O O . ASP A 1 362 ? 0.390 -3.691 15.025 1.00 84.88 362 ASP A O 1
ATOM 2856 N N . ALA A 1 363 ? -1.459 -4.274 13.891 1.00 79.56 363 ALA A N 1
ATOM 2857 C CA . ALA A 1 363 ? -1.103 -5.686 13.763 1.00 79.56 363 ALA A CA 1
ATOM 2858 C C . ALA A 1 363 ? 0.204 -5.879 12.977 1.00 79.56 363 ALA A C 1
ATOM 2860 O O . ALA A 1 363 ? 1.127 -6.513 13.475 1.00 79.56 363 ALA A O 1
ATOM 2861 N N . VAL A 1 364 ? 0.318 -5.248 11.804 1.00 85.94 364 VAL A N 1
ATOM 2862 C CA . VAL A 1 364 ? 1.515 -5.342 10.955 1.00 85.94 364 VAL A CA 1
ATOM 2863 C C . VAL A 1 364 ? 2.747 -4.755 11.656 1.00 85.94 364 VAL A C 1
ATOM 2865 O O . VAL A 1 364 ? 3.830 -5.329 11.596 1.00 85.94 364 VAL A O 1
ATOM 2868 N N . LEU A 1 365 ? 2.598 -3.639 12.378 1.00 89.88 365 LEU A N 1
ATOM 2869 C CA . LEU A 1 365 ? 3.696 -3.068 13.166 1.00 89.88 365 LEU A CA 1
ATOM 2870 C C . LEU A 1 365 ? 4.098 -3.960 14.354 1.00 89.88 365 LEU A C 1
ATOM 2872 O O . LEU A 1 365 ? 5.267 -3.985 14.732 1.00 89.88 365 LEU A O 1
ATOM 2876 N N . ILE A 1 366 ? 3.165 -4.693 14.963 1.00 83.06 366 ILE A N 1
ATOM 2877 C CA . ILE A 1 366 ? 3.497 -5.665 16.012 1.00 83.06 366 ILE A CA 1
ATOM 2878 C C . ILE A 1 366 ? 4.274 -6.841 15.416 1.00 83.06 366 ILE A C 1
ATOM 2880 O O . ILE A 1 366 ? 5.304 -7.209 15.977 1.00 83.06 366 ILE A O 1
ATOM 2884 N N . ASP A 1 367 ? 3.856 -7.360 14.261 1.00 79.00 367 ASP A N 1
ATOM 2885 C CA . ASP A 1 367 ? 4.555 -8.454 13.575 1.00 79.00 367 ASP A CA 1
ATOM 2886 C C . ASP A 1 367 ? 5.996 -8.058 13.216 1.00 79.00 367 ASP A C 1
ATOM 2888 O O . ASP A 1 367 ? 6.937 -8.801 13.488 1.00 79.00 367 ASP A O 1
ATOM 2892 N N . HIS A 1 368 ? 6.198 -6.832 12.722 1.00 84.19 368 HIS A N 1
ATOM 2893 C CA . HIS A 1 368 ? 7.530 -6.301 12.419 1.00 84.19 368 HIS A CA 1
ATOM 2894 C C . HIS A 1 368 ? 8.377 -5.957 13.653 1.00 84.19 368 HIS A C 1
ATOM 2896 O O . HIS A 1 368 ? 9.542 -5.590 13.504 1.00 84.19 368 HIS A O 1
ATOM 2902 N N . THR A 1 369 ? 7.865 -6.095 14.882 1.00 81.12 369 THR A N 1
ATOM 2903 C CA . THR A 1 369 ? 8.671 -5.849 16.095 1.00 81.12 369 THR A CA 1
ATOM 2904 C C . THR A 1 369 ? 9.822 -6.858 16.225 1.00 81.12 369 THR A C 1
ATOM 2906 O O . THR A 1 369 ? 10.821 -6.570 16.882 1.00 81.12 369 THR A O 1
ATOM 2909 N N . THR A 1 370 ? 9.746 -8.015 15.555 1.00 75.94 370 THR A N 1
ATOM 2910 C CA . THR A 1 370 ? 10.886 -8.942 15.429 1.00 75.94 370 THR A CA 1
ATOM 2911 C C . THR A 1 370 ? 12.003 -8.399 14.541 1.00 75.94 370 THR A C 1
ATOM 2913 O O . THR A 1 370 ? 13.147 -8.833 14.663 1.00 75.94 370 THR A O 1
ATOM 2916 N N . ASP A 1 371 ? 11.675 -7.460 13.654 1.00 81.38 371 ASP A N 1
ATOM 2917 C CA . ASP A 1 371 ? 12.578 -6.910 12.649 1.00 81.38 371 ASP A CA 1
ATOM 2918 C C . ASP A 1 371 ? 13.251 -5.614 13.110 1.00 81.38 371 ASP A C 1
ATOM 2920 O O . ASP A 1 371 ? 14.186 -5.160 12.462 1.00 81.38 371 ASP A O 1
ATOM 2924 N N . GLY A 1 372 ? 12.828 -5.002 14.218 1.00 85.81 372 GLY A N 1
ATOM 2925 C CA . GLY A 1 372 ? 13.461 -3.794 14.746 1.00 85.81 372 GLY A CA 1
ATOM 2926 C C . GLY A 1 372 ? 12.637 -3.092 15.820 1.00 85.81 372 GLY A C 1
ATOM 2927 O O . GLY A 1 372 ? 11.457 -3.382 16.019 1.00 85.81 372 GLY A O 1
ATOM 2928 N N . PHE A 1 373 ? 13.264 -2.136 16.509 1.00 86.62 373 PHE A N 1
ATOM 2929 C CA . PHE A 1 373 ? 12.607 -1.326 17.540 1.00 86.62 373 PHE A CA 1
ATOM 2930 C C . PHE A 1 373 ? 12.157 0.045 17.019 1.00 86.62 373 PHE A C 1
ATOM 2932 O O . PHE A 1 373 ? 11.369 0.720 17.683 1.00 86.62 373 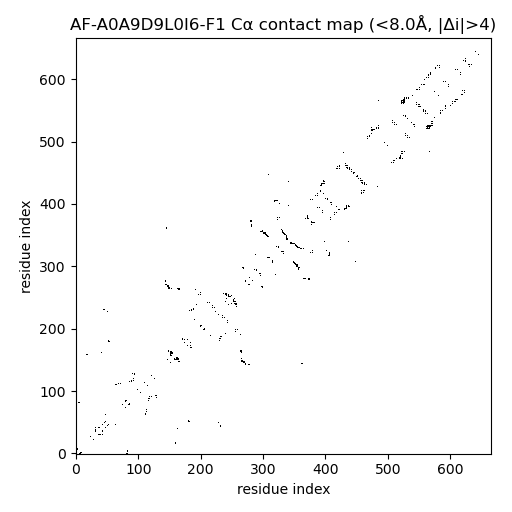PHE A O 1
ATOM 2939 N N . THR A 1 374 ? 12.616 0.439 15.828 1.00 94.00 374 THR A N 1
ATOM 2940 C CA . THR A 1 374 ? 12.144 1.615 15.080 1.00 94.00 374 THR A CA 1
ATOM 2941 C C . THR A 1 374 ? 11.674 1.218 13.683 1.00 94.00 374 THR A C 1
ATOM 2943 O O . THR A 1 374 ? 12.118 0.207 13.135 1.00 94.00 374 THR A O 1
ATOM 2946 N N . ILE A 1 375 ? 10.788 2.019 13.080 1.00 96.25 375 ILE A N 1
ATOM 2947 C CA . ILE A 1 375 ? 10.277 1.753 11.722 1.00 96.25 375 ILE A CA 1
ATOM 2948 C C . ILE A 1 375 ? 11.431 1.702 10.714 1.00 96.25 375 ILE A C 1
ATOM 2950 O O . ILE A 1 375 ? 11.416 0.901 9.783 1.00 96.25 375 ILE A O 1
ATOM 2954 N N . GLU A 1 376 ? 12.445 2.544 10.915 1.00 94.75 376 GLU A N 1
ATOM 2955 C CA . GLU A 1 376 ? 13.650 2.563 10.089 1.00 94.75 376 GLU A CA 1
ATOM 2956 C C . GLU A 1 376 ? 14.436 1.250 10.182 1.00 94.75 376 GLU A C 1
ATOM 2958 O O . GLU A 1 376 ? 14.721 0.646 9.151 1.00 94.75 376 GLU A O 1
ATOM 2963 N N . GLU A 1 377 ? 14.719 0.765 11.395 1.00 92.31 377 GLU A N 1
ATOM 2964 C CA . GLU A 1 377 ? 15.404 -0.518 11.613 1.00 92.31 377 GLU A CA 1
ATOM 2965 C C . GLU A 1 377 ? 14.626 -1.696 11.014 1.00 92.31 377 GLU A C 1
ATOM 2967 O O . GLU A 1 377 ? 15.215 -2.553 10.354 1.00 92.31 377 GLU A O 1
ATOM 2972 N N . ALA A 1 378 ? 13.300 -1.713 11.189 1.00 92.75 378 ALA A N 1
ATOM 2973 C CA . ALA A 1 378 ? 12.444 -2.743 10.610 1.00 92.75 378 ALA A CA 1
ATOM 2974 C C . ALA A 1 378 ? 12.529 -2.756 9.073 1.00 92.75 378 ALA A C 1
ATOM 2976 O O . ALA A 1 378 ? 12.607 -3.828 8.465 1.00 92.75 378 ALA A O 1
ATOM 2977 N N . CYS A 1 379 ? 12.584 -1.580 8.436 1.00 95.12 379 CYS A N 1
ATOM 2978 C CA . CYS A 1 379 ? 12.785 -1.464 6.990 1.00 95.12 379 CYS A CA 1
ATOM 2979 C C . CYS A 1 379 ? 14.179 -1.941 6.565 1.00 95.12 379 CYS A C 1
ATOM 2981 O O . CYS A 1 379 ? 14.278 -2.705 5.608 1.00 95.12 379 CYS A O 1
ATOM 2983 N N . VAL A 1 380 ? 15.242 -1.557 7.287 1.00 92.00 380 VAL A N 1
ATOM 2984 C CA . VAL A 1 380 ? 16.628 -2.000 7.023 1.00 92.00 380 VAL A CA 1
ATOM 2985 C C . VAL A 1 380 ? 16.725 -3.526 7.031 1.00 92.00 380 VAL A C 1
ATOM 2987 O O . VAL A 1 380 ? 17.238 -4.125 6.085 1.00 92.00 380 VAL A O 1
ATOM 2990 N N . ASN A 1 381 ? 16.208 -4.169 8.079 1.00 90.12 381 ASN A N 1
ATOM 2991 C CA . ASN A 1 381 ? 16.292 -5.620 8.244 1.00 90.12 381 ASN A CA 1
ATOM 2992 C C . ASN A 1 381 ? 15.381 -6.369 7.262 1.00 90.12 381 ASN A C 1
ATOM 2994 O O . ASN A 1 381 ? 15.727 -7.452 6.782 1.00 90.12 381 ASN A O 1
ATOM 2998 N N . THR A 1 382 ? 14.239 -5.785 6.901 1.00 90.69 382 THR A N 1
ATOM 2999 C CA . THR A 1 382 ? 13.362 -6.334 5.858 1.00 90.69 382 THR A CA 1
ATOM 3000 C C . THR A 1 382 ? 13.999 -6.227 4.475 1.00 90.69 382 THR A C 1
ATOM 3002 O O . THR A 1 382 ? 14.011 -7.220 3.750 1.00 90.69 382 THR A O 1
ATOM 3005 N N . ALA A 1 383 ? 14.635 -5.101 4.146 1.00 92.06 383 ALA A N 1
ATOM 3006 C CA . ALA A 1 383 ? 15.397 -4.938 2.910 1.00 92.06 383 ALA A CA 1
ATOM 3007 C C . ALA A 1 383 ? 16.606 -5.881 2.844 1.00 92.06 383 ALA A C 1
ATOM 3009 O O . ALA A 1 383 ? 16.874 -6.465 1.794 1.00 92.06 383 ALA A O 1
ATOM 3010 N N . ALA A 1 384 ? 17.296 -6.104 3.969 1.00 89.19 384 ALA A N 1
ATOM 3011 C CA . ALA A 1 384 ? 18.386 -7.074 4.058 1.00 89.19 384 ALA A CA 1
ATOM 3012 C C . ALA A 1 384 ? 17.917 -8.498 3.720 1.00 89.19 384 ALA A C 1
ATOM 3014 O O . ALA A 1 384 ? 18.533 -9.163 2.888 1.00 89.19 384 ALA A O 1
ATOM 3015 N N . ARG A 1 385 ? 16.811 -8.951 4.329 1.00 87.44 385 ARG A N 1
ATOM 3016 C CA . ARG A 1 385 ? 16.217 -10.268 4.038 1.00 87.44 385 ARG A CA 1
ATOM 3017 C C . ARG A 1 385 ? 15.737 -10.363 2.597 1.00 87.44 385 ARG A C 1
ATOM 3019 O O . ARG A 1 385 ? 16.058 -11.336 1.922 1.00 87.44 385 ARG A O 1
ATOM 3026 N N . ALA A 1 386 ? 15.043 -9.332 2.110 1.00 87.50 386 ALA A N 1
ATOM 3027 C CA . ALA A 1 386 ? 14.588 -9.276 0.730 1.00 87.50 386 ALA A CA 1
ATOM 3028 C C . ALA A 1 386 ? 15.766 -9.471 -0.228 1.00 87.50 386 ALA A C 1
ATOM 3030 O O . ALA A 1 386 ? 15.685 -10.317 -1.107 1.00 87.50 386 ALA A O 1
ATOM 3031 N N . LEU A 1 387 ? 16.887 -8.779 -0.016 1.00 88.31 387 LEU A N 1
ATOM 3032 C CA . LEU A 1 387 ? 18.071 -8.917 -0.860 1.00 88.31 387 LEU A CA 1
ATOM 3033 C C . LEU A 1 387 ? 18.665 -10.340 -0.843 1.00 88.31 387 LEU A C 1
ATOM 3035 O O . LEU A 1 387 ? 19.100 -10.820 -1.886 1.00 88.31 387 LEU A O 1
ATOM 3039 N N . MET A 1 388 ? 18.647 -11.030 0.304 1.00 84.62 388 MET A N 1
ATOM 3040 C CA . MET A 1 388 ? 19.138 -12.414 0.427 1.00 84.62 388 MET A CA 1
ATOM 3041 C C . MET A 1 388 ? 18.270 -13.441 -0.318 1.00 84.62 388 MET A C 1
ATOM 3043 O O . MET A 1 388 ? 18.795 -14.443 -0.806 1.00 84.62 388 MET A O 1
ATOM 3047 N N . ASP A 1 389 ? 16.961 -13.201 -0.419 1.00 81.12 389 ASP A N 1
ATOM 3048 C CA . ASP A 1 389 ? 16.018 -14.116 -1.078 1.00 81.12 389 ASP A CA 1
ATOM 3049 C C . ASP A 1 389 ? 15.996 -13.963 -2.608 1.00 81.12 389 ASP A C 1
ATOM 3051 O O . ASP A 1 389 ? 15.585 -14.874 -3.340 1.00 81.12 389 ASP A O 1
ATOM 3055 N N . ARG A 1 390 ? 16.442 -12.813 -3.123 1.00 79.19 390 ARG A N 1
ATOM 3056 C CA . ARG A 1 390 ? 16.494 -12.535 -4.562 1.00 79.19 390 ARG A CA 1
ATOM 3057 C C . ARG A 1 390 ? 17.706 -13.200 -5.211 1.00 79.19 390 ARG A C 1
ATOM 3059 O O . ARG A 1 390 ? 18.716 -13.497 -4.582 1.00 79.19 390 ARG A O 1
ATOM 3066 N N . ARG A 1 391 ? 17.617 -13.425 -6.527 1.00 78.50 391 ARG A N 1
ATOM 3067 C CA . ARG A 1 391 ? 18.714 -14.013 -7.326 1.00 78.50 391 ARG A CA 1
ATOM 3068 C C . ARG A 1 391 ? 19.087 -13.218 -8.572 1.00 78.50 391 ARG A C 1
ATOM 3070 O O . ARG A 1 391 ? 20.062 -13.570 -9.228 1.00 78.50 391 ARG A O 1
ATOM 3077 N N . ARG A 1 392 ? 18.305 -12.198 -8.928 1.00 86.50 392 ARG A N 1
ATOM 3078 C CA . ARG A 1 392 ? 18.472 -11.418 -10.158 1.00 86.50 392 ARG A CA 1
ATOM 3079 C C . ARG A 1 392 ? 18.925 -10.000 -9.851 1.00 86.50 392 ARG A C 1
ATOM 3081 O O . ARG A 1 392 ? 18.536 -9.425 -8.837 1.00 86.50 392 ARG A O 1
ATOM 3088 N N . SER A 1 393 ? 19.719 -9.435 -10.754 1.00 88.06 393 SER A N 1
ATOM 3089 C CA . SER A 1 393 ? 20.200 -8.055 -10.654 1.00 88.06 393 SER A CA 1
ATOM 3090 C C . SER A 1 393 ? 19.061 -7.034 -10.714 1.00 88.06 393 SER A C 1
ATOM 3092 O O . SER A 1 393 ? 19.091 -6.064 -9.960 1.00 88.06 393 SER A O 1
ATOM 3094 N N . ALA A 1 394 ? 18.022 -7.277 -11.523 1.00 89.62 394 ALA A N 1
ATOM 3095 C CA . ALA A 1 394 ? 16.828 -6.433 -11.554 1.00 89.62 394 ALA A CA 1
ATOM 3096 C C . ALA A 1 394 ? 16.159 -6.335 -10.176 1.00 89.62 394 ALA A C 1
ATOM 3098 O O . ALA A 1 394 ? 15.914 -5.236 -9.690 1.00 89.62 394 ALA A O 1
ATOM 3099 N N . ASP A 1 395 ? 15.936 -7.471 -9.509 1.00 90.06 395 ASP A N 1
ATOM 3100 C CA . ASP A 1 395 ? 15.327 -7.506 -8.178 1.00 90.06 395 ASP A CA 1
ATOM 3101 C C . ASP A 1 395 ? 16.152 -6.730 -7.141 1.00 90.06 395 ASP A C 1
ATOM 3103 O O . ASP A 1 395 ? 15.609 -5.936 -6.375 1.00 90.06 395 ASP A O 1
ATOM 3107 N N . ALA A 1 396 ? 17.471 -6.943 -7.143 1.00 91.38 396 ALA A N 1
ATOM 3108 C CA . ALA A 1 396 ? 18.398 -6.244 -6.259 1.00 91.38 396 ALA A CA 1
ATOM 3109 C C . ALA A 1 396 ? 18.363 -4.726 -6.488 1.00 91.38 396 ALA A C 1
ATOM 3111 O O . ALA A 1 396 ? 18.373 -3.940 -5.540 1.00 91.38 396 ALA A O 1
ATOM 3112 N N . ALA A 1 397 ? 18.261 -4.307 -7.750 1.00 92.38 397 ALA A N 1
ATOM 3113 C CA . ALA A 1 397 ? 18.150 -2.903 -8.103 1.00 92.38 397 ALA A CA 1
ATOM 3114 C C . ALA A 1 397 ? 16.809 -2.291 -7.667 1.00 92.38 397 ALA A C 1
ATOM 3116 O O . ALA A 1 397 ? 16.787 -1.131 -7.260 1.00 92.38 397 ALA A O 1
ATOM 3117 N N . GLN A 1 398 ? 15.708 -3.053 -7.688 1.00 92.44 398 GLN A N 1
ATOM 3118 C CA . GLN A 1 398 ? 14.428 -2.599 -7.131 1.00 92.44 398 GLN A CA 1
ATOM 3119 C C . GLN A 1 398 ? 14.520 -2.407 -5.610 1.00 92.44 398 GLN A C 1
ATOM 3121 O O . GLN A 1 398 ? 14.079 -1.376 -5.114 1.00 92.44 398 GLN A O 1
ATOM 3126 N N . THR A 1 399 ? 15.188 -3.311 -4.883 1.00 93.06 399 THR A N 1
ATOM 3127 C CA . THR A 1 399 ? 15.455 -3.122 -3.444 1.00 93.06 399 THR A CA 1
ATOM 3128 C C . THR A 1 399 ? 16.317 -1.886 -3.174 1.00 93.06 399 THR A C 1
ATOM 3130 O O . THR A 1 399 ? 16.054 -1.152 -2.227 1.00 93.06 399 THR A O 1
ATOM 3133 N N . ALA A 1 400 ? 17.305 -1.591 -4.025 1.00 92.50 400 ALA A N 1
ATOM 3134 C CA . ALA A 1 400 ? 18.076 -0.352 -3.912 1.00 92.50 400 ALA A CA 1
ATOM 3135 C C . ALA A 1 400 ? 17.206 0.904 -4.136 1.00 92.50 400 ALA A C 1
ATOM 3137 O O . ALA A 1 400 ? 17.406 1.918 -3.466 1.00 92.50 400 ALA A O 1
ATOM 3138 N N . VAL A 1 401 ? 16.216 0.838 -5.037 1.00 93.00 401 VAL A N 1
ATOM 3139 C CA . VAL A 1 401 ? 15.217 1.907 -5.217 1.00 93.00 401 VAL A CA 1
ATOM 3140 C C . VAL A 1 401 ? 14.331 2.053 -3.977 1.00 93.00 401 VAL A C 1
ATOM 3142 O O . VAL A 1 401 ? 14.114 3.184 -3.540 1.00 93.00 401 VAL A O 1
ATOM 3145 N N . ASP A 1 402 ? 13.876 0.950 -3.375 1.00 94.25 402 ASP A N 1
ATOM 3146 C CA . ASP A 1 402 ? 13.099 0.980 -2.127 1.00 94.25 402 ASP A CA 1
ATOM 3147 C C . ASP A 1 402 ? 13.894 1.667 -1.006 1.00 94.25 402 ASP A C 1
ATOM 3149 O O . ASP A 1 402 ? 13.409 2.610 -0.377 1.00 94.25 402 ASP A O 1
ATOM 3153 N N . CYS A 1 403 ? 15.149 1.254 -0.790 1.00 93.31 403 CYS A N 1
ATOM 3154 C CA . CYS A 1 403 ? 16.044 1.856 0.201 1.00 93.31 403 CYS A CA 1
ATOM 3155 C C . CYS A 1 403 ? 16.241 3.360 -0.044 1.00 93.31 403 CYS A C 1
ATOM 3157 O O . CYS A 1 403 ? 16.149 4.157 0.892 1.00 93.31 403 CYS A O 1
ATOM 3159 N N . PHE A 1 404 ? 16.430 3.765 -1.305 1.00 92.38 404 PHE A N 1
ATOM 3160 C CA . PHE A 1 404 ? 16.550 5.171 -1.694 1.00 92.38 404 PHE A CA 1
ATOM 3161 C C . PHE A 1 404 ? 15.297 5.982 -1.328 1.00 92.38 404 PHE A C 1
ATOM 3163 O O . PHE A 1 404 ? 15.409 7.041 -0.708 1.00 92.38 404 PHE A O 1
ATOM 3170 N N . LEU A 1 405 ? 14.102 5.486 -1.670 1.00 92.75 405 LEU A N 1
ATOM 3171 C CA . LEU A 1 405 ? 12.822 6.150 -1.380 1.00 92.75 405 LEU A CA 1
ATOM 3172 C C . LEU A 1 405 ? 12.539 6.234 0.126 1.00 92.75 405 LEU A C 1
ATOM 3174 O O . LEU A 1 405 ? 12.094 7.266 0.630 1.00 92.75 405 LEU A O 1
ATOM 3178 N N . MET A 1 406 ? 12.861 5.173 0.867 1.00 94.06 406 MET A N 1
ATOM 3179 C CA . MET A 1 406 ? 12.755 5.136 2.326 1.00 94.06 406 MET A CA 1
ATOM 3180 C C . MET A 1 406 ? 13.821 5.987 3.032 1.00 94.06 406 MET A C 1
ATOM 3182 O O . MET A 1 406 ? 13.721 6.203 4.243 1.00 94.06 406 MET A O 1
ATOM 3186 N N . GLY A 1 407 ? 14.843 6.466 2.314 1.00 91.06 407 GLY A N 1
ATOM 3187 C CA . GLY A 1 407 ? 16.008 7.129 2.898 1.00 91.06 407 GLY A CA 1
ATOM 3188 C C . GLY A 1 407 ? 16.703 6.239 3.923 1.00 91.06 407 GLY A C 1
ATOM 3189 O O . GLY A 1 407 ? 16.950 6.681 5.043 1.00 91.06 407 GLY A O 1
ATOM 3190 N N . VAL A 1 408 ? 16.890 4.971 3.562 1.00 90.19 408 VAL A N 1
ATOM 3191 C CA . VAL A 1 408 ? 17.602 3.953 4.329 1.00 90.19 408 VAL A CA 1
ATOM 3192 C C . VAL A 1 408 ? 18.929 3.694 3.630 1.00 90.19 408 VAL A C 1
ATOM 3194 O O . VAL A 1 408 ? 18.952 3.309 2.461 1.00 90.19 408 VAL A O 1
ATOM 3197 N N . ASP A 1 409 ? 20.027 3.892 4.352 1.00 86.62 409 ASP A N 1
ATOM 3198 C CA . ASP A 1 409 ? 21.356 3.617 3.821 1.00 86.62 409 ASP A CA 1
ATOM 3199 C C . ASP A 1 409 ? 21.613 2.108 3.808 1.00 86.62 409 ASP A C 1
ATOM 3201 O O . ASP A 1 409 ? 21.454 1.415 4.817 1.00 86.62 409 ASP A O 1
ATOM 3205 N N . MET A 1 410 ? 22.022 1.594 2.650 1.00 87.19 410 MET A N 1
ATOM 3206 C CA . MET A 1 410 ? 22.419 0.197 2.522 1.00 87.19 410 MET A CA 1
ATOM 3207 C C . MET A 1 410 ? 23.830 0.000 3.076 1.00 87.19 410 MET A C 1
ATOM 3209 O O . MET A 1 410 ? 24.735 0.793 2.816 1.00 87.19 410 MET A O 1
ATOM 3213 N N . THR A 1 411 ? 24.034 -1.081 3.821 1.00 88.19 411 THR A N 1
ATOM 3214 C CA . THR A 1 411 ? 25.334 -1.407 4.414 1.00 88.19 411 THR A CA 1
ATOM 3215 C C . THR A 1 411 ? 26.327 -1.882 3.355 1.00 88.19 411 THR A C 1
ATOM 3217 O O . THR A 1 411 ? 25.941 -2.454 2.336 1.00 88.19 411 THR A O 1
ATOM 3220 N N . ASP A 1 412 ? 27.630 -1.758 3.626 1.00 88.38 412 ASP A N 1
ATOM 3221 C CA . ASP A 1 412 ? 28.677 -2.274 2.729 1.00 88.38 412 ASP A CA 1
ATOM 3222 C C . ASP A 1 412 ? 28.513 -3.772 2.411 1.00 88.38 412 ASP A C 1
ATOM 3224 O O . ASP A 1 412 ? 28.930 -4.246 1.356 1.00 88.38 412 ASP A O 1
ATOM 3228 N N . GLU A 1 413 ? 27.935 -4.547 3.332 1.00 88.25 413 GLU A N 1
ATOM 3229 C CA . GLU A 1 413 ? 27.631 -5.960 3.106 1.00 88.25 413 GLU A CA 1
ATOM 3230 C C . GLU A 1 413 ? 26.509 -6.144 2.084 1.00 88.25 413 GLU A C 1
ATOM 3232 O O . GLU A 1 413 ? 26.664 -6.938 1.158 1.00 88.25 413 GLU A O 1
ATOM 3237 N N . GLN A 1 414 ? 25.426 -5.374 2.197 1.00 89.31 414 GLN A N 1
ATOM 3238 C CA . GLN A 1 414 ? 24.336 -5.386 1.222 1.00 89.31 414 GLN A CA 1
ATOM 3239 C C . GLN A 1 414 ? 24.818 -4.924 -0.156 1.00 89.31 414 GLN A C 1
ATOM 3241 O O . GLN A 1 414 ? 24.477 -5.542 -1.160 1.00 89.31 414 GLN A O 1
ATOM 3246 N N . GLN A 1 415 ? 25.676 -3.903 -0.212 1.00 90.88 415 GLN A N 1
ATOM 3247 C CA . GLN A 1 415 ? 26.274 -3.451 -1.470 1.00 90.88 415 GLN A CA 1
ATOM 3248 C C . GLN A 1 415 ? 27.103 -4.567 -2.130 1.00 90.88 415 GLN A C 1
ATOM 3250 O O . GLN A 1 415 ? 26.906 -4.865 -3.306 1.00 90.88 415 GLN A O 1
ATOM 3255 N N . ARG A 1 416 ? 27.940 -5.281 -1.360 1.00 90.25 416 ARG A N 1
ATOM 3256 C CA . ARG A 1 416 ? 28.691 -6.446 -1.870 1.00 90.25 416 ARG A CA 1
ATOM 3257 C C . ARG A 1 416 ? 27.791 -7.593 -2.335 1.00 90.25 416 ARG A C 1
ATOM 3259 O O . ARG A 1 416 ? 28.167 -8.320 -3.254 1.00 90.25 416 ARG A O 1
ATOM 3266 N N . LEU A 1 417 ? 26.630 -7.789 -1.706 1.00 90.88 417 LEU A N 1
ATOM 3267 C CA . LEU A 1 417 ? 25.649 -8.779 -2.161 1.00 90.88 417 LEU A CA 1
ATOM 3268 C C . LEU A 1 417 ? 25.078 -8.395 -3.530 1.00 90.88 417 LEU A C 1
ATOM 3270 O O . LEU A 1 417 ? 25.012 -9.259 -4.402 1.00 90.88 417 LEU A O 1
ATOM 3274 N N . ILE A 1 418 ? 24.746 -7.117 -3.751 1.00 93.12 418 ILE A N 1
ATOM 3275 C CA . ILE A 1 418 ? 24.308 -6.624 -5.066 1.00 93.12 418 ILE A CA 1
ATOM 3276 C C . ILE A 1 418 ? 25.389 -6.891 -6.122 1.00 93.12 418 ILE A C 1
ATOM 3278 O O . ILE A 1 418 ? 25.083 -7.473 -7.163 1.00 93.12 418 ILE A O 1
ATOM 3282 N N . ASP A 1 419 ? 26.652 -6.554 -5.841 1.00 92.75 419 ASP A N 1
ATOM 3283 C CA . ASP A 1 419 ? 27.769 -6.807 -6.764 1.00 92.75 419 ASP A CA 1
ATOM 3284 C C . ASP A 1 419 ? 27.896 -8.299 -7.114 1.00 92.75 419 ASP A C 1
ATOM 3286 O O . ASP A 1 419 ? 28.030 -8.675 -8.282 1.00 92.75 419 ASP A O 1
ATOM 3290 N N . ALA A 1 420 ? 27.802 -9.176 -6.108 1.00 91.62 420 ALA A N 1
ATOM 3291 C CA . ALA A 1 420 ? 27.846 -10.621 -6.309 1.00 91.62 420 ALA A CA 1
ATOM 3292 C C . ALA A 1 420 ? 26.667 -11.126 -7.160 1.00 91.62 420 ALA A C 1
ATOM 3294 O O . ALA A 1 420 ? 26.848 -12.008 -8.004 1.00 91.62 420 ALA A O 1
ATOM 3295 N N . MET A 1 421 ? 25.473 -10.553 -6.982 1.00 92.44 421 MET A N 1
ATOM 3296 C CA . MET A 1 421 ? 24.293 -10.872 -7.786 1.00 92.44 421 MET A CA 1
ATOM 3297 C C . MET A 1 421 ? 24.452 -10.408 -9.234 1.00 92.44 421 MET A C 1
ATOM 3299 O O . MET A 1 421 ? 24.166 -11.186 -10.139 1.00 92.44 421 MET A O 1
ATOM 3303 N N . ILE A 1 422 ? 24.958 -9.194 -9.476 1.00 94.69 422 ILE A N 1
ATOM 3304 C CA . ILE A 1 422 ? 25.259 -8.688 -10.827 1.00 94.69 422 ILE A CA 1
ATOM 3305 C C . ILE A 1 422 ? 26.285 -9.596 -11.518 1.00 94.69 422 ILE A C 1
ATOM 3307 O O . ILE A 1 422 ? 26.104 -9.986 -12.674 1.00 94.69 422 ILE A O 1
ATOM 3311 N N . ALA A 1 423 ? 27.343 -9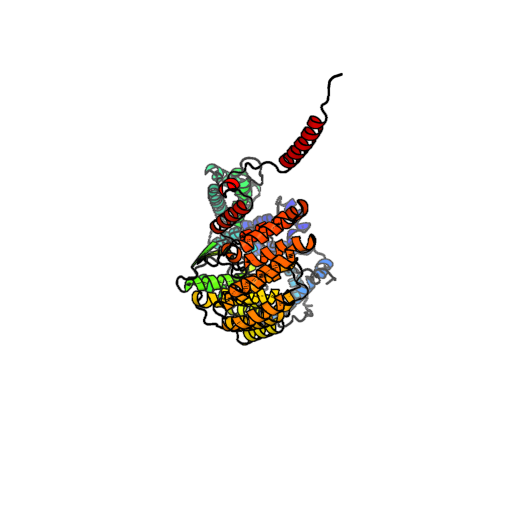.989 -10.804 1.00 92.62 423 ALA A N 1
ATOM 3312 C CA . ALA A 1 423 ? 28.371 -10.878 -11.336 1.00 92.62 423 ALA A CA 1
ATOM 3313 C C . ALA A 1 423 ? 27.809 -12.262 -11.710 1.00 92.62 423 ALA A C 1
ATOM 3315 O O . ALA A 1 423 ? 28.174 -12.818 -12.754 1.00 92.62 423 ALA A O 1
ATOM 3316 N N . ALA A 1 424 ? 26.903 -12.804 -10.889 1.00 92.06 424 ALA A N 1
ATOM 3317 C CA . ALA A 1 424 ? 2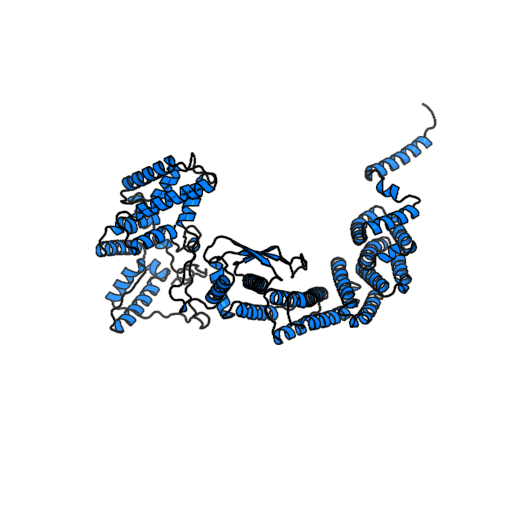6.267 -14.101 -11.102 1.00 92.06 424 ALA A CA 1
ATOM 3318 C C . ALA A 1 424 ? 25.110 -14.074 -12.118 1.00 92.06 424 ALA A C 1
ATOM 3320 O O . ALA A 1 424 ? 24.773 -15.124 -12.669 1.00 92.06 424 ALA A O 1
ATOM 3321 N N . ASP A 1 425 ? 24.507 -12.913 -12.391 1.00 92.88 425 ASP A N 1
ATOM 3322 C CA . ASP A 1 425 ? 23.374 -12.820 -13.309 1.00 92.88 425 ASP A CA 1
ATOM 3323 C C . ASP A 1 425 ? 23.828 -13.051 -14.757 1.00 92.88 425 ASP A C 1
ATOM 3325 O O . ASP A 1 425 ? 24.761 -12.425 -15.267 1.00 92.88 425 ASP A O 1
ATOM 3329 N N . GLY A 1 426 ? 23.189 -14.014 -15.415 1.00 89.94 426 GLY A N 1
ATOM 3330 C CA . GLY A 1 426 ? 23.418 -14.340 -16.823 1.00 89.94 426 GLY A CA 1
ATOM 3331 C C . GLY A 1 426 ? 22.338 -13.790 -17.750 1.00 89.94 426 GLY A C 1
ATOM 3332 O O . GLY A 1 426 ? 22.412 -14.020 -18.952 1.00 89.94 426 GLY A O 1
ATOM 3333 N N . ASP A 1 427 ? 21.317 -13.121 -17.208 1.00 94.00 427 ASP A N 1
ATOM 3334 C CA . ASP A 1 427 ? 20.189 -12.625 -17.988 1.00 94.00 427 ASP A CA 1
ATOM 3335 C C . ASP A 1 427 ? 20.404 -11.174 -18.444 1.00 94.00 427 ASP A C 1
ATOM 3337 O O . ASP A 1 427 ? 20.549 -10.257 -17.633 1.00 94.00 427 ASP A O 1
ATOM 3341 N N . PHE A 1 428 ? 20.423 -10.970 -19.763 1.00 95.06 428 PHE A N 1
ATOM 3342 C CA . PHE A 1 428 ? 20.688 -9.670 -20.385 1.00 95.06 428 PHE A CA 1
ATOM 3343 C C . PHE A 1 428 ? 19.626 -8.617 -20.033 1.00 95.06 428 PHE A C 1
ATOM 3345 O O . PHE A 1 428 ? 19.956 -7.449 -19.823 1.00 95.06 428 PHE A O 1
ATOM 3352 N N . PHE A 1 429 ? 18.353 -9.007 -19.938 1.00 95.19 429 PHE A N 1
ATOM 3353 C CA . PHE A 1 429 ? 17.255 -8.073 -19.680 1.00 95.19 429 PHE A CA 1
ATOM 3354 C C . PHE A 1 429 ? 17.221 -7.641 -18.215 1.00 95.19 429 PHE A C 1
ATOM 3356 O O . PHE A 1 429 ? 17.061 -6.453 -17.939 1.00 95.19 429 PHE A O 1
ATOM 3363 N N . SER A 1 430 ? 17.469 -8.574 -17.296 1.00 94.94 430 SER A N 1
ATOM 3364 C CA . SER A 1 430 ? 17.639 -8.318 -15.866 1.00 94.94 430 SER A CA 1
ATOM 3365 C C . SER A 1 430 ? 18.783 -7.331 -15.608 1.00 94.94 430 SER A C 1
ATOM 3367 O O . SER A 1 430 ? 18.583 -6.305 -14.956 1.00 94.94 430 SER A O 1
ATOM 3369 N N . LEU A 1 431 ? 19.953 -7.566 -16.215 1.00 96.12 431 LEU A N 1
ATOM 3370 C CA . LEU A 1 431 ? 21.098 -6.650 -16.138 1.00 96.12 431 LEU A CA 1
ATOM 3371 C C . LEU A 1 431 ? 20.784 -5.282 -16.759 1.00 96.12 431 LEU A C 1
ATOM 3373 O O . LEU A 1 431 ? 21.177 -4.244 -16.225 1.00 96.12 431 LEU A O 1
ATOM 3377 N N . GLY A 1 432 ? 20.049 -5.263 -17.873 1.00 95.38 432 GLY A N 1
ATOM 3378 C CA . GLY A 1 432 ? 19.607 -4.038 -18.530 1.00 95.38 432 GLY A CA 1
ATOM 3379 C C . GLY A 1 432 ? 18.650 -3.212 -17.667 1.00 95.38 432 GLY A C 1
ATOM 3380 O O . GLY A 1 432 ? 18.770 -1.982 -17.611 1.00 95.38 432 GLY A O 1
ATOM 3381 N N . GLU A 1 433 ? 17.713 -3.863 -16.974 1.00 93.75 433 GLU A N 1
ATOM 3382 C CA . GLU A 1 433 ? 16.821 -3.236 -15.996 1.00 93.75 433 GLU A CA 1
ATOM 3383 C C . GLU A 1 433 ? 17.605 -2.710 -14.790 1.00 93.75 433 GLU A C 1
ATOM 3385 O O . GLU A 1 433 ? 17.445 -1.536 -14.438 1.00 93.75 433 GLU A O 1
ATOM 3390 N N . GLY A 1 434 ? 18.512 -3.524 -14.242 1.00 94.75 434 GLY A N 1
ATOM 3391 C CA . GLY A 1 434 ? 19.420 -3.142 -13.164 1.00 94.75 434 GLY A CA 1
ATOM 3392 C C . GLY A 1 434 ? 20.234 -1.896 -13.513 1.00 94.75 434 GLY A C 1
ATOM 3393 O O . GLY A 1 434 ? 20.178 -0.904 -12.788 1.00 94.75 434 GLY A O 1
ATOM 3394 N N . LEU A 1 435 ? 20.894 -1.878 -14.679 1.00 95.19 435 LEU A N 1
ATOM 3395 C CA . LEU A 1 435 ? 21.633 -0.714 -15.183 1.00 95.19 435 LEU A CA 1
ATOM 3396 C C . LEU A 1 435 ? 20.758 0.547 -15.229 1.00 95.19 435 LEU A C 1
ATOM 3398 O O . LEU A 1 435 ? 21.204 1.626 -14.849 1.00 95.19 435 LEU A O 1
ATOM 3402 N N . GLY A 1 436 ? 19.503 0.426 -15.673 1.00 92.88 436 GLY A N 1
ATOM 3403 C CA . GLY A 1 436 ? 18.568 1.554 -15.701 1.00 92.88 436 GLY A CA 1
ATOM 3404 C C . GLY A 1 436 ? 18.196 2.073 -14.319 1.00 92.88 436 GLY A C 1
ATOM 3405 O O . GLY A 1 436 ? 18.103 3.285 -14.128 1.00 92.88 436 GLY A O 1
ATOM 3406 N N . CYS A 1 437 ? 17.995 1.168 -13.365 1.00 93.44 437 CYS A N 1
ATOM 3407 C CA . CYS A 1 437 ? 17.703 1.523 -11.985 1.00 93.44 437 CYS A CA 1
ATOM 3408 C C . CYS A 1 437 ? 18.897 2.230 -11.339 1.00 93.44 437 CYS A C 1
ATOM 3410 O O . CYS A 1 437 ? 18.732 3.344 -10.847 1.00 93.44 437 CYS A O 1
ATOM 3412 N N . PHE A 1 438 ? 20.098 1.651 -11.415 1.00 93.81 438 PHE A N 1
ATOM 3413 C CA . PHE A 1 438 ? 21.296 2.244 -10.819 1.00 93.81 438 PHE A CA 1
ATOM 3414 C C . PHE A 1 438 ? 21.685 3.573 -11.476 1.00 93.81 438 PHE A C 1
ATOM 3416 O O . PHE A 1 438 ? 22.003 4.519 -10.762 1.00 93.81 438 PHE A O 1
ATOM 3423 N N . ALA A 1 439 ? 21.558 3.701 -12.803 1.00 92.38 439 ALA A N 1
ATOM 3424 C CA . ALA A 1 439 ? 21.774 4.972 -13.497 1.00 92.38 439 ALA A CA 1
ATOM 3425 C C . ALA A 1 439 ? 20.827 6.075 -13.010 1.00 92.38 439 ALA A C 1
ATOM 3427 O O . ALA A 1 439 ? 21.241 7.212 -12.797 1.00 92.38 439 ALA A O 1
ATOM 3428 N N . ARG A 1 440 ? 19.556 5.736 -12.781 1.00 90.38 440 ARG A N 1
ATOM 3429 C CA . ARG A 1 440 ? 18.560 6.664 -12.235 1.00 90.38 440 ARG A CA 1
ATOM 3430 C C . ARG A 1 440 ? 18.871 7.050 -10.789 1.00 90.38 440 ARG A C 1
ATOM 3432 O O . ARG A 1 440 ? 18.754 8.224 -10.456 1.00 90.38 440 ARG A O 1
ATOM 3439 N N . LEU A 1 441 ? 19.280 6.100 -9.946 1.00 90.94 441 LEU A N 1
ATOM 3440 C CA . LEU A 1 441 ? 19.707 6.395 -8.573 1.00 90.94 441 LEU A CA 1
ATOM 3441 C C . LEU A 1 441 ? 20.932 7.319 -8.560 1.00 90.94 441 LEU A C 1
ATOM 3443 O O . LEU A 1 441 ? 20.957 8.300 -7.820 1.00 90.94 441 LEU A O 1
ATOM 3447 N N . HIS A 1 442 ? 21.902 7.062 -9.440 1.00 91.00 442 HIS A N 1
ATOM 3448 C CA . HIS A 1 442 ? 23.089 7.895 -9.615 1.00 91.00 442 HIS A CA 1
ATOM 3449 C C . HIS A 1 442 ? 22.742 9.324 -10.052 1.00 91.00 442 HIS A C 1
ATOM 3451 O O . HIS A 1 442 ? 23.306 10.280 -9.527 1.00 91.00 442 HIS A O 1
ATOM 3457 N N . GLU A 1 443 ? 21.804 9.482 -10.990 1.00 89.50 443 GLU A N 1
ATOM 3458 C CA . GLU A 1 443 ? 21.341 10.791 -11.465 1.00 89.50 443 GLU A CA 1
ATOM 3459 C C . GLU A 1 443 ? 20.605 11.574 -10.364 1.00 89.50 443 GLU A C 1
ATOM 3461 O O . GLU A 1 443 ? 20.782 12.783 -10.227 1.00 89.50 443 GLU A O 1
ATOM 3466 N N . LEU A 1 444 ? 19.788 10.892 -9.557 1.00 88.38 444 LEU A N 1
ATOM 3467 C CA . LEU A 1 444 ? 18.939 11.529 -8.547 1.00 88.38 444 LEU A CA 1
ATOM 3468 C C . LEU A 1 444 ? 19.640 11.784 -7.207 1.00 88.38 444 LEU A C 1
ATOM 3470 O O . LEU A 1 444 ? 19.099 12.536 -6.396 1.00 88.38 444 LEU A O 1
ATOM 3474 N N . ARG A 1 445 ? 20.828 11.215 -6.961 1.00 86.50 445 ARG A N 1
ATOM 3475 C CA . ARG A 1 445 ? 21.529 11.337 -5.668 1.00 86.50 445 ARG A CA 1
ATOM 3476 C C . ARG A 1 445 ? 21.715 12.788 -5.218 1.00 86.50 445 ARG A C 1
ATOM 3478 O O . ARG A 1 445 ? 21.497 13.092 -4.051 1.00 86.50 445 ARG A O 1
ATOM 3485 N N . GLU A 1 446 ? 22.074 13.691 -6.137 1.00 83.69 446 GLU A N 1
ATOM 3486 C CA . GLU A 1 446 ? 22.351 15.092 -5.799 1.00 83.69 446 GLU A CA 1
ATOM 3487 C C . GLU A 1 446 ? 21.053 15.818 -5.455 1.00 83.69 446 GLU A C 1
ATOM 3489 O O . GLU A 1 446 ? 20.984 16.547 -4.469 1.00 83.69 446 GLU A O 1
ATOM 3494 N N . LEU A 1 447 ? 19.996 15.546 -6.224 1.00 85.19 447 LEU A N 1
ATOM 3495 C CA . LEU A 1 447 ? 18.676 16.129 -6.016 1.00 85.19 447 LEU A CA 1
ATOM 3496 C C . LEU A 1 447 ? 18.048 15.677 -4.684 1.00 85.19 447 LEU A C 1
ATOM 3498 O O . LEU A 1 447 ? 17.371 16.465 -4.027 1.00 85.19 447 LEU A O 1
ATOM 3502 N N . TYR A 1 448 ? 18.297 14.433 -4.271 1.00 83.19 448 TYR A N 1
ATOM 3503 C CA . TYR A 1 448 ? 17.806 13.859 -3.012 1.00 83.19 448 TYR A CA 1
ATOM 3504 C C . TYR A 1 448 ? 18.799 13.998 -1.840 1.00 83.19 448 TYR A C 1
ATOM 3506 O O . TYR A 1 448 ? 18.511 13.518 -0.741 1.00 83.19 448 TYR A O 1
ATOM 3514 N N . ASN A 1 449 ? 19.932 14.683 -2.049 1.00 79.06 449 ASN A N 1
ATOM 3515 C CA . ASN A 1 449 ? 21.006 14.894 -1.072 1.00 79.06 449 ASN A CA 1
ATOM 3516 C C . ASN A 1 449 ? 21.504 13.587 -0.421 1.00 79.06 449 ASN A C 1
ATOM 3518 O O . ASN A 1 449 ? 21.644 13.493 0.800 1.00 79.06 449 ASN A O 1
ATOM 3522 N N . ILE A 1 450 ? 21.732 12.565 -1.247 1.00 79.06 450 ILE A N 1
ATOM 3523 C CA . ILE A 1 450 ? 22.252 11.258 -0.840 1.00 79.06 450 ILE A CA 1
ATOM 3524 C C . ILE A 1 450 ? 23.748 11.198 -1.139 1.00 79.06 450 ILE A C 1
ATOM 3526 O O . ILE A 1 450 ? 24.180 11.442 -2.265 1.00 79.06 450 ILE A O 1
ATOM 3530 N N . SER A 1 451 ? 24.538 10.868 -0.115 1.00 70.12 451 SER A N 1
ATOM 3531 C CA . SER A 1 451 ? 26.000 10.780 -0.197 1.00 70.12 451 SER A CA 1
ATOM 3532 C C . SER A 1 451 ? 26.515 9.461 -0.773 1.00 70.12 451 SER A C 1
ATOM 3534 O O . SER A 1 451 ? 27.700 9.366 -1.091 1.00 70.12 451 SER A O 1
ATOM 3536 N N . ASP A 1 452 ? 25.660 8.443 -0.882 1.00 74.06 452 ASP A N 1
ATOM 3537 C CA . ASP A 1 452 ? 26.045 7.136 -1.404 1.00 74.06 452 ASP A CA 1
ATOM 3538 C C . ASP A 1 452 ? 26.387 7.199 -2.904 1.00 74.06 452 ASP A C 1
ATOM 3540 O O . ASP A 1 452 ? 25.623 7.697 -3.735 1.00 74.06 452 ASP A O 1
ATOM 3544 N N . ASN A 1 453 ? 27.559 6.663 -3.246 1.00 77.94 453 ASN A N 1
ATOM 3545 C CA . ASN A 1 453 ? 28.069 6.581 -4.611 1.00 77.94 453 ASN A CA 1
ATOM 3546 C C . ASN A 1 453 ? 28.211 5.130 -5.112 1.00 77.94 453 ASN A C 1
ATOM 3548 O O . ASN A 1 453 ? 28.743 4.903 -6.199 1.00 77.94 453 ASN A O 1
ATOM 3552 N N . SER A 1 454 ? 27.720 4.149 -4.347 1.00 85.25 454 SER A N 1
ATOM 3553 C CA . SER A 1 454 ? 27.713 2.724 -4.705 1.00 85.25 454 SER A CA 1
ATOM 3554 C C . SER A 1 454 ? 27.031 2.455 -6.052 1.00 85.25 454 SER A C 1
ATOM 3556 O O . SER A 1 454 ? 27.494 1.623 -6.829 1.00 85.25 454 SER A O 1
ATOM 3558 N N . SER A 1 455 ? 25.991 3.234 -6.378 1.00 89.50 455 SER A N 1
ATOM 3559 C CA . SER A 1 455 ? 25.240 3.143 -7.637 1.00 89.50 455 SER A CA 1
ATOM 3560 C C . SER A 1 455 ? 26.133 3.191 -8.879 1.00 89.50 455 SER A C 1
ATOM 3562 O O . SER A 1 455 ? 25.852 2.483 -9.841 1.00 89.50 455 SER A O 1
ATOM 3564 N N . TYR A 1 456 ? 27.235 3.952 -8.859 1.00 91.75 456 TYR A N 1
ATOM 3565 C CA . TYR A 1 456 ? 28.183 3.968 -9.975 1.00 91.75 456 TYR A CA 1
ATOM 3566 C C . TYR A 1 456 ? 28.926 2.634 -10.136 1.00 91.75 456 TYR A C 1
ATOM 3568 O O . TYR A 1 456 ? 29.080 2.158 -11.257 1.00 91.75 456 TYR A O 1
ATOM 3576 N N . GLY A 1 457 ? 29.358 2.015 -9.032 1.00 93.62 457 GLY A N 1
ATOM 3577 C CA . GLY A 1 457 ? 30.019 0.705 -9.057 1.00 93.62 457 GLY A CA 1
ATOM 3578 C C . GLY A 1 457 ? 29.101 -0.389 -9.606 1.00 93.62 457 GLY A C 1
ATOM 3579 O O . GLY A 1 457 ? 29.510 -1.173 -10.463 1.00 93.62 457 GLY A O 1
ATOM 3580 N N . HIS A 1 458 ? 27.823 -0.363 -9.215 1.00 94.62 458 HIS A N 1
ATOM 3581 C CA . HIS A 1 458 ? 26.803 -1.268 -9.756 1.00 94.62 458 HIS A CA 1
ATOM 3582 C C . HIS A 1 458 ? 26.554 -1.044 -11.246 1.00 94.62 458 HIS A C 1
ATOM 3584 O O . HIS A 1 458 ? 26.438 -2.004 -12.008 1.00 94.62 458 HIS A O 1
ATOM 3590 N N . MET A 1 459 ? 26.505 0.218 -11.690 1.00 95.00 459 MET A N 1
ATOM 3591 C CA . MET A 1 459 ? 26.404 0.549 -13.115 1.00 95.00 459 MET A CA 1
ATOM 3592 C C . MET A 1 459 ? 27.588 -0.007 -13.904 1.00 95.00 459 MET A C 1
ATOM 3594 O O . MET A 1 459 ? 27.374 -0.601 -14.958 1.00 95.00 459 MET A O 1
ATOM 3598 N N . ASP A 1 460 ? 28.813 0.177 -13.407 1.00 95.25 460 ASP A N 1
ATOM 3599 C CA . ASP A 1 460 ? 30.039 -0.293 -14.059 1.00 95.25 460 ASP A CA 1
ATOM 3600 C C . ASP A 1 460 ? 30.059 -1.824 -14.194 1.00 95.25 460 ASP A C 1
ATOM 3602 O O . ASP A 1 460 ? 30.256 -2.347 -15.294 1.00 95.25 460 ASP A O 1
ATOM 3606 N N . SER A 1 461 ? 29.701 -2.538 -13.123 1.00 95.25 461 SER A N 1
ATOM 3607 C CA . SER A 1 461 ? 29.566 -4.000 -13.118 1.00 95.25 461 SER A CA 1
ATOM 3608 C C . SER A 1 461 ? 28.490 -4.498 -14.095 1.00 95.25 461 SER A C 1
ATOM 3610 O O . SER A 1 461 ? 28.735 -5.426 -14.874 1.00 95.25 461 SER A O 1
ATOM 3612 N N . CYS A 1 462 ? 27.307 -3.867 -14.107 1.00 96.56 462 CYS A N 1
ATOM 3613 C CA . CYS A 1 462 ? 26.240 -4.181 -15.064 1.00 96.56 462 CYS A CA 1
ATOM 3614 C C . CYS A 1 462 ? 26.688 -3.924 -16.505 1.00 96.56 462 CYS A C 1
ATOM 3616 O O . CYS A 1 462 ? 26.438 -4.752 -17.381 1.00 96.56 462 CYS A O 1
ATOM 3618 N N . MET A 1 463 ? 27.364 -2.798 -16.754 1.00 96.62 463 MET A N 1
ATOM 3619 C CA . MET A 1 463 ? 27.854 -2.431 -18.078 1.00 96.62 463 MET A CA 1
ATOM 3620 C C . MET A 1 463 ? 28.838 -3.477 -18.603 1.00 96.62 463 MET A C 1
ATOM 3622 O O . MET A 1 463 ? 28.629 -3.989 -19.698 1.00 96.62 463 MET A O 1
ATOM 3626 N N . GLY A 1 464 ? 29.840 -3.878 -17.814 1.00 95.94 464 GLY A N 1
ATOM 3627 C CA . GLY A 1 464 ? 30.816 -4.892 -18.234 1.00 95.94 464 GLY A CA 1
ATOM 3628 C C . GLY A 1 464 ? 30.178 -6.246 -18.584 1.00 95.94 464 GLY A C 1
ATOM 3629 O O . GLY A 1 464 ? 30.533 -6.880 -19.584 1.00 95.94 464 GLY A O 1
ATOM 3630 N N . LYS A 1 465 ? 29.174 -6.672 -17.807 1.00 96.06 465 LYS A N 1
ATOM 3631 C CA . LYS A 1 465 ? 28.400 -7.895 -18.076 1.00 96.06 465 LYS A CA 1
ATOM 3632 C C . LYS A 1 465 ? 27.549 -7.779 -19.340 1.00 96.06 465 LYS A C 1
ATOM 3634 O O . LYS A 1 465 ? 27.509 -8.722 -20.130 1.00 96.06 465 LYS A O 1
ATOM 3639 N N . LEU A 1 466 ? 26.898 -6.634 -19.543 1.00 96.88 466 LEU A N 1
ATOM 3640 C CA . LEU A 1 466 ? 26.106 -6.360 -20.741 1.00 96.88 466 LEU A CA 1
ATOM 3641 C C . LEU A 1 466 ? 26.977 -6.305 -21.997 1.00 96.88 466 LEU A C 1
ATOM 3643 O O . LEU A 1 466 ? 26.584 -6.902 -22.993 1.00 96.88 466 LEU A O 1
ATOM 3647 N N . MET A 1 467 ? 28.160 -5.678 -21.944 1.00 95.62 467 MET A N 1
ATOM 3648 C CA . MET A 1 467 ? 29.126 -5.678 -23.054 1.00 95.62 467 MET A CA 1
ATOM 3649 C C . MET A 1 467 ? 29.485 -7.108 -23.458 1.00 95.62 467 MET A C 1
ATOM 3651 O O . MET A 1 467 ? 29.324 -7.483 -24.613 1.00 95.62 467 MET A O 1
ATOM 3655 N N . SER A 1 468 ? 29.843 -7.944 -22.479 1.00 94.50 468 SER A N 1
ATOM 3656 C CA . SER A 1 468 ? 30.220 -9.344 -22.723 1.00 94.50 468 SER A CA 1
ATOM 3657 C C . SER A 1 468 ? 29.082 -10.188 -23.323 1.00 94.50 468 SER A C 1
ATOM 3659 O O . SER A 1 468 ? 29.329 -11.166 -24.026 1.00 94.50 468 SER A O 1
ATOM 3661 N N . ALA A 1 469 ? 27.825 -9.851 -23.018 1.00 95.00 469 ALA A N 1
ATOM 3662 C CA . ALA A 1 469 ? 26.644 -10.563 -23.506 1.00 95.00 469 ALA A CA 1
ATOM 3663 C C . ALA A 1 469 ? 26.088 -9.994 -24.825 1.00 95.00 469 ALA A C 1
ATOM 3665 O O . ALA A 1 469 ? 25.308 -10.670 -25.501 1.00 95.00 469 ALA A O 1
ATOM 3666 N N . LEU A 1 470 ? 26.479 -8.772 -25.199 1.00 95.56 470 LEU A N 1
ATOM 3667 C CA . LEU A 1 470 ? 25.920 -8.034 -26.328 1.00 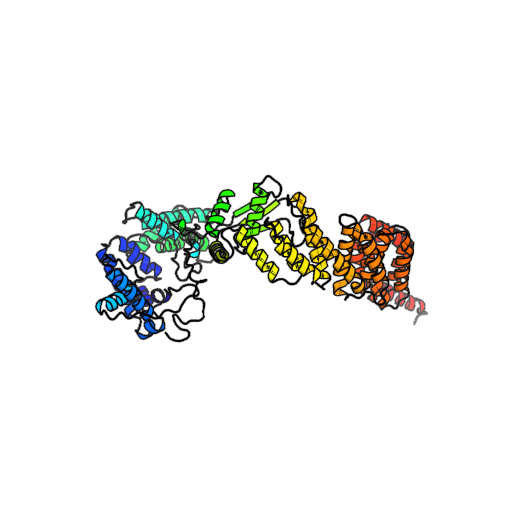95.56 470 LEU A CA 1
ATOM 3668 C C . LEU A 1 470 ? 26.043 -8.787 -27.665 1.00 95.56 470 LEU A C 1
ATOM 3670 O O . LEU A 1 470 ? 25.024 -8.896 -28.351 1.00 95.56 470 LEU A O 1
ATOM 3674 N N . PRO A 1 471 ? 27.188 -9.399 -28.035 1.00 94.25 471 PRO A N 1
ATOM 3675 C CA . PRO A 1 471 ? 27.289 -10.151 -29.288 1.00 94.25 471 PRO A CA 1
ATOM 3676 C C . PRO A 1 471 ? 26.273 -11.288 -29.419 1.00 94.25 471 PRO A C 1
ATOM 3678 O O . PRO A 1 471 ? 25.766 -11.548 -30.511 1.00 94.25 471 PRO A O 1
ATOM 3681 N N . ALA A 1 472 ? 25.930 -11.952 -28.309 1.00 93.50 472 ALA A N 1
ATOM 3682 C CA . ALA A 1 472 ? 24.954 -13.040 -28.310 1.00 93.50 472 ALA A CA 1
ATOM 3683 C C . ALA A 1 472 ? 23.530 -12.548 -28.624 1.00 93.50 472 ALA A C 1
ATOM 3685 O O . ALA A 1 472 ? 22.701 -13.326 -29.097 1.00 93.50 472 ALA A O 1
ATOM 3686 N N . MET A 1 473 ? 23.248 -11.256 -28.418 1.00 95.56 473 MET A N 1
ATOM 3687 C CA . MET A 1 473 ? 21.951 -10.649 -28.725 1.00 95.56 473 MET A CA 1
ATOM 3688 C C . MET A 1 473 ? 21.719 -10.447 -30.225 1.00 95.56 473 MET A C 1
ATOM 3690 O O . MET A 1 473 ? 20.596 -10.135 -30.622 1.00 95.56 473 MET A O 1
ATOM 3694 N N . ALA A 1 474 ? 22.731 -10.685 -31.071 1.00 93.81 474 ALA A N 1
ATOM 3695 C CA . ALA A 1 474 ? 22.567 -10.661 -32.521 1.00 93.81 474 ALA A CA 1
ATOM 3696 C C . ALA A 1 474 ? 21.430 -11.581 -32.987 1.00 93.81 474 ALA A C 1
ATOM 3698 O O . ALA A 1 474 ? 20.694 -11.201 -33.887 1.00 93.81 474 ALA A O 1
ATOM 3699 N N . ASN A 1 475 ? 21.246 -12.750 -32.363 1.00 92.12 475 ASN A N 1
ATOM 3700 C CA . ASN A 1 475 ? 20.252 -13.753 -32.765 1.00 92.12 475 ASN A CA 1
ATOM 3701 C C . ASN A 1 475 ? 19.150 -13.959 -31.709 1.00 92.12 475 ASN A C 1
ATOM 3703 O O . ASN A 1 475 ? 18.772 -15.086 -31.384 1.00 92.12 475 ASN A O 1
ATOM 3707 N N . VAL A 1 476 ? 18.669 -12.865 -31.122 1.00 94.44 476 VAL A N 1
ATOM 3708 C CA . VAL A 1 476 ? 17.582 -12.897 -30.138 1.00 94.44 476 VAL A CA 1
ATOM 3709 C C . VAL A 1 476 ? 16.229 -13.239 -30.801 1.00 94.44 476 VAL A C 1
ATOM 3711 O O . VAL A 1 476 ? 16.003 -12.869 -31.958 1.00 94.44 476 VAL A O 1
ATOM 3714 N N . PRO A 1 477 ? 15.291 -13.916 -30.105 1.00 93.00 477 PRO A N 1
ATOM 3715 C CA . PRO A 1 477 ? 13.917 -14.063 -30.583 1.00 93.00 477 PRO A CA 1
ATOM 3716 C C . PRO A 1 477 ? 13.263 -12.713 -30.911 1.00 93.00 477 PRO A C 1
ATOM 3718 O O . PRO A 1 477 ? 13.491 -11.719 -30.223 1.00 93.00 477 PRO A O 1
ATOM 3721 N N . SER A 1 478 ? 12.410 -12.679 -31.939 1.00 88.31 478 SER A N 1
ATOM 3722 C CA . SER A 1 478 ? 11.804 -11.424 -32.425 1.00 88.31 478 SER A CA 1
ATOM 3723 C C . SER A 1 478 ? 10.942 -10.712 -31.375 1.00 88.31 478 SER A C 1
ATOM 3725 O O . SER A 1 478 ? 10.879 -9.489 -31.381 1.00 88.31 478 SER A O 1
ATOM 3727 N N . GLU A 1 479 ? 10.332 -11.456 -30.450 1.00 91.06 479 GLU A N 1
ATOM 3728 C CA . GLU A 1 479 ? 9.557 -10.914 -29.320 1.00 91.06 479 GLU A CA 1
ATOM 3729 C C . GLU A 1 479 ? 10.393 -10.077 -28.340 1.00 91.06 479 GLU A C 1
ATOM 3731 O O . GLU A 1 479 ? 9.869 -9.161 -27.717 1.00 91.06 479 GLU A O 1
ATOM 3736 N N . ASN A 1 480 ? 11.700 -10.334 -28.264 1.00 94.31 480 ASN A N 1
ATOM 3737 C CA . ASN A 1 480 ? 12.619 -9.654 -27.353 1.00 94.31 480 ASN A CA 1
ATOM 3738 C C . ASN A 1 480 ? 13.446 -8.557 -28.047 1.00 94.31 480 ASN A C 1
ATOM 3740 O O . ASN A 1 480 ? 14.238 -7.877 -27.396 1.00 94.31 480 ASN A O 1
ATOM 3744 N N . ALA A 1 481 ? 13.287 -8.373 -29.361 1.00 93.25 481 ALA A N 1
ATOM 3745 C CA . ALA A 1 481 ? 14.106 -7.451 -30.141 1.00 93.25 481 ALA A CA 1
ATOM 3746 C C . ALA A 1 481 ? 13.993 -5.999 -29.650 1.00 93.25 481 ALA A C 1
ATOM 3748 O O . ALA A 1 481 ? 15.006 -5.326 -29.464 1.00 93.25 481 ALA A O 1
ATOM 3749 N N . GLU A 1 482 ? 12.774 -5.535 -29.377 1.00 92.69 482 GLU A N 1
ATOM 3750 C CA . GLU A 1 482 ? 12.521 -4.176 -28.884 1.00 92.69 482 GLU A CA 1
ATOM 3751 C C . GLU A 1 482 ? 13.146 -3.940 -27.500 1.00 92.69 482 GLU A C 1
ATOM 3753 O O . GLU A 1 482 ? 13.747 -2.893 -27.239 1.00 92.69 482 GLU A O 1
ATOM 3758 N N . ASP A 1 483 ? 13.064 -4.942 -26.623 1.00 94.31 483 ASP A N 1
ATOM 3759 C CA . ASP A 1 483 ? 13.677 -4.911 -25.298 1.00 94.31 483 ASP A CA 1
ATOM 3760 C C . ASP A 1 483 ? 15.205 -4.872 -25.394 1.00 94.31 483 ASP A C 1
ATOM 3762 O O . ASP A 1 483 ? 15.845 -4.071 -24.706 1.00 94.31 483 ASP A O 1
ATOM 3766 N N . THR A 1 484 ? 15.794 -5.655 -26.302 1.00 96.44 484 THR A N 1
ATOM 3767 C CA . THR A 1 484 ? 17.230 -5.617 -26.595 1.00 96.44 484 THR A CA 1
ATOM 3768 C C . THR A 1 484 ? 17.647 -4.234 -27.090 1.00 96.44 484 THR A C 1
ATOM 3770 O O . THR A 1 484 ? 18.573 -3.643 -26.534 1.00 96.44 484 THR A O 1
ATOM 3773 N N . VAL A 1 485 ? 16.940 -3.666 -28.072 1.00 95.62 485 VAL A N 1
ATOM 3774 C CA . VAL A 1 485 ? 17.227 -2.317 -28.589 1.00 95.62 485 VAL A CA 1
ATOM 3775 C C . VAL A 1 485 ? 17.139 -1.270 -27.479 1.00 95.62 485 VAL A C 1
ATOM 3777 O O . VAL A 1 485 ? 18.008 -0.400 -27.385 1.00 95.62 485 VAL A O 1
ATOM 3780 N N . ARG A 1 486 ? 16.146 -1.362 -26.586 1.00 94.88 486 ARG A N 1
ATOM 3781 C CA . ARG A 1 486 ? 16.018 -0.458 -25.434 1.00 94.88 486 ARG A CA 1
ATOM 3782 C C . ARG A 1 486 ? 17.232 -0.530 -24.503 1.00 94.88 486 ARG A C 1
ATOM 3784 O O . ARG A 1 486 ? 17.695 0.519 -24.047 1.00 94.88 486 ARG A O 1
ATOM 3791 N N . VAL A 1 487 ? 17.754 -1.727 -24.224 1.00 96.38 487 VAL A N 1
ATOM 3792 C CA . VAL A 1 487 ? 18.959 -1.904 -23.394 1.00 96.38 487 VAL A CA 1
ATOM 3793 C C . VAL A 1 487 ? 20.194 -1.332 -24.094 1.00 96.38 487 VAL A C 1
ATOM 3795 O O . VAL A 1 487 ? 20.900 -0.528 -23.489 1.00 96.38 487 VAL A O 1
ATOM 3798 N N . ILE A 1 488 ? 20.412 -1.641 -25.376 1.00 96.31 488 ILE A N 1
ATOM 3799 C CA . ILE A 1 488 ? 21.572 -1.137 -26.135 1.00 96.31 488 ILE A CA 1
ATOM 3800 C C . ILE A 1 488 ? 21.546 0.398 -26.217 1.00 96.31 488 ILE A C 1
ATOM 3802 O O . ILE A 1 488 ? 22.559 1.056 -25.986 1.00 96.31 488 ILE A O 1
ATOM 3806 N N . ARG A 1 489 ? 20.376 1.000 -26.470 1.00 95.44 489 ARG A N 1
ATOM 3807 C CA . ARG A 1 489 ? 20.210 2.464 -26.474 1.00 95.44 489 ARG A CA 1
ATOM 3808 C C . ARG A 1 489 ? 20.548 3.093 -25.129 1.00 95.44 489 ARG A C 1
ATOM 3810 O O . ARG A 1 489 ? 21.180 4.148 -25.086 1.00 95.44 489 ARG A O 1
ATOM 3817 N N . ARG A 1 490 ? 20.145 2.451 -24.029 1.00 94.88 490 ARG A N 1
ATOM 3818 C CA . ARG A 1 490 ? 20.504 2.888 -22.676 1.00 94.88 490 ARG A CA 1
ATOM 3819 C C . ARG A 1 490 ? 22.014 2.820 -22.462 1.00 94.88 490 ARG A C 1
ATOM 3821 O O . ARG A 1 490 ? 22.578 3.799 -21.983 1.00 94.88 490 ARG A O 1
ATOM 3828 N N . MET A 1 491 ? 22.658 1.718 -22.850 1.00 96.81 491 MET A N 1
ATOM 3829 C CA . MET A 1 491 ? 24.116 1.579 -22.771 1.00 96.81 491 MET A CA 1
ATOM 3830 C C . MET A 1 491 ? 24.803 2.710 -23.539 1.00 96.81 491 MET A C 1
ATOM 3832 O O . MET A 1 491 ? 25.595 3.455 -22.967 1.00 96.81 491 MET A O 1
ATOM 3836 N N . PHE A 1 492 ? 24.410 2.924 -24.796 1.00 95.88 492 PHE A N 1
ATOM 3837 C CA . PHE A 1 492 ? 24.946 3.990 -25.637 1.00 95.88 492 PHE A CA 1
ATOM 3838 C C . PHE A 1 492 ? 24.783 5.378 -25.010 1.00 95.88 492 PHE A C 1
ATOM 3840 O O . PHE A 1 492 ? 25.755 6.129 -24.932 1.00 95.88 492 PHE A O 1
ATOM 3847 N N . SER A 1 493 ? 23.587 5.706 -24.511 1.00 94.44 493 SER A N 1
ATOM 3848 C CA . SER A 1 493 ? 23.322 6.992 -23.856 1.00 94.44 493 SER A CA 1
ATOM 3849 C C . SER A 1 493 ? 24.231 7.231 -22.648 1.00 94.44 493 SER A C 1
ATOM 3851 O O . SER A 1 493 ? 24.649 8.365 -22.429 1.00 94.44 493 SER A O 1
ATOM 3853 N N . LEU A 1 494 ? 24.550 6.190 -21.873 1.00 95.00 494 LEU A N 1
ATOM 3854 C CA . LEU A 1 494 ? 25.442 6.296 -20.715 1.00 95.00 494 LEU A CA 1
ATOM 3855 C C . LEU A 1 494 ? 26.910 6.471 -21.131 1.00 95.00 494 LEU A C 1
ATOM 3857 O O . LEU A 1 494 ? 27.626 7.250 -20.499 1.00 95.00 494 LEU A O 1
ATOM 3861 N N . THR A 1 495 ? 27.341 5.829 -22.225 1.00 95.25 495 THR A N 1
ATOM 3862 C CA . THR A 1 495 ? 28.690 6.039 -22.794 1.00 95.25 495 THR A CA 1
ATOM 3863 C C . THR A 1 495 ? 28.895 7.437 -23.380 1.00 95.25 495 THR A C 1
ATOM 3865 O O . THR A 1 495 ? 30.025 7.889 -23.498 1.00 95.25 495 THR A O 1
ATOM 3868 N N . GLY A 1 496 ? 27.822 8.155 -23.720 1.00 90.31 496 GLY A N 1
ATOM 3869 C CA . GLY A 1 496 ? 27.898 9.558 -24.144 1.00 90.31 496 GLY A CA 1
ATOM 3870 C C . GLY A 1 496 ? 28.103 10.556 -22.996 1.00 90.31 496 GLY A C 1
ATOM 3871 O O . GLY A 1 496 ? 28.217 11.752 -23.249 1.00 90.31 496 GLY A O 1
ATOM 3872 N N . GLY A 1 497 ? 28.119 10.091 -21.742 1.00 91.00 497 GLY A N 1
ATOM 3873 C CA . GLY A 1 497 ? 28.216 10.940 -20.557 1.00 91.00 497 GLY A CA 1
ATOM 3874 C C . GLY A 1 497 ? 29.025 10.285 -19.443 1.00 91.00 497 GLY A C 1
ATOM 3875 O O . GLY A 1 497 ? 30.245 10.180 -19.530 1.00 91.00 497 GLY A O 1
ATOM 3876 N N . VAL A 1 498 ? 28.342 9.858 -18.377 1.00 89.94 498 VAL A N 1
ATOM 3877 C CA . VAL A 1 498 ? 28.974 9.409 -17.120 1.00 89.94 498 VAL A CA 1
ATOM 3878 C C . VAL A 1 498 ? 29.818 8.134 -17.246 1.00 89.94 498 VAL A C 1
ATOM 3880 O O . VAL A 1 498 ? 30.613 7.865 -16.355 1.00 89.94 498 VAL A O 1
ATOM 3883 N N . MET A 1 499 ? 29.678 7.365 -18.332 1.00 94.69 499 MET A N 1
ATOM 3884 C CA . MET A 1 499 ? 30.414 6.114 -18.576 1.00 94.69 499 MET A CA 1
ATOM 3885 C C . MET A 1 499 ? 31.243 6.161 -19.869 1.00 94.69 499 MET A C 1
ATOM 3887 O O . MET A 1 499 ? 31.305 5.181 -20.613 1.00 94.69 499 MET A O 1
ATOM 3891 N N . ALA A 1 500 ? 31.850 7.312 -20.174 1.00 94.62 500 ALA A N 1
ATOM 3892 C CA . ALA A 1 500 ? 32.590 7.533 -21.420 1.00 94.62 500 ALA A CA 1
ATOM 3893 C C . ALA A 1 500 ? 33.736 6.538 -21.674 1.00 94.62 500 ALA A C 1
ATOM 3895 O O . ALA A 1 500 ? 34.041 6.248 -22.827 1.00 94.62 500 ALA A O 1
ATOM 3896 N N . HIS A 1 501 ? 34.337 5.961 -20.628 1.00 95.12 501 HIS A N 1
ATOM 3897 C CA . HIS A 1 501 ? 35.406 4.962 -20.764 1.00 95.12 501 HIS A CA 1
ATOM 3898 C C . HIS A 1 501 ? 34.958 3.655 -21.429 1.00 95.12 501 HIS A C 1
ATOM 3900 O O . HIS A 1 501 ? 35.795 2.946 -21.973 1.00 95.12 501 HIS A O 1
ATOM 3906 N N . TRP A 1 502 ? 33.658 3.347 -21.433 1.00 96.31 502 TRP A N 1
ATOM 3907 C CA . TRP A 1 502 ? 33.104 2.164 -22.102 1.00 96.31 502 TRP A CA 1
ATOM 3908 C C . TRP A 1 502 ? 32.807 2.380 -23.591 1.00 96.31 502 TRP A C 1
ATOM 3910 O O . TRP A 1 502 ? 32.321 1.461 -24.251 1.00 96.31 502 TRP A O 1
ATOM 3920 N N . ARG A 1 503 ? 33.039 3.585 -24.129 1.00 95.00 503 ARG A N 1
ATOM 3921 C CA . ARG A 1 503 ? 32.636 3.944 -25.494 1.00 95.00 503 ARG A CA 1
ATOM 3922 C C . ARG A 1 503 ? 33.289 3.057 -26.553 1.00 95.00 503 ARG A C 1
ATOM 3924 O O . ARG A 1 503 ? 32.571 2.528 -27.398 1.00 95.00 503 ARG A O 1
ATOM 3931 N N . ASP A 1 504 ? 34.601 2.873 -26.460 1.00 95.56 504 ASP A N 1
ATOM 3932 C CA . ASP A 1 504 ? 35.378 2.087 -27.424 1.00 95.56 504 ASP A CA 1
ATOM 3933 C C . ASP A 1 504 ? 34.989 0.603 -27.354 1.00 95.56 504 ASP A C 1
ATOM 3935 O O . ASP A 1 504 ? 34.721 -0.026 -28.372 1.00 95.56 504 ASP A O 1
ATOM 3939 N N . THR A 1 505 ? 34.829 0.059 -26.142 1.00 96.75 505 THR A N 1
ATOM 3940 C CA . THR A 1 505 ? 34.360 -1.322 -25.945 1.00 96.75 505 THR A CA 1
ATOM 3941 C C . THR A 1 505 ? 32.951 -1.533 -26.500 1.00 96.75 505 THR A C 1
ATOM 3943 O O . THR A 1 505 ? 32.684 -2.554 -27.124 1.00 96.75 505 THR A O 1
ATOM 3946 N N . LEU A 1 506 ? 32.036 -0.570 -26.324 1.00 96.75 506 LEU A N 1
ATOM 3947 C CA . LEU A 1 506 ? 30.702 -0.660 -26.924 1.00 96.75 506 LEU A CA 1
ATOM 3948 C C . LEU A 1 506 ? 30.782 -0.718 -28.454 1.00 96.75 506 LEU A C 1
ATOM 3950 O O . LEU A 1 506 ? 30.035 -1.479 -29.064 1.00 96.75 506 LEU A O 1
ATOM 3954 N N . GLU A 1 507 ? 31.663 0.073 -29.071 1.00 96.50 507 GLU A N 1
ATOM 3955 C CA . GLU A 1 507 ? 31.872 0.037 -30.522 1.00 96.50 507 GLU A CA 1
ATOM 3956 C C . GLU A 1 507 ? 32.368 -1.346 -30.970 1.00 96.50 507 GLU A C 1
ATOM 3958 O O . GLU A 1 507 ? 31.789 -1.936 -31.883 1.00 96.50 507 GLU A O 1
ATOM 3963 N N . GLU A 1 508 ? 33.373 -1.907 -30.293 1.00 96.75 508 GLU A N 1
ATOM 3964 C CA . GLU A 1 508 ? 33.923 -3.241 -30.583 1.00 96.75 508 GLU A CA 1
ATOM 3965 C C . GLU A 1 508 ? 32.868 -4.358 -30.475 1.00 96.75 508 GLU A C 1
ATOM 3967 O O . GLU A 1 508 ? 32.756 -5.217 -31.360 1.00 96.75 508 GLU A O 1
ATOM 3972 N N . GLU A 1 509 ? 32.042 -4.337 -29.429 1.00 97.25 509 GLU A N 1
ATOM 3973 C CA . GLU A 1 509 ? 31.000 -5.348 -29.229 1.00 97.25 509 GLU A CA 1
ATOM 3974 C C . GLU A 1 509 ? 29.831 -5.183 -30.216 1.00 97.25 509 GLU A C 1
ATOM 3976 O O . GLU A 1 509 ? 29.278 -6.176 -30.699 1.00 97.25 509 GLU A O 1
ATOM 3981 N N . LEU A 1 510 ? 29.482 -3.948 -30.602 1.00 96.94 510 LEU A N 1
ATOM 3982 C CA . LEU A 1 510 ? 28.515 -3.684 -31.677 1.00 96.94 510 LEU A CA 1
ATOM 3983 C C . LEU A 1 510 ? 29.040 -4.153 -33.042 1.00 96.94 510 LEU A C 1
ATOM 3985 O O . LEU A 1 510 ? 28.281 -4.722 -33.833 1.00 96.94 510 LEU A O 1
ATOM 3989 N N . LEU A 1 511 ? 30.332 -3.973 -33.324 1.00 96.31 511 LEU A N 1
ATOM 3990 C CA . LEU A 1 511 ? 30.974 -4.527 -34.521 1.00 96.31 511 LEU A CA 1
ATOM 3991 C C . LEU A 1 511 ? 30.919 -6.062 -34.514 1.00 96.31 511 LEU A C 1
ATOM 3993 O O . LEU A 1 511 ? 30.601 -6.681 -35.529 1.00 96.31 511 LEU A O 1
ATOM 3997 N N . THR A 1 512 ? 31.131 -6.688 -33.358 1.00 96.56 512 THR A N 1
ATOM 3998 C CA . THR A 1 512 ? 31.023 -8.146 -33.210 1.00 96.56 512 THR A CA 1
ATOM 3999 C C . THR A 1 512 ? 29.583 -8.633 -33.415 1.00 96.56 512 THR A C 1
ATOM 4001 O O . THR A 1 512 ? 29.352 -9.582 -34.170 1.00 96.56 512 THR A O 1
ATOM 4004 N N . LEU A 1 513 ? 28.595 -7.947 -32.830 1.00 96.12 513 LEU A N 1
ATOM 4005 C CA . LEU A 1 513 ? 27.164 -8.216 -33.026 1.00 96.12 513 LEU A CA 1
ATOM 4006 C C . LEU A 1 513 ? 26.784 -8.113 -34.511 1.00 96.12 513 LEU A C 1
ATOM 4008 O O . LEU A 1 513 ? 26.139 -9.001 -35.071 1.00 96.12 513 LEU A O 1
ATOM 4012 N N . THR A 1 514 ? 27.221 -7.048 -35.182 1.00 95.25 514 THR A N 1
ATOM 4013 C CA . THR A 1 514 ? 26.934 -6.816 -36.604 1.00 95.25 514 THR A CA 1
ATOM 4014 C C . THR A 1 514 ? 27.705 -7.745 -37.547 1.00 95.25 514 THR A C 1
ATOM 4016 O O . THR A 1 514 ? 27.298 -7.916 -38.701 1.00 95.25 514 THR A O 1
ATOM 4019 N N . ALA A 1 515 ? 28.758 -8.415 -37.078 1.00 94.56 515 ALA A N 1
ATOM 4020 C CA . ALA A 1 515 ? 29.476 -9.451 -37.819 1.00 94.56 515 ALA A CA 1
ATOM 4021 C C . ALA A 1 515 ? 28.842 -10.852 -37.698 1.00 94.56 515 ALA A C 1
ATOM 4023 O O . ALA A 1 515 ? 29.207 -11.748 -38.463 1.00 94.56 515 ALA A O 1
ATOM 4024 N N . ALA A 1 516 ? 27.873 -11.056 -36.796 1.00 93.75 516 ALA A N 1
ATOM 4025 C CA . ALA A 1 516 ? 27.222 -12.351 -36.594 1.00 93.75 516 ALA A CA 1
ATOM 4026 C C . ALA A 1 516 ? 26.572 -12.906 -37.878 1.00 93.75 516 ALA A C 1
ATOM 4028 O O . ALA A 1 516 ? 26.112 -12.161 -38.752 1.00 93.75 516 ALA A O 1
ATOM 4029 N N . ARG A 1 517 ? 26.527 -14.239 -37.999 1.00 87.94 517 ARG A N 1
ATOM 4030 C CA . ARG A 1 517 ? 25.945 -14.919 -39.168 1.00 87.94 517 ARG A CA 1
ATOM 4031 C C . ARG A 1 517 ? 24.427 -14.759 -39.220 1.00 87.94 517 ARG A C 1
ATOM 4033 O O . ARG A 1 517 ? 23.901 -14.355 -40.253 1.00 87.94 517 ARG A O 1
ATOM 4040 N N . ASP A 1 518 ? 23.766 -15.073 -38.112 1.00 88.81 518 ASP A N 1
ATOM 4041 C CA . ASP A 1 518 ? 22.319 -14.969 -37.955 1.00 88.81 518 ASP A CA 1
ATOM 4042 C C . ASP A 1 518 ? 22.005 -13.723 -37.131 1.00 88.81 518 ASP A C 1
ATOM 4044 O O . ASP A 1 518 ? 22.626 -13.480 -36.093 1.00 88.81 518 ASP A O 1
ATOM 4048 N N . LYS A 1 519 ? 21.084 -12.908 -37.645 1.00 92.12 519 LYS A N 1
ATOM 4049 C CA . LYS A 1 519 ? 20.802 -11.571 -37.131 1.00 92.12 519 LYS A CA 1
ATOM 4050 C C . LYS A 1 519 ? 19.307 -11.336 -37.050 1.00 92.12 519 LYS A C 1
ATOM 4052 O O . LYS A 1 519 ? 18.602 -11.430 -38.055 1.00 92.12 519 LYS A O 1
ATOM 4057 N N . GLN A 1 520 ? 18.844 -10.942 -35.877 1.00 95.19 520 GLN A N 1
ATOM 4058 C CA . GLN A 1 520 ? 17.545 -10.334 -35.700 1.00 95.19 520 GLN A CA 1
ATOM 4059 C C . GLN A 1 520 ? 17.605 -8.924 -36.308 1.00 95.19 520 GLN A C 1
ATOM 4061 O O . GLN A 1 520 ? 18.483 -8.122 -35.986 1.00 95.19 520 GLN A O 1
ATOM 4066 N N . ALA A 1 521 ? 16.694 -8.644 -37.241 1.00 94.44 521 ALA A N 1
ATOM 4067 C CA . ALA A 1 521 ? 16.783 -7.473 -38.106 1.00 94.44 521 ALA A CA 1
ATOM 4068 C C . ALA A 1 521 ? 16.685 -6.132 -37.359 1.00 94.44 521 ALA A C 1
ATOM 4070 O O . ALA A 1 521 ? 17.447 -5.220 -37.662 1.00 94.44 521 ALA A O 1
ATOM 4071 N N . GLU A 1 522 ? 15.806 -6.017 -36.363 1.00 95.25 522 GLU A N 1
ATOM 4072 C CA . GLU A 1 522 ? 15.629 -4.796 -35.563 1.00 95.25 522 GLU A CA 1
ATOM 4073 C C . GLU A 1 522 ? 16.852 -4.494 -34.687 1.00 95.25 522 GLU A C 1
ATOM 4075 O O . GLU A 1 522 ? 17.347 -3.368 -34.692 1.00 95.25 522 GLU A O 1
ATOM 4080 N N . VAL A 1 523 ? 17.419 -5.498 -34.015 1.00 96.81 523 VAL A N 1
ATOM 4081 C CA . VAL A 1 523 ? 18.664 -5.346 -33.245 1.00 96.81 523 VAL A CA 1
ATOM 4082 C C . VAL A 1 523 ? 19.824 -4.972 -34.166 1.00 96.81 523 VAL A C 1
ATOM 4084 O O . VAL A 1 523 ? 20.611 -4.083 -33.843 1.00 96.81 523 VAL A O 1
ATOM 4087 N N . TYR A 1 524 ? 19.908 -5.599 -35.341 1.00 96.69 524 TYR A N 1
ATOM 4088 C CA . TYR A 1 524 ? 20.935 -5.294 -36.334 1.00 96.69 524 TYR A CA 1
ATOM 4089 C C . TYR A 1 524 ? 20.836 -3.856 -36.859 1.00 96.69 524 TYR A C 1
ATOM 4091 O O . TYR A 1 524 ? 21.849 -3.161 -36.940 1.00 96.69 524 TYR A O 1
ATOM 4099 N N . GLY A 1 525 ? 19.621 -3.389 -37.156 1.00 95.56 525 GLY A N 1
ATOM 4100 C CA . GLY A 1 525 ? 19.367 -2.008 -37.563 1.00 95.56 525 GLY A CA 1
ATOM 4101 C C . GLY A 1 525 ? 19.746 -1.009 -36.481 1.00 95.56 525 GLY A C 1
ATOM 4102 O O . GLY A 1 525 ? 20.452 -0.041 -36.760 1.00 95.56 525 GLY A O 1
ATOM 4103 N N . ALA A 1 526 ? 19.357 -1.280 -35.234 1.00 96.69 526 ALA A N 1
ATOM 4104 C CA . ALA A 1 526 ? 19.721 -0.438 -34.103 1.00 96.69 526 ALA A CA 1
ATOM 4105 C C . ALA A 1 526 ? 21.242 -0.351 -33.925 1.00 96.69 526 ALA A C 1
ATOM 4107 O O . ALA A 1 526 ? 21.767 0.755 -33.799 1.00 96.69 526 ALA A O 1
ATOM 4108 N N . ALA A 1 527 ? 21.949 -1.485 -33.977 1.00 97.12 527 ALA A N 1
ATOM 4109 C CA . ALA A 1 527 ? 23.405 -1.540 -33.864 1.00 97.12 527 ALA A CA 1
ATOM 4110 C C . ALA A 1 527 ? 24.106 -0.757 -34.986 1.00 97.12 527 ALA A C 1
ATOM 4112 O O . ALA A 1 527 ? 24.992 0.046 -34.702 1.00 97.12 527 ALA A O 1
ATOM 4113 N N . MET A 1 528 ? 23.664 -0.920 -36.238 1.00 96.31 528 MET A N 1
ATOM 4114 C CA . MET A 1 528 ? 24.180 -0.148 -37.375 1.00 96.31 528 MET A CA 1
ATOM 4115 C C . MET A 1 528 ? 23.943 1.355 -37.219 1.00 96.31 528 MET A C 1
ATOM 4117 O O . MET A 1 528 ? 24.832 2.154 -37.504 1.00 96.31 528 MET A O 1
ATOM 4121 N N . GLY A 1 529 ? 22.771 1.753 -36.719 1.00 95.56 529 GLY A N 1
ATOM 4122 C CA . GLY A 1 529 ? 22.487 3.157 -36.437 1.00 95.56 529 GLY A CA 1
ATOM 4123 C C . GLY A 1 529 ? 23.382 3.740 -35.350 1.00 95.56 529 GLY A C 1
ATOM 4124 O O . GLY A 1 529 ? 23.883 4.847 -35.507 1.00 95.56 529 GLY A O 1
ATOM 4125 N N . LEU A 1 530 ? 23.658 2.986 -34.282 1.00 96.00 530 LEU A N 1
ATOM 4126 C CA . LEU A 1 530 ? 24.561 3.438 -33.219 1.00 96.00 530 LEU A CA 1
ATOM 4127 C C . LEU A 1 530 ? 26.016 3.536 -33.688 1.00 96.00 530 LEU A C 1
ATOM 4129 O O . LEU A 1 530 ? 26.688 4.494 -33.316 1.00 96.00 530 LEU A O 1
ATOM 4133 N N . LEU A 1 531 ? 26.485 2.604 -34.526 1.00 96.12 531 LEU A N 1
ATOM 4134 C CA . LEU A 1 531 ? 27.812 2.675 -35.152 1.00 96.12 531 LEU A CA 1
ATOM 4135 C C . LEU A 1 531 ? 27.931 3.882 -36.091 1.00 96.12 531 LEU A C 1
ATOM 4137 O O . LEU A 1 531 ? 28.937 4.583 -36.070 1.00 96.12 531 LEU A O 1
ATOM 4141 N N . TYR A 1 532 ? 26.891 4.179 -36.870 1.00 95.06 532 TYR A N 1
ATOM 4142 C CA . TYR A 1 532 ? 26.843 5.395 -37.683 1.00 95.06 532 TYR A CA 1
ATOM 4143 C C . TYR A 1 532 ? 26.794 6.671 -36.822 1.00 95.06 532 TYR A C 1
ATOM 4145 O O . TYR A 1 532 ? 27.447 7.656 -37.150 1.00 95.06 532 TYR A O 1
ATOM 4153 N N . ALA A 1 533 ? 26.078 6.655 -35.694 1.00 93.06 533 ALA A N 1
ATOM 4154 C CA . ALA A 1 533 ? 26.061 7.770 -34.745 1.00 93.06 533 ALA A CA 1
ATOM 4155 C C . ALA A 1 533 ? 27.395 7.935 -33.984 1.00 93.06 533 ALA A C 1
ATOM 4157 O O . ALA A 1 533 ? 27.672 9.010 -33.454 1.00 93.06 533 ALA A O 1
ATOM 4158 N N . MET A 1 534 ? 28.211 6.878 -33.891 1.00 93.25 534 MET A N 1
ATOM 4159 C CA . MET A 1 534 ? 29.600 6.930 -33.411 1.00 93.25 534 MET A CA 1
ATOM 4160 C C . MET A 1 534 ? 30.528 7.544 -34.458 1.00 93.25 534 MET A C 1
ATOM 4162 O O . MET A 1 534 ? 31.327 8.415 -34.121 1.00 93.25 534 MET A O 1
ATOM 4166 N N . ASP A 1 535 ? 30.400 7.105 -35.710 1.00 93.12 535 ASP A N 1
ATOM 4167 C CA . ASP A 1 535 ? 31.201 7.567 -36.836 1.00 93.12 535 ASP A CA 1
ATOM 4168 C C . ASP A 1 535 ? 30.361 7.645 -38.122 1.00 93.12 535 ASP A C 1
ATOM 4170 O O . ASP A 1 535 ? 30.077 6.640 -38.784 1.00 93.12 535 ASP A O 1
ATOM 4174 N N . HIS A 1 536 ? 30.027 8.873 -38.528 1.00 90.06 536 HIS A N 1
ATOM 4175 C CA . HIS A 1 536 ? 29.258 9.138 -39.745 1.00 90.06 536 HIS A CA 1
ATOM 4176 C C . HIS A 1 536 ? 29.953 8.641 -41.027 1.00 90.06 536 HIS A C 1
ATOM 4178 O O . HIS A 1 536 ? 29.282 8.443 -42.045 1.00 90.06 536 HIS A O 1
ATOM 4184 N N . SER A 1 537 ? 31.270 8.390 -41.003 1.00 91.12 537 SER A N 1
ATOM 4185 C CA . SER A 1 537 ? 32.000 7.816 -42.140 1.00 91.12 537 SER A CA 1
ATOM 4186 C C . SER A 1 537 ? 31.537 6.389 -42.481 1.00 91.12 537 SER A C 1
ATOM 4188 O O . SER A 1 537 ? 31.609 5.969 -43.640 1.00 91.12 537 SER A O 1
ATOM 4190 N N . ARG A 1 538 ? 30.941 5.679 -41.510 1.00 90.56 538 ARG A N 1
ATOM 4191 C CA . ARG A 1 538 ? 30.400 4.317 -41.652 1.00 90.56 538 ARG A CA 1
ATOM 4192 C C . ARG A 1 538 ? 29.043 4.247 -42.349 1.00 90.56 538 ARG A C 1
ATOM 4194 O O . ARG A 1 538 ? 28.499 3.155 -42.495 1.00 90.56 538 ARG A O 1
ATOM 4201 N N . ARG A 1 539 ? 28.493 5.365 -42.847 1.00 90.31 539 ARG A N 1
ATOM 4202 C CA . ARG A 1 539 ? 27.216 5.394 -43.597 1.00 90.31 539 ARG A CA 1
ATOM 4203 C C . ARG A 1 539 ? 27.134 4.279 -44.646 1.00 90.31 539 ARG A C 1
ATOM 4205 O O . ARG A 1 539 ? 26.123 3.588 -44.734 1.00 90.31 539 ARG A O 1
ATOM 4212 N N . GLY A 1 540 ? 28.217 4.063 -45.398 1.00 91.25 540 GLY A N 1
ATOM 4213 C CA . GLY A 1 540 ? 28.281 3.030 -46.433 1.00 91.25 540 GLY A CA 1
ATOM 4214 C C . GLY A 1 540 ? 28.042 1.603 -45.919 1.00 91.25 540 GLY A C 1
ATOM 4215 O O . GLY A 1 540 ? 27.477 0.790 -46.648 1.00 91.25 540 GLY A O 1
ATOM 4216 N N . GLU A 1 541 ? 28.415 1.292 -44.674 1.00 92.81 541 GLU A N 1
ATOM 4217 C CA . GLU A 1 541 ? 28.164 -0.010 -44.040 1.00 92.81 541 GLU A CA 1
ATOM 4218 C C . GLU A 1 541 ? 26.662 -0.219 -43.798 1.00 92.81 541 GLU A C 1
ATOM 4220 O O . GLU A 1 541 ? 26.108 -1.240 -44.215 1.00 92.81 541 GLU A O 1
ATOM 4225 N N . THR A 1 542 ? 25.982 0.784 -43.232 1.00 92.12 542 THR A N 1
ATOM 4226 C CA . THR A 1 542 ? 24.528 0.771 -43.000 1.00 92.12 542 THR A CA 1
ATOM 4227 C C . THR A 1 542 ? 23.744 0.700 -44.309 1.00 92.12 542 THR A C 1
ATOM 4229 O O . THR A 1 542 ? 22.787 -0.068 -44.429 1.00 92.12 542 THR A O 1
ATOM 4232 N N . GLU A 1 543 ? 24.162 1.445 -45.334 1.00 92.44 543 GLU A N 1
ATOM 4233 C CA . GLU A 1 543 ? 23.533 1.355 -46.653 1.00 92.44 543 GLU A CA 1
ATOM 4234 C C . GLU A 1 543 ? 23.730 -0.028 -47.296 1.00 92.44 543 GLU A C 1
ATOM 4236 O O . GLU A 1 543 ? 22.819 -0.566 -47.927 1.00 92.44 543 GLU A O 1
ATOM 4241 N N . ASN A 1 544 ? 24.911 -0.635 -47.143 1.00 92.38 544 ASN A N 1
ATOM 4242 C CA . ASN A 1 544 ? 25.177 -1.976 -47.660 1.00 92.38 544 ASN A CA 1
ATOM 4243 C C . ASN A 1 544 ? 24.347 -3.045 -46.939 1.00 92.38 544 ASN A C 1
ATOM 4245 O O . ASN A 1 544 ? 23.859 -3.968 -47.595 1.00 92.38 544 ASN A O 1
ATOM 4249 N N . ALA A 1 545 ? 24.133 -2.894 -45.629 1.00 92.38 545 ALA A N 1
ATOM 4250 C CA . ALA A 1 545 ? 23.217 -3.729 -44.860 1.00 92.38 545 ALA A CA 1
ATOM 4251 C C . ALA A 1 545 ? 21.782 -3.642 -45.411 1.00 92.38 545 ALA A C 1
ATOM 4253 O O . ALA A 1 545 ? 21.173 -4.670 -45.713 1.00 92.38 545 ALA A O 1
ATOM 4254 N N . MET A 1 546 ? 21.280 -2.424 -45.651 1.00 92.31 546 MET A N 1
ATOM 4255 C CA . MET A 1 546 ? 19.956 -2.194 -46.242 1.00 92.31 546 MET A CA 1
ATOM 4256 C C . MET A 1 546 ? 19.830 -2.803 -47.650 1.00 92.31 546 MET A C 1
ATOM 4258 O O . MET A 1 546 ? 18.860 -3.502 -47.954 1.00 92.31 546 MET A O 1
ATOM 4262 N N . ARG A 1 547 ? 20.853 -2.633 -48.500 1.00 92.38 547 ARG A N 1
ATOM 4263 C CA . ARG A 1 547 ? 20.922 -3.272 -49.828 1.00 92.38 547 ARG A CA 1
ATOM 4264 C C . ARG A 1 547 ? 20.894 -4.801 -49.756 1.00 92.38 547 ARG A C 1
ATOM 4266 O O . ARG A 1 547 ? 20.412 -5.440 -50.691 1.00 92.38 547 ARG A O 1
ATOM 4273 N N . GLY A 1 548 ? 21.395 -5.390 -48.670 1.00 90.12 548 GLY A N 1
ATOM 4274 C CA . GLY A 1 548 ? 21.291 -6.823 -48.396 1.00 90.12 548 GLY A CA 1
ATOM 4275 C C . GLY A 1 548 ? 19.841 -7.293 -48.265 1.00 90.12 548 GLY A C 1
ATOM 4276 O O . GLY A 1 548 ? 19.473 -8.292 -48.883 1.00 90.12 548 GLY A O 1
ATOM 4277 N N . TYR A 1 549 ? 19.004 -6.540 -47.543 1.00 91.69 549 TYR A N 1
ATOM 4278 C CA . TYR A 1 549 ? 17.574 -6.838 -47.407 1.00 91.69 549 TYR A CA 1
ATOM 4279 C C . TYR A 1 549 ? 16.820 -6.686 -48.734 1.00 91.69 549 TYR A C 1
ATOM 4281 O O . TYR A 1 549 ? 16.037 -7.567 -49.087 1.00 91.69 549 TYR A O 1
ATOM 4289 N N . LEU A 1 550 ? 17.110 -5.634 -49.512 1.00 89.25 550 LEU A N 1
ATOM 4290 C CA . LEU A 1 550 ? 16.493 -5.387 -50.828 1.00 89.25 550 LEU A CA 1
ATOM 4291 C C . LEU A 1 550 ? 16.703 -6.546 -51.817 1.00 89.25 550 LEU A C 1
ATOM 4293 O O . LEU A 1 550 ? 15.780 -6.949 -52.524 1.00 89.25 550 LEU A O 1
ATOM 4297 N N . LYS A 1 551 ? 17.911 -7.123 -51.837 1.00 88.31 551 LYS A N 1
ATOM 4298 C CA . LYS A 1 551 ? 18.289 -8.232 -52.734 1.00 88.31 551 LYS A CA 1
ATOM 4299 C C . LYS A 1 551 ? 17.802 -9.611 -52.263 1.00 88.31 551 LYS A C 1
ATOM 4301 O O . LYS A 1 551 ? 18.053 -10.604 -52.945 1.00 88.31 551 LYS A O 1
ATOM 4306 N N . GLY A 1 552 ? 17.154 -9.688 -51.100 1.00 86.75 552 GLY A N 1
ATOM 4307 C CA . GLY A 1 552 ? 16.676 -10.930 -50.498 1.00 86.75 552 GLY A CA 1
ATOM 4308 C C . GLY A 1 552 ? 15.385 -11.482 -51.116 1.00 86.75 552 GLY A C 1
ATOM 4309 O O . GLY A 1 552 ? 14.803 -10.916 -52.043 1.00 86.75 552 GLY A O 1
ATOM 4310 N N . SER A 1 553 ? 14.912 -12.613 -50.582 1.00 88.44 553 SER A N 1
ATOM 4311 C CA . SER A 1 553 ? 13.569 -13.144 -50.868 1.00 88.44 553 SER A CA 1
ATOM 4312 C C . SER A 1 553 ? 12.469 -12.230 -50.297 1.00 88.44 553 SER A C 1
ATOM 4314 O O . SER A 1 553 ? 12.771 -11.299 -49.552 1.00 88.44 553 SER A O 1
ATOM 4316 N N . SER A 1 554 ? 11.187 -12.495 -50.600 1.00 84.94 554 SER A N 1
ATOM 4317 C CA . SER A 1 554 ? 10.070 -11.699 -50.037 1.00 84.94 554 SER A CA 1
ATOM 4318 C C . SER A 1 554 ? 10.103 -11.656 -48.505 1.00 84.94 554 SER A C 1
ATOM 4320 O O . SER A 1 554 ? 9.999 -10.587 -47.915 1.00 84.94 554 SER A O 1
ATOM 4322 N N . GLU A 1 555 ? 10.358 -12.799 -47.860 1.00 85.62 555 GLU A N 1
ATOM 4323 C CA . GLU A 1 555 ? 10.472 -12.888 -46.397 1.00 85.62 555 GLU A CA 1
ATOM 4324 C C . GLU A 1 555 ? 11.636 -12.059 -45.840 1.00 85.62 555 GLU A C 1
ATOM 4326 O O . GLU A 1 555 ? 11.495 -11.393 -44.818 1.00 85.62 555 GLU A O 1
ATOM 4331 N N . VAL A 1 556 ? 12.779 -12.036 -46.533 1.00 87.25 556 VAL A N 1
ATOM 4332 C CA . VAL A 1 556 ? 13.925 -11.209 -46.130 1.00 87.25 556 VAL A CA 1
ATOM 4333 C C . VAL A 1 556 ? 13.616 -9.723 -46.329 1.00 87.25 556 VAL A C 1
ATOM 4335 O O . VAL A 1 556 ? 13.934 -8.920 -45.458 1.00 87.25 556 VAL A O 1
ATOM 4338 N N . ARG A 1 557 ? 12.929 -9.334 -47.410 1.00 88.19 557 ARG A N 1
ATOM 4339 C CA . ARG A 1 557 ? 12.495 -7.939 -47.594 1.00 88.19 557 ARG A CA 1
ATOM 4340 C C . ARG A 1 557 ? 11.549 -7.482 -46.483 1.00 88.19 557 ARG A C 1
ATOM 4342 O O . ARG A 1 557 ? 11.721 -6.376 -45.980 1.00 88.19 557 ARG A O 1
ATOM 4349 N N . LYS A 1 558 ? 10.626 -8.333 -46.018 1.00 89.00 558 LYS A N 1
ATOM 4350 C CA . LYS A 1 558 ? 9.764 -8.002 -44.866 1.00 89.00 558 LYS A CA 1
ATOM 4351 C C . LYS A 1 558 ? 10.570 -7.692 -43.600 1.00 89.00 558 LYS A C 1
ATOM 4353 O O . LYS A 1 558 ? 10.257 -6.739 -42.888 1.00 89.00 558 LYS A O 1
ATOM 4358 N N . GLN A 1 559 ? 11.661 -8.420 -43.357 1.00 90.88 559 GLN A N 1
ATOM 4359 C CA . GLN A 1 559 ? 12.577 -8.129 -42.246 1.00 90.88 559 GLN A CA 1
ATOM 4360 C C . GLN A 1 559 ? 13.281 -6.768 -42.383 1.00 90.88 559 GLN A C 1
ATOM 4362 O O . GLN A 1 559 ? 13.656 -6.177 -41.371 1.00 90.88 559 GLN A O 1
ATOM 4367 N N . GLY A 1 560 ? 13.399 -6.228 -43.601 1.00 90.88 560 GLY A N 1
ATOM 4368 C CA . GLY A 1 560 ? 13.902 -4.876 -43.844 1.00 90.88 560 GLY A CA 1
ATOM 4369 C C . GLY A 1 560 ? 13.113 -3.800 -43.090 1.00 90.88 560 GLY A C 1
ATOM 4370 O O . GLY A 1 560 ? 13.707 -2.851 -42.590 1.00 90.88 560 GLY A O 1
ATOM 4371 N N . ALA A 1 561 ? 11.802 -3.977 -42.896 1.00 90.69 561 ALA A N 1
ATOM 4372 C CA . ALA A 1 561 ? 10.996 -3.057 -42.091 1.00 90.69 561 ALA A CA 1
ATOM 4373 C C . ALA A 1 561 ? 11.397 -3.068 -40.606 1.00 90.69 561 ALA A C 1
ATOM 4375 O O . ALA A 1 561 ? 11.487 -2.019 -39.972 1.00 90.69 561 ALA A O 1
ATOM 4376 N N . ALA A 1 562 ? 11.685 -4.250 -40.052 1.00 91.75 562 ALA A N 1
ATOM 4377 C CA . ALA A 1 562 ? 12.192 -4.383 -38.688 1.00 91.75 562 ALA A CA 1
ATOM 4378 C C . ALA A 1 562 ? 13.600 -3.774 -38.556 1.00 91.75 562 ALA A C 1
ATOM 4380 O O . ALA A 1 562 ? 13.866 -3.063 -37.591 1.00 91.75 562 ALA A O 1
ATOM 4381 N N . PHE A 1 563 ? 14.467 -3.962 -39.558 1.00 94.75 563 PHE A N 1
ATOM 4382 C CA . PHE A 1 563 ? 15.767 -3.287 -39.630 1.00 94.75 563 PHE A CA 1
ATOM 4383 C C . PHE A 1 563 ? 15.635 -1.761 -39.612 1.00 94.75 563 PHE A C 1
ATOM 4385 O O . PHE A 1 563 ? 16.294 -1.103 -38.808 1.00 94.75 563 PHE A O 1
ATOM 4392 N N . LEU A 1 564 ? 14.738 -1.197 -40.424 1.00 93.88 564 LEU A N 1
ATOM 4393 C CA . LEU A 1 564 ? 14.469 0.242 -40.427 1.00 93.88 564 LEU A CA 1
ATOM 4394 C C . LEU A 1 564 ? 13.916 0.731 -39.082 1.00 93.88 564 LEU A C 1
ATOM 4396 O O . LEU A 1 564 ? 14.360 1.768 -38.596 1.00 93.88 564 LEU A O 1
ATOM 4400 N N . LYS A 1 565 ? 13.011 -0.025 -38.440 1.00 93.00 565 LYS A N 1
ATOM 4401 C CA . LYS A 1 565 ? 12.515 0.284 -37.085 1.00 93.00 565 LYS A CA 1
ATOM 4402 C C . LYS A 1 565 ? 13.668 0.428 -36.092 1.00 93.00 565 LYS A C 1
ATOM 4404 O O . LYS A 1 565 ? 13.742 1.432 -35.385 1.00 93.00 565 LYS A O 1
ATOM 4409 N N . GLY A 1 566 ? 14.584 -0.538 -36.079 1.00 94.25 566 GLY A N 1
ATOM 4410 C CA . GLY A 1 566 ? 15.773 -0.501 -35.233 1.00 94.25 566 GLY A CA 1
ATOM 4411 C C . GLY A 1 566 ? 16.673 0.694 -35.537 1.00 94.25 566 GLY A C 1
ATOM 4412 O O . GLY A 1 566 ? 17.003 1.457 -34.631 1.00 94.25 566 GLY A O 1
ATOM 4413 N N . LEU A 1 567 ? 17.011 0.886 -36.814 1.00 94.81 567 LEU A N 1
ATOM 4414 C CA . LEU A 1 567 ? 17.885 1.958 -37.292 1.00 94.81 567 LEU A CA 1
ATOM 4415 C C . LEU A 1 567 ? 17.337 3.349 -36.957 1.00 94.81 567 LEU A C 1
ATOM 4417 O O . LEU A 1 567 ? 18.053 4.177 -36.407 1.00 94.81 567 LEU A O 1
ATOM 4421 N N . PHE A 1 568 ? 16.060 3.612 -37.233 1.00 93.62 568 PHE A N 1
ATOM 4422 C CA . PHE A 1 568 ? 15.453 4.921 -36.973 1.00 93.62 568 PHE A CA 1
ATOM 4423 C C . PHE A 1 568 ? 15.288 5.202 -35.481 1.00 93.62 568 PHE A C 1
ATOM 4425 O O . PHE A 1 568 ? 15.305 6.360 -35.067 1.00 93.62 568 PHE A O 1
ATOM 4432 N N . SER A 1 569 ? 15.200 4.159 -34.651 1.00 92.12 569 SER A N 1
ATOM 4433 C CA . SER A 1 569 ? 15.194 4.326 -33.197 1.00 92.12 569 SER A CA 1
ATOM 4434 C C . SER A 1 569 ? 16.536 4.825 -32.637 1.00 92.12 569 SER A C 1
ATOM 4436 O O . SER A 1 569 ? 16.564 5.338 -31.514 1.00 92.12 569 SER A O 1
ATOM 4438 N N . THR A 1 570 ? 17.637 4.678 -33.385 1.00 92.38 570 THR A N 1
ATOM 4439 C CA . THR A 1 570 ? 18.999 5.017 -32.941 1.00 92.38 570 THR A CA 1
ATOM 4440 C C . THR A 1 570 ? 19.656 6.141 -33.740 1.00 92.38 570 THR A C 1
ATOM 4442 O O . THR A 1 570 ? 20.349 6.955 -33.136 1.00 92.38 570 THR A O 1
ATOM 4445 N N . ALA A 1 571 ? 19.415 6.224 -35.050 1.00 90.56 571 ALA A N 1
ATOM 4446 C CA . ALA A 1 571 ? 19.972 7.234 -35.948 1.00 90.56 571 ALA A CA 1
ATOM 4447 C C . ALA A 1 571 ? 19.015 7.554 -37.113 1.00 90.56 571 ALA A C 1
ATOM 4449 O O . ALA A 1 571 ? 19.183 7.083 -38.238 1.00 90.56 571 ALA A O 1
ATOM 4450 N N . GLY A 1 572 ? 17.976 8.349 -36.841 1.00 86.56 572 GLY A N 1
ATOM 4451 C CA . GLY A 1 572 ? 17.021 8.796 -37.865 1.00 86.56 572 GLY A CA 1
ATOM 4452 C C . GLY A 1 572 ? 17.599 9.820 -38.852 1.00 86.56 572 GLY A C 1
ATOM 4453 O O . GLY A 1 572 ? 17.159 9.888 -39.997 1.00 86.56 572 GLY A O 1
ATOM 4454 N N . ASP A 1 573 ? 18.629 10.568 -38.456 1.00 89.25 573 ASP A N 1
ATOM 4455 C CA . ASP A 1 573 ? 19.298 11.588 -39.275 1.00 89.25 573 ASP A CA 1
ATOM 4456 C C . ASP A 1 573 ? 19.909 11.022 -40.570 1.00 89.25 573 ASP A C 1
ATOM 4458 O O . ASP A 1 573 ? 20.059 11.750 -41.553 1.00 89.25 573 ASP A O 1
ATOM 4462 N N . ILE A 1 574 ? 20.170 9.710 -40.627 1.00 88.56 574 ILE A N 1
ATOM 4463 C CA . ILE A 1 574 ? 20.629 9.027 -41.843 1.00 88.56 574 ILE A CA 1
ATOM 4464 C C . ILE A 1 574 ? 19.678 9.240 -43.037 1.00 88.56 574 ILE A C 1
ATOM 4466 O O . ILE A 1 574 ? 20.151 9.343 -44.173 1.00 88.56 574 ILE A O 1
ATOM 4470 N N . MET A 1 575 ? 18.368 9.368 -42.769 1.00 86.00 575 MET A N 1
ATOM 4471 C CA . MET A 1 575 ? 17.318 9.656 -43.757 1.00 86.00 575 MET A CA 1
ATOM 4472 C C . MET A 1 575 ? 17.322 11.106 -44.243 1.00 86.00 575 MET A C 1
ATOM 4474 O O . MET A 1 575 ? 16.796 11.376 -45.314 1.00 86.00 575 MET A O 1
ATOM 4478 N N . LEU A 1 576 ? 17.866 12.035 -43.455 1.00 85.75 576 LEU A N 1
ATOM 4479 C CA . LEU A 1 576 ? 17.812 13.477 -43.725 1.00 85.75 576 LEU A CA 1
ATOM 4480 C C . LEU A 1 576 ? 19.108 14.008 -44.345 1.00 85.75 576 LEU A C 1
ATOM 4482 O O . LEU A 1 576 ? 19.127 15.107 -44.889 1.00 85.75 576 LEU A O 1
ATOM 4486 N N . ALA A 1 577 ? 20.198 13.246 -44.261 1.00 82.62 577 ALA A N 1
ATOM 4487 C CA . ALA A 1 577 ? 21.494 13.678 -44.770 1.00 82.62 577 ALA A CA 1
ATOM 4488 C C . ALA A 1 577 ? 21.551 13.763 -46.310 1.00 82.62 577 ALA A C 1
ATOM 4490 O O . ALA A 1 577 ? 22.163 14.690 -46.837 1.00 82.62 577 ALA A O 1
ATOM 4491 N N . ASP A 1 578 ? 20.935 12.814 -47.026 1.00 82.75 578 ASP A N 1
ATOM 4492 C CA . ASP A 1 578 ? 20.803 12.826 -48.490 1.00 82.75 578 ASP A CA 1
ATOM 4493 C C . ASP A 1 578 ? 19.669 11.894 -48.979 1.00 82.75 578 ASP A C 1
ATOM 4495 O O . ASP A 1 578 ? 19.078 11.131 -48.210 1.00 82.75 578 ASP A O 1
ATOM 4499 N N . ASP A 1 579 ? 19.395 11.926 -50.288 1.00 84.12 579 ASP A N 1
ATOM 4500 C CA . ASP A 1 579 ? 18.338 11.131 -50.926 1.00 84.12 579 ASP A CA 1
ATOM 4501 C C . ASP A 1 579 ? 18.665 9.629 -51.073 1.00 84.12 579 ASP A C 1
ATOM 4503 O O . ASP A 1 579 ? 17.788 8.856 -51.470 1.00 84.12 579 ASP A O 1
ATOM 4507 N N . SER A 1 580 ? 19.902 9.176 -50.821 1.00 87.56 580 SER A N 1
ATOM 4508 C CA . SER A 1 580 ? 20.326 7.786 -51.071 1.00 87.56 580 SER A CA 1
ATOM 4509 C C . SER A 1 580 ? 19.514 6.802 -50.228 1.00 87.56 580 SER A C 1
ATOM 4511 O O . SER A 1 580 ? 19.021 5.790 -50.735 1.00 87.56 580 SER A O 1
ATOM 4513 N N . PHE A 1 581 ? 19.329 7.123 -48.945 1.00 89.44 581 PHE A N 1
ATOM 4514 C CA . PHE A 1 581 ? 18.671 6.243 -47.988 1.00 89.44 581 PHE A CA 1
ATOM 4515 C C . PHE A 1 581 ? 17.152 6.252 -48.159 1.00 89.44 581 PHE A C 1
ATOM 4517 O O . PHE A 1 581 ? 16.503 5.205 -48.062 1.00 89.44 581 PHE A O 1
ATOM 4524 N N . ILE A 1 582 ? 16.594 7.415 -48.512 1.00 90.38 582 ILE A N 1
ATOM 4525 C CA . ILE A 1 582 ? 15.181 7.556 -48.873 1.00 90.38 582 ILE A CA 1
ATOM 4526 C C . ILE A 1 582 ? 14.867 6.694 -50.100 1.00 90.38 582 ILE A C 1
ATOM 4528 O O . ILE A 1 582 ? 13.895 5.946 -50.069 1.00 90.38 582 ILE A O 1
ATOM 4532 N N . ARG A 1 583 ? 15.719 6.707 -51.136 1.00 90.88 583 ARG A N 1
ATOM 4533 C CA . ARG A 1 583 ? 15.548 5.855 -52.329 1.00 90.88 583 ARG A CA 1
ATOM 4534 C C . ARG A 1 583 ? 15.563 4.363 -52.002 1.00 90.88 583 ARG A C 1
ATOM 4536 O O . ARG A 1 583 ? 14.744 3.629 -52.535 1.00 90.88 583 ARG A O 1
ATOM 4543 N N . MET A 1 584 ? 16.451 3.907 -51.116 1.00 91.69 584 MET A N 1
ATOM 4544 C CA . MET A 1 584 ? 16.475 2.496 -50.693 1.00 91.69 584 MET A CA 1
ATOM 4545 C C . MET A 1 584 ? 15.240 2.108 -49.874 1.00 91.69 584 MET A C 1
ATOM 4547 O O . MET A 1 584 ? 14.750 0.985 -49.983 1.00 91.69 584 MET A O 1
ATOM 4551 N N . THR A 1 585 ? 14.737 3.025 -49.046 1.00 91.25 585 THR A N 1
ATOM 4552 C CA . THR A 1 585 ? 13.499 2.816 -48.283 1.00 91.25 585 THR A CA 1
ATOM 4553 C C . THR A 1 585 ? 12.295 2.744 -49.223 1.00 91.25 585 THR A C 1
ATOM 4555 O O . THR A 1 585 ? 11.458 1.856 -49.081 1.00 91.25 585 THR A O 1
ATOM 4558 N N . ASP A 1 586 ? 12.243 3.623 -50.223 1.00 91.62 586 ASP A N 1
ATOM 4559 C CA . ASP A 1 586 ? 11.221 3.619 -51.270 1.00 91.62 586 ASP A CA 1
ATOM 4560 C C . ASP A 1 586 ? 11.247 2.332 -52.111 1.00 91.62 586 ASP A C 1
ATOM 4562 O O . ASP A 1 586 ? 10.217 1.685 -52.299 1.00 91.62 586 ASP A O 1
ATOM 4566 N N . GLU A 1 587 ? 12.432 1.889 -52.539 1.00 91.69 587 GLU A N 1
ATOM 4567 C CA . GLU A 1 587 ? 12.625 0.624 -53.260 1.00 91.69 587 GLU A CA 1
ATOM 4568 C C . GLU A 1 587 ? 12.158 -0.582 -52.426 1.00 91.69 587 GLU A C 1
ATOM 4570 O O . GLU A 1 587 ? 11.523 -1.503 -52.948 1.00 91.69 587 GLU A O 1
ATOM 4575 N N . LEU A 1 588 ? 12.406 -0.572 -51.109 1.00 90.50 588 LEU A N 1
ATOM 4576 C CA . LEU A 1 588 ? 11.915 -1.627 -50.223 1.00 90.50 588 LEU A CA 1
ATOM 4577 C C . LEU A 1 588 ? 10.388 -1.673 -50.240 1.00 90.50 588 LEU A C 1
ATOM 4579 O O . LEU A 1 588 ? 9.820 -2.738 -50.459 1.00 90.50 588 LEU A O 1
ATOM 4583 N N . LEU A 1 589 ? 9.731 -0.533 -50.024 1.00 89.94 589 LEU A N 1
ATOM 4584 C CA . LEU A 1 589 ? 8.275 -0.467 -49.905 1.00 89.94 589 LEU A CA 1
ATOM 4585 C C . LEU A 1 589 ? 7.570 -0.772 -51.233 1.00 89.94 589 LEU A C 1
ATOM 4587 O O . LEU A 1 589 ? 6.576 -1.494 -51.243 1.00 89.94 589 LEU A O 1
ATOM 4591 N N . THR A 1 590 ? 8.100 -0.277 -52.353 1.00 90.06 590 THR A N 1
ATOM 4592 C CA . THR A 1 590 ? 7.517 -0.468 -53.694 1.00 90.06 590 THR A CA 1
ATOM 4593 C C . THR A 1 590 ? 7.746 -1.869 -54.268 1.00 90.06 590 THR A C 1
ATOM 4595 O O . THR A 1 590 ? 7.000 -2.301 -55.146 1.00 90.06 590 THR A O 1
ATOM 4598 N N . SER A 1 591 ? 8.743 -2.608 -53.769 1.00 88.12 591 SER A N 1
ATOM 4599 C CA . SER A 1 591 ? 9.030 -3.988 -54.195 1.00 88.12 591 SER A CA 1
ATOM 4600 C C . SER A 1 591 ? 8.191 -5.064 -53.488 1.00 88.12 591 SER A C 1
ATOM 4602 O O . SER A 1 591 ? 8.261 -6.242 -53.860 1.00 88.12 591 SER A O 1
ATOM 4604 N N . LEU A 1 592 ? 7.414 -4.696 -52.465 1.00 89.38 592 LEU A N 1
ATOM 4605 C CA . LEU A 1 592 ? 6.565 -5.616 -51.709 1.00 89.38 592 LEU A CA 1
ATOM 4606 C C . LEU A 1 592 ? 5.200 -5.805 -52.374 1.00 89.38 592 LEU A C 1
ATOM 4608 O O . LEU A 1 592 ? 4.649 -4.901 -53.002 1.00 89.38 592 LEU A O 1
ATOM 4612 N N . SER A 1 593 ? 4.626 -7.000 -52.216 1.00 88.50 593 SER A N 1
ATOM 4613 C CA . SER A 1 593 ? 3.229 -7.218 -52.586 1.00 88.50 593 SER A CA 1
ATOM 4614 C C . SER A 1 593 ? 2.303 -6.441 -51.644 1.00 88.50 593 SER A C 1
ATOM 4616 O O . SER A 1 593 ? 2.680 -6.109 -50.522 1.00 88.50 593 SER A O 1
ATOM 4618 N N . HIS A 1 594 ? 1.061 -6.190 -52.061 1.00 85.69 594 HIS A N 1
ATOM 4619 C CA . HIS A 1 594 ? 0.084 -5.499 -51.212 1.00 85.69 594 HIS A CA 1
ATOM 4620 C C . HIS A 1 594 ? -0.130 -6.207 -49.857 1.00 85.69 594 HIS A C 1
ATOM 4622 O O . HIS A 1 594 ? -0.192 -5.548 -48.823 1.00 85.69 594 HIS A O 1
ATOM 4628 N N . LEU A 1 595 ? -0.180 -7.546 -49.841 1.00 87.31 595 LEU A N 1
ATOM 4629 C CA . LEU A 1 595 ? -0.328 -8.313 -48.598 1.00 87.31 595 LEU A CA 1
ATOM 4630 C C . LEU A 1 595 ? 0.915 -8.205 -47.704 1.00 87.31 595 LEU A C 1
ATOM 4632 O O . LEU A 1 595 ? 0.772 -7.984 -46.504 1.00 87.31 595 LEU A O 1
ATOM 4636 N N . ASP A 1 596 ? 2.116 -8.289 -48.285 1.00 88.69 596 ASP A N 1
ATOM 4637 C CA . ASP A 1 596 ? 3.368 -8.138 -47.530 1.00 88.69 596 ASP A CA 1
ATOM 4638 C C . ASP A 1 596 ? 3.517 -6.716 -46.965 1.00 88.69 596 ASP A C 1
ATOM 4640 O O . ASP A 1 596 ? 3.993 -6.535 -45.845 1.00 88.69 596 ASP A O 1
ATOM 4644 N N . PHE A 1 597 ? 3.079 -5.697 -47.713 1.00 88.81 597 PHE A N 1
ATOM 4645 C CA . PHE A 1 597 ? 3.059 -4.309 -47.253 1.00 88.81 597 PHE A CA 1
ATOM 4646 C C . PHE A 1 597 ? 2.137 -4.127 -46.041 1.00 88.81 597 PHE A C 1
ATOM 4648 O O . PHE A 1 597 ? 2.546 -3.524 -45.048 1.00 88.81 597 PHE A O 1
ATOM 4655 N N . LEU A 1 598 ? 0.919 -4.682 -46.083 1.00 88.75 598 LEU A N 1
ATOM 4656 C CA . LEU A 1 598 ? -0.009 -4.633 -44.948 1.00 88.75 598 LEU A CA 1
ATOM 4657 C C . LEU A 1 598 ? 0.553 -5.335 -43.703 1.00 88.75 598 LEU A C 1
ATOM 4659 O O . LEU A 1 598 ? 0.324 -4.861 -42.590 1.00 88.75 598 LEU A O 1
ATOM 4663 N N . GLU A 1 599 ? 1.317 -6.418 -43.878 1.00 88.44 599 GLU A N 1
ATOM 4664 C CA . GLU A 1 599 ? 1.986 -7.136 -42.785 1.00 88.44 599 GLU A CA 1
ATOM 4665 C C . GLU A 1 599 ? 3.052 -6.267 -42.093 1.00 88.44 599 GLU A C 1
ATOM 4667 O O . GLU A 1 599 ? 3.111 -6.222 -40.863 1.00 88.44 599 GLU A O 1
ATOM 4672 N N . ILE A 1 600 ? 3.862 -5.523 -42.857 1.00 89.75 600 ILE A N 1
ATOM 4673 C CA . ILE A 1 600 ? 4.936 -4.682 -42.296 1.00 89.75 600 ILE A CA 1
ATOM 4674 C C . ILE A 1 600 ? 4.479 -3.283 -41.855 1.00 89.75 600 ILE A C 1
ATOM 4676 O O . ILE A 1 600 ? 5.197 -2.605 -41.112 1.00 89.75 600 ILE A O 1
ATOM 4680 N N . LEU A 1 601 ? 3.300 -2.831 -42.293 1.00 87.88 601 LEU A N 1
ATOM 4681 C CA . LEU A 1 601 ? 2.798 -1.471 -42.076 1.00 87.88 601 LEU A CA 1
ATOM 4682 C C . LEU A 1 601 ? 2.778 -1.039 -40.594 1.00 87.88 601 LEU A C 1
ATOM 4684 O O . LEU A 1 601 ? 3.194 0.090 -40.319 1.00 87.88 601 LEU A O 1
ATOM 4688 N N . PRO A 1 602 ? 2.354 -1.872 -39.618 1.00 87.44 602 PRO A N 1
ATOM 4689 C CA . PRO A 1 602 ? 2.417 -1.499 -38.204 1.00 87.44 602 PRO A CA 1
ATOM 4690 C C . PRO A 1 602 ? 3.847 -1.214 -37.730 1.00 87.44 602 PRO A C 1
ATOM 4692 O O . PRO A 1 602 ? 4.080 -0.220 -37.044 1.00 87.44 602 PRO A O 1
ATOM 4695 N N . SER A 1 603 ? 4.812 -2.042 -38.146 1.00 85.44 603 SER A N 1
ATOM 4696 C CA . SER A 1 603 ? 6.230 -1.864 -37.810 1.00 85.44 603 SER A CA 1
ATOM 4697 C C . SER A 1 603 ? 6.786 -0.576 -38.417 1.00 85.44 603 SER A C 1
ATOM 4699 O O . SER A 1 603 ? 7.429 0.211 -37.726 1.00 85.44 603 SER A O 1
ATOM 4701 N N . MET A 1 604 ? 6.449 -0.291 -39.678 1.00 89.56 604 MET A N 1
ATOM 4702 C CA . MET A 1 604 ? 6.851 0.950 -40.343 1.00 89.56 604 MET A CA 1
ATOM 4703 C C . MET A 1 604 ? 6.235 2.193 -39.692 1.00 89.56 604 MET A C 1
ATOM 4705 O O . MET A 1 604 ? 6.921 3.200 -39.531 1.00 89.56 604 MET A O 1
ATOM 4709 N N . LYS A 1 605 ? 4.970 2.134 -39.252 1.00 88.25 605 LYS A N 1
ATOM 4710 C CA . LYS A 1 605 ? 4.356 3.231 -38.486 1.00 88.25 605 LYS A CA 1
ATOM 4711 C C . LYS A 1 605 ? 5.103 3.500 -37.179 1.00 88.25 605 LYS A C 1
ATOM 4713 O O . LYS A 1 605 ? 5.296 4.661 -36.833 1.00 88.25 605 LYS A O 1
ATOM 4718 N N . LEU A 1 606 ? 5.546 2.453 -36.479 1.00 86.31 606 LEU A N 1
ATOM 4719 C CA . LEU A 1 606 ? 6.376 2.598 -35.279 1.00 86.31 606 LEU A CA 1
ATOM 4720 C C . LEU A 1 606 ? 7.758 3.174 -35.610 1.00 86.31 606 LEU A C 1
ATOM 4722 O O . LEU A 1 606 ? 8.205 4.086 -34.922 1.00 86.31 606 LEU A O 1
ATOM 4726 N N . ALA A 1 607 ? 8.395 2.704 -36.687 1.00 88.56 607 ALA A N 1
ATOM 4727 C CA . ALA A 1 607 ? 9.687 3.203 -37.156 1.00 88.56 607 ALA A CA 1
ATOM 4728 C C . ALA A 1 607 ? 9.648 4.715 -37.436 1.00 88.56 607 ALA A C 1
ATOM 4730 O O . ALA A 1 607 ? 10.521 5.456 -36.987 1.00 88.56 607 ALA A O 1
ATOM 4731 N N . PHE A 1 608 ? 8.598 5.190 -38.113 1.00 88.94 608 PHE A N 1
ATOM 4732 C CA . PHE A 1 608 ? 8.411 6.618 -38.373 1.00 88.94 608 PHE A CA 1
ATOM 4733 C C . PHE A 1 608 ? 7.953 7.421 -37.144 1.00 88.94 608 PHE A C 1
ATOM 4735 O O . PHE A 1 608 ? 8.067 8.644 -37.138 1.00 88.94 608 PHE A O 1
ATOM 4742 N N . GLY A 1 609 ? 7.493 6.756 -36.081 1.00 88.19 609 GLY A N 1
ATOM 4743 C CA . GLY A 1 609 ? 7.135 7.389 -34.810 1.00 88.19 609 GLY A CA 1
ATOM 4744 C C . GLY A 1 609 ? 8.326 7.964 -34.034 1.00 88.19 609 GLY A C 1
ATOM 4745 O O . GLY A 1 609 ? 8.116 8.764 -33.124 1.00 88.19 609 GLY A O 1
ATOM 4746 N N . TYR A 1 610 ? 9.562 7.594 -34.388 1.00 87.56 610 TYR A N 1
ATOM 4747 C CA . TYR A 1 610 ? 10.776 8.161 -33.789 1.00 87.56 610 TYR A CA 1
ATOM 4748 C C . TYR A 1 610 ? 11.161 9.538 -34.355 1.00 87.56 610 TYR A C 1
ATOM 4750 O O . TYR A 1 610 ? 11.984 10.220 -33.748 1.00 87.56 610 TYR A O 1
ATOM 4758 N N . PHE A 1 611 ? 10.559 9.965 -35.468 1.00 89.44 611 PHE A N 1
ATOM 4759 C CA . PHE A 1 611 ? 10.805 11.275 -36.070 1.00 89.44 611 PHE A CA 1
ATOM 4760 C C . PHE A 1 611 ? 9.861 12.339 -35.511 1.00 89.44 611 PHE A C 1
ATOM 4762 O O . PHE A 1 611 ? 8.689 12.097 -35.211 1.00 89.44 611 PHE A O 1
ATOM 4769 N N . THR A 1 612 ? 10.353 13.568 -35.427 1.00 89.00 612 THR A N 1
ATOM 4770 C CA . THR A 1 612 ? 9.533 14.735 -35.115 1.00 89.00 612 THR A CA 1
ATOM 4771 C C . THR A 1 612 ? 8.576 15.062 -36.269 1.00 89.00 612 THR A C 1
ATOM 4773 O O . THR A 1 612 ? 8.852 14.755 -37.433 1.00 89.00 612 THR A O 1
ATOM 4776 N N . PRO A 1 613 ? 7.472 15.794 -36.012 1.00 87.62 613 PRO A N 1
ATOM 4777 C CA . PRO A 1 613 ? 6.557 16.211 -37.075 1.00 87.62 613 PRO A CA 1
ATOM 4778 C C . PRO A 1 613 ? 7.214 17.019 -38.205 1.00 87.62 613 PRO A C 1
ATOM 4780 O O . PRO A 1 613 ? 6.665 17.084 -39.302 1.00 87.62 613 PRO A O 1
ATOM 4783 N N . SER A 1 614 ? 8.351 17.679 -37.949 1.00 87.38 614 SER A N 1
ATOM 4784 C CA . SER A 1 614 ? 9.080 18.421 -38.983 1.00 87.38 614 SER A CA 1
ATOM 4785 C C . SER A 1 614 ? 9.888 17.503 -39.888 1.00 87.38 614 SER A C 1
ATOM 4787 O O . SER A 1 614 ? 9.794 17.634 -41.105 1.00 87.38 614 SER A O 1
ATOM 4789 N N . GLU A 1 615 ? 10.608 16.550 -39.302 1.00 90.19 615 GLU A N 1
ATOM 4790 C CA . GLU A 1 615 ? 11.397 15.560 -40.040 1.00 90.19 615 GLU A CA 1
ATOM 4791 C C . GLU A 1 615 ? 10.485 14.664 -40.889 1.00 90.19 615 GLU A C 1
ATOM 4793 O O . GLU A 1 615 ? 10.781 14.416 -42.053 1.00 90.19 615 GLU A O 1
ATOM 4798 N N . ILE A 1 616 ? 9.308 14.280 -40.372 1.00 88.69 616 ILE A N 1
ATOM 4799 C CA . ILE A 1 616 ? 8.303 13.532 -41.148 1.00 88.69 616 ILE A CA 1
ATOM 4800 C C . ILE A 1 616 ? 7.872 14.307 -42.401 1.00 88.69 616 ILE A C 1
ATOM 4802 O O . ILE A 1 616 ? 7.753 13.715 -43.471 1.00 88.69 616 ILE A O 1
ATOM 4806 N N . ARG A 1 617 ? 7.646 15.627 -42.306 1.00 86.19 617 ARG A N 1
ATOM 4807 C CA . ARG A 1 617 ? 7.267 16.446 -43.475 1.00 86.19 617 ARG A CA 1
ATOM 4808 C C . ARG A 1 617 ? 8.377 16.521 -44.516 1.00 86.19 617 ARG A C 1
ATOM 4810 O O . ARG A 1 617 ? 8.086 16.573 -45.707 1.00 86.19 617 ARG A O 1
ATOM 4817 N N . GLU A 1 618 ? 9.624 16.577 -44.072 1.00 87.88 618 GLU A N 1
ATOM 4818 C CA . GLU A 1 618 ? 10.784 16.610 -44.957 1.00 87.88 618 GLU A CA 1
ATOM 4819 C C . GLU A 1 618 ? 10.961 15.277 -45.684 1.00 87.88 618 GLU A C 1
ATOM 4821 O O . GLU A 1 618 ? 10.987 15.261 -46.914 1.00 87.88 618 GLU A O 1
ATOM 4826 N N . ILE A 1 619 ? 10.925 14.164 -44.945 1.00 88.88 619 ILE A N 1
ATOM 4827 C CA . ILE A 1 619 ? 10.954 12.809 -45.509 1.00 88.88 619 ILE A CA 1
ATOM 4828 C C . ILE A 1 619 ? 9.795 12.608 -46.492 1.00 88.88 619 ILE A C 1
ATOM 4830 O O . ILE A 1 619 ? 10.006 12.102 -47.592 1.00 88.88 619 ILE A O 1
ATOM 4834 N N . ALA A 1 620 ? 8.581 13.043 -46.137 1.00 87.25 620 ALA A N 1
ATOM 4835 C CA . ALA A 1 620 ? 7.411 12.941 -47.006 1.00 87.25 620 ALA A CA 1
ATOM 4836 C C . ALA A 1 620 ? 7.579 13.738 -48.307 1.00 87.25 620 ALA A C 1
ATOM 4838 O O . ALA A 1 620 ? 7.221 13.238 -49.370 1.00 87.25 620 ALA A O 1
ATOM 4839 N N . ARG A 1 621 ? 8.157 14.947 -48.252 1.00 86.25 621 ARG A N 1
ATOM 4840 C CA . ARG A 1 621 ? 8.442 15.755 -49.449 1.00 86.25 621 ARG A CA 1
ATOM 4841 C C . ARG A 1 621 ? 9.459 15.065 -50.356 1.00 86.25 621 ARG A C 1
ATOM 4843 O O . ARG A 1 621 ? 9.235 14.997 -51.562 1.00 86.25 621 ARG A O 1
ATOM 4850 N N . SER A 1 622 ? 10.548 14.549 -49.790 1.00 87.38 622 SER A N 1
ATOM 4851 C CA . SER A 1 622 ? 11.570 13.835 -50.558 1.00 87.38 622 SER A CA 1
ATOM 4852 C C . SER A 1 622 ? 11.017 12.548 -51.173 1.00 87.38 622 SER A C 1
ATOM 4854 O O . SER A 1 622 ? 11.280 12.274 -52.340 1.00 87.38 622 SER A O 1
ATOM 4856 N N . ALA A 1 623 ? 10.179 11.802 -50.446 1.00 87.94 623 ALA A N 1
ATOM 4857 C CA . ALA A 1 623 ? 9.491 10.625 -50.975 1.00 87.94 623 ALA A CA 1
ATOM 4858 C C . ALA A 1 623 ? 8.492 10.978 -52.097 1.00 87.94 623 ALA A C 1
ATOM 4860 O O . ALA A 1 623 ? 8.486 10.316 -53.131 1.00 87.94 623 ALA A O 1
ATOM 4861 N N . ALA A 1 624 ? 7.698 12.048 -51.953 1.00 86.50 624 ALA A N 1
ATOM 4862 C CA . ALA A 1 624 ? 6.812 12.541 -53.017 1.00 86.50 624 ALA A CA 1
ATOM 4863 C C . ALA A 1 624 ? 7.591 12.897 -54.293 1.00 86.50 624 ALA A C 1
ATOM 4865 O O . ALA A 1 624 ? 7.192 12.503 -55.392 1.00 86.50 624 ALA A O 1
ATOM 4866 N N . ALA A 1 625 ? 8.738 13.567 -54.146 1.00 86.69 625 ALA A N 1
ATOM 4867 C CA . ALA A 1 625 ? 9.591 13.936 -55.270 1.00 86.69 625 ALA A CA 1
ATOM 4868 C C . ALA A 1 625 ? 10.124 12.714 -56.044 1.00 86.69 625 ALA A C 1
ATOM 4870 O O . ALA A 1 625 ? 10.294 12.801 -57.262 1.00 86.69 625 ALA A O 1
ATOM 4871 N N . LEU A 1 626 ? 10.340 11.565 -55.384 1.00 87.12 626 LEU A N 1
ATOM 4872 C CA . LEU A 1 626 ? 10.730 10.314 -56.055 1.00 87.12 626 LEU A CA 1
ATOM 4873 C C . LEU A 1 626 ? 9.642 9.775 -56.994 1.00 87.12 626 LEU A C 1
ATOM 4875 O O . LEU A 1 626 ? 9.972 9.186 -58.022 1.00 87.12 626 LEU A O 1
ATOM 4879 N N . HIS A 1 627 ? 8.370 10.034 -56.682 1.00 86.19 627 HIS A N 1
ATOM 4880 C CA . HIS A 1 627 ? 7.204 9.611 -57.471 1.00 86.19 627 HIS A CA 1
ATOM 4881 C C . HIS A 1 627 ? 6.617 10.723 -58.351 1.00 86.19 627 HIS A C 1
ATOM 4883 O O . HIS A 1 627 ? 5.566 10.539 -58.961 1.00 86.19 627 HIS A O 1
ATOM 4889 N N . GLY A 1 628 ? 7.290 11.876 -58.446 1.00 82.25 628 GLY A N 1
ATOM 4890 C CA . GLY A 1 628 ? 6.851 13.004 -59.272 1.00 82.25 628 GLY A CA 1
ATOM 4891 C C . GLY A 1 628 ? 5.650 13.785 -58.720 1.00 82.25 628 GLY A C 1
ATOM 4892 O O . GLY A 1 628 ? 4.980 14.463 -59.496 1.00 82.25 628 GLY A O 1
ATOM 4893 N N . ALA A 1 629 ? 5.385 13.695 -57.413 1.00 82.88 629 ALA A N 1
ATOM 4894 C CA . ALA A 1 629 ? 4.352 14.455 -56.703 1.00 82.88 629 ALA A CA 1
ATOM 4895 C C . ALA A 1 629 ? 4.960 15.589 -55.851 1.00 82.88 629 ALA A C 1
ATOM 4897 O O . ALA A 1 629 ? 6.158 15.581 -55.553 1.00 82.88 629 ALA A O 1
ATOM 4898 N N . ASP A 1 630 ? 4.142 16.559 -55.433 1.00 75.19 630 ASP A N 1
ATOM 4899 C CA . ASP A 1 630 ? 4.512 17.564 -54.430 1.00 75.19 630 ASP A CA 1
ATOM 4900 C C . ASP A 1 630 ? 4.138 17.058 -53.020 1.00 75.19 630 ASP A C 1
ATOM 4902 O O . ASP A 1 630 ? 3.171 16.323 -52.822 1.00 75.19 630 ASP A O 1
ATOM 4906 N N . GLY A 1 631 ? 4.879 17.474 -51.991 1.00 63.56 631 GLY A N 1
ATOM 4907 C CA . GLY A 1 631 ? 4.550 17.165 -50.596 1.00 63.56 631 GLY A CA 1
ATOM 4908 C C . GLY A 1 631 ? 3.176 17.696 -50.157 1.00 63.56 631 GLY A C 1
ATOM 4909 O O . GLY A 1 631 ? 2.621 17.199 -49.179 1.00 63.56 631 GLY A O 1
ATOM 4910 N N . THR A 1 632 ? 2.609 18.673 -50.875 1.00 66.50 632 THR A N 1
ATOM 4911 C CA . THR A 1 632 ? 1.233 19.159 -50.657 1.00 66.50 632 THR A CA 1
ATOM 4912 C C . THR A 1 632 ? 0.153 18.203 -51.184 1.00 66.50 632 THR A C 1
ATOM 4914 O O . THR A 1 632 ? -0.959 18.198 -50.646 1.00 66.50 632 THR A O 1
ATOM 4917 N N . ASP A 1 633 ? 0.479 17.336 -52.149 1.00 65.31 633 ASP A N 1
ATOM 4918 C CA . ASP A 1 633 ? -0.444 16.339 -52.708 1.00 65.31 633 ASP A CA 1
ATOM 4919 C C . ASP A 1 633 ? -0.734 15.212 -51.705 1.00 65.31 633 ASP A C 1
ATOM 4921 O O . ASP A 1 633 ? -1.861 14.729 -51.614 1.00 65.31 633 ASP A O 1
ATOM 4925 N N . ILE A 1 634 ? 0.251 14.854 -50.868 1.00 66.94 634 ILE A N 1
ATOM 4926 C CA . ILE A 1 634 ? 0.107 13.837 -49.809 1.00 66.94 634 ILE A CA 1
ATOM 4927 C C . ILE A 1 634 ? -0.919 14.281 -48.751 1.00 66.94 634 ILE A C 1
ATOM 4929 O O . ILE A 1 634 ? -1.687 13.469 -48.242 1.00 66.94 634 ILE A O 1
ATOM 4933 N N . THR A 1 635 ? -0.949 15.575 -48.413 1.00 61.75 635 THR A N 1
ATOM 4934 C CA . THR A 1 635 ? -1.866 16.133 -47.402 1.00 61.75 635 THR A CA 1
ATOM 4935 C C . THR A 1 635 ? -3.276 16.409 -47.924 1.00 61.75 635 THR A C 1
ATOM 4937 O O . THR A 1 635 ? -4.196 16.542 -47.120 1.00 61.75 635 THR A O 1
ATOM 4940 N N . ASN A 1 636 ? -3.440 16.498 -49.248 1.00 57.72 636 ASN A N 1
ATOM 4941 C CA . ASN A 1 636 ? -4.702 16.812 -49.924 1.00 57.72 636 ASN A CA 1
ATOM 4942 C C . ASN A 1 636 ? -5.354 15.594 -50.597 1.00 57.72 636 ASN A C 1
ATOM 4944 O O . ASN A 1 636 ? -6.390 15.746 -51.244 1.00 57.72 636 ASN A O 1
ATOM 4948 N N . ALA A 1 637 ? -4.776 14.398 -50.463 1.00 53.16 637 ALA A N 1
ATOM 4949 C CA . ALA A 1 637 ? -5.384 13.179 -50.974 1.00 53.16 637 ALA A CA 1
ATOM 4950 C C . ALA A 1 637 ? -6.733 12.933 -50.273 1.00 53.16 637 ALA A C 1
ATOM 4952 O O . ALA A 1 637 ? -6.784 12.727 -49.058 1.00 53.16 637 ALA A O 1
ATOM 4953 N N . GLU A 1 638 ? -7.838 12.951 -51.029 1.00 47.94 638 GLU A N 1
ATOM 4954 C CA . GLU A 1 638 ? -9.103 12.394 -50.548 1.00 47.94 638 GLU A CA 1
ATOM 4955 C C . GLU A 1 638 ? -8.834 10.945 -50.123 1.00 47.94 638 GLU A C 1
ATOM 4957 O O . GLU A 1 638 ? -8.254 10.174 -50.889 1.00 47.94 638 GLU A O 1
ATOM 4962 N N . MET A 1 639 ? -9.211 10.570 -48.894 1.00 48.75 639 MET A N 1
ATOM 4963 C CA . MET A 1 639 ? -9.187 9.170 -48.465 1.00 48.75 639 MET A CA 1
ATOM 4964 C C . MET A 1 639 ? -10.177 8.389 -49.333 1.00 48.75 639 MET A C 1
ATOM 4966 O O . MET A 1 639 ? -11.352 8.257 -48.996 1.00 48.75 639 MET A O 1
ATOM 4970 N N . ILE A 1 640 ? -9.710 7.902 -50.476 1.00 57.19 640 ILE A N 1
ATOM 4971 C CA . ILE A 1 640 ? -10.447 6.951 -51.289 1.00 57.19 640 ILE A CA 1
ATOM 4972 C C . ILE A 1 640 ? -10.285 5.606 -50.593 1.00 57.19 640 ILE A C 1
ATOM 4974 O O . ILE A 1 640 ? -9.168 5.136 -50.380 1.00 57.19 640 ILE A O 1
ATOM 4978 N N . ASP A 1 641 ? -11.409 5.008 -50.210 1.00 58.94 641 ASP A N 1
ATOM 4979 C CA . ASP A 1 641 ? -11.440 3.647 -49.689 1.00 58.94 641 ASP A CA 1
ATOM 4980 C C . ASP A 1 641 ? -10.711 2.713 -50.669 1.00 58.94 641 ASP A C 1
ATOM 4982 O O . ASP A 1 641 ? -11.012 2.653 -51.864 1.00 58.94 641 ASP A O 1
ATOM 4986 N N . GLU A 1 642 ? -9.694 2.020 -50.166 1.00 58.66 642 GLU A N 1
ATOM 4987 C CA . GLU A 1 642 ? -8.773 1.241 -50.992 1.00 58.66 642 GLU A CA 1
ATOM 4988 C C . GLU A 1 642 ? -9.498 0.085 -51.710 1.00 58.66 642 GLU A C 1
ATOM 4990 O O . GLU A 1 642 ? -9.158 -0.267 -52.843 1.00 58.66 642 GLU A O 1
ATOM 4995 N N . GLY A 1 643 ? -10.578 -0.436 -51.110 1.00 68.12 643 GLY A N 1
ATOM 4996 C CA . GLY A 1 643 ? -11.475 -1.405 -51.739 1.00 68.12 643 GLY A CA 1
ATOM 4997 C C . GLY A 1 643 ? -12.216 -0.817 -52.941 1.00 68.12 643 GLY A C 1
ATOM 4998 O O . GLY A 1 643 ? -12.288 -1.456 -53.994 1.00 68.12 643 GLY A O 1
ATOM 4999 N N . LEU A 1 644 ? -12.703 0.419 -52.821 1.00 61.97 644 LEU A N 1
ATOM 5000 C CA . LEU A 1 644 ? -13.327 1.180 -53.907 1.00 61.97 644 LEU A CA 1
ATOM 5001 C C . LEU A 1 644 ? -12.343 1.520 -55.035 1.00 61.97 644 LEU A C 1
ATOM 5003 O O . LEU A 1 644 ? -12.723 1.433 -56.202 1.00 61.97 644 LEU A O 1
ATOM 5007 N N . PHE A 1 645 ? -11.083 1.837 -54.725 1.00 67.25 645 PHE A N 1
ATOM 5008 C CA . PHE A 1 645 ? -10.060 2.091 -55.747 1.00 67.25 645 PHE A CA 1
ATOM 5009 C C . PHE A 1 645 ? -9.699 0.821 -56.533 1.00 67.25 645 PHE A C 1
ATOM 5011 O O . PHE A 1 645 ? -9.692 0.822 -57.767 1.00 67.25 645 PHE A O 1
ATOM 5018 N N . VAL A 1 646 ? -9.456 -0.297 -55.837 1.00 73.06 646 VAL A N 1
ATOM 5019 C CA . VAL A 1 646 ? -9.165 -1.593 -56.475 1.00 73.06 646 VAL A CA 1
ATOM 5020 C C . VAL A 1 646 ? -10.357 -2.084 -57.301 1.00 73.06 646 VAL A C 1
ATOM 5022 O O . VAL A 1 646 ? -10.161 -2.611 -58.401 1.00 73.06 646 VAL A O 1
ATOM 5025 N N . TYR A 1 647 ? -11.582 -1.889 -56.805 1.00 72.62 647 TYR A N 1
ATOM 5026 C CA . TYR A 1 647 ? -12.811 -2.179 -57.542 1.00 72.62 647 TYR A CA 1
ATOM 5027 C C . TYR A 1 647 ? -12.943 -1.307 -58.795 1.00 72.62 647 TYR A C 1
ATOM 5029 O O . TYR A 1 647 ? -13.151 -1.844 -59.880 1.00 72.62 647 TYR A O 1
ATOM 5037 N N . GLY A 1 648 ? -12.753 0.010 -58.671 1.00 74.06 648 GLY A N 1
ATOM 5038 C CA . GLY A 1 648 ? -12.821 0.950 -59.792 1.00 74.06 648 GLY A CA 1
ATOM 5039 C C . GLY A 1 648 ? -11.809 0.624 -60.886 1.00 74.06 648 GLY A C 1
ATOM 5040 O O . GLY A 1 648 ? -12.159 0.589 -62.059 1.00 74.06 648 GLY A O 1
ATOM 5041 N N . ARG A 1 649 ? -10.581 0.259 -60.510 1.00 72.75 649 ARG A N 1
ATOM 5042 C CA . ARG A 1 649 ? -9.541 -0.123 -61.470 1.00 72.75 649 ARG A CA 1
ATOM 5043 C C . ARG A 1 649 ? -9.848 -1.449 -62.187 1.00 72.75 649 ARG A C 1
ATOM 5045 O O . ARG A 1 649 ? -9.608 -1.553 -63.385 1.00 72.75 649 ARG A O 1
ATOM 5052 N N . LYS A 1 650 ? -10.416 -2.446 -61.490 1.00 79.31 650 LYS A N 1
ATOM 5053 C CA . LYS A 1 650 ? -10.925 -3.679 -62.131 1.00 79.31 650 LYS A CA 1
ATOM 5054 C C . LYS A 1 650 ? -12.077 -3.385 -63.091 1.00 79.31 650 LYS A C 1
ATOM 5056 O O . LYS A 1 650 ? -12.129 -3.956 -64.175 1.00 79.31 650 LYS A O 1
ATOM 5061 N N . LEU A 1 651 ? -12.981 -2.491 -62.693 1.00 75.00 651 LEU A N 1
ATOM 5062 C CA . LEU A 1 651 ? -14.103 -2.059 -63.517 1.00 75.00 651 LEU A CA 1
ATOM 5063 C C . LEU A 1 651 ? -13.608 -1.341 -64.782 1.00 75.00 651 LEU A C 1
ATOM 5065 O O . LEU A 1 651 ? -14.103 -1.621 -65.867 1.00 75.00 651 LEU A O 1
ATOM 5069 N N . ASP A 1 652 ? -12.592 -0.484 -64.669 1.00 72.94 652 ASP A N 1
ATOM 5070 C CA . ASP A 1 652 ? -11.965 0.195 -65.809 1.00 72.94 652 ASP A CA 1
ATOM 5071 C C . ASP A 1 652 ? -11.255 -0.782 -66.756 1.00 72.94 652 ASP A C 1
ATOM 5073 O O . ASP A 1 652 ? -11.357 -0.637 -67.976 1.00 72.94 652 ASP A O 1
ATOM 5077 N N . GLU A 1 653 ? -10.584 -1.814 -66.234 1.00 76.56 653 GLU A N 1
ATOM 5078 C CA . GLU A 1 653 ? -10.005 -2.888 -67.052 1.00 76.56 653 GLU A CA 1
ATOM 5079 C C . GLU A 1 653 ? -11.089 -3.682 -67.806 1.00 76.56 653 GLU A C 1
ATOM 5081 O O . GLU A 1 653 ? -10.944 -3.936 -69.006 1.00 76.56 653 GLU A O 1
ATOM 5086 N N . GLU A 1 654 ? -12.208 -4.016 -67.152 1.00 73.88 654 GLU A N 1
ATOM 5087 C CA . GLU A 1 654 ? -13.361 -4.680 -67.781 1.00 73.88 654 GLU A CA 1
ATOM 5088 C C . GLU A 1 654 ? -14.070 -3.788 -68.810 1.00 73.88 654 GLU A C 1
ATOM 5090 O O . GLU A 1 654 ? -14.452 -4.251 -69.889 1.00 73.88 654 GLU A O 1
ATOM 5095 N N . ILE A 1 655 ? -14.219 -2.495 -68.523 1.00 72.25 655 ILE A N 1
ATOM 5096 C CA . ILE A 1 655 ? -14.794 -1.511 -69.444 1.00 72.25 655 ILE A CA 1
ATOM 5097 C C . ILE A 1 655 ? -13.875 -1.326 -70.656 1.00 72.25 655 ILE A C 1
ATOM 5099 O O . ILE A 1 655 ? -14.359 -1.319 -71.787 1.00 72.25 655 ILE A O 1
ATOM 5103 N N . ALA A 1 656 ? -12.556 -1.254 -70.468 1.00 69.69 656 ALA A N 1
ATOM 5104 C CA . ALA A 1 656 ? -11.589 -1.166 -71.560 1.00 69.69 656 ALA A CA 1
ATOM 5105 C C . ALA A 1 656 ? -11.566 -2.438 -72.431 1.00 69.69 656 ALA A C 1
ATOM 5107 O O . ALA A 1 656 ? -11.403 -2.344 -73.653 1.00 69.69 656 ALA A O 1
ATOM 5108 N N . LEU A 1 657 ? -11.769 -3.617 -71.833 1.00 68.81 657 LEU A N 1
ATOM 5109 C CA . LEU A 1 657 ? -11.947 -4.888 -72.546 1.00 68.81 657 LEU A CA 1
ATOM 5110 C C . LEU A 1 657 ? -13.253 -4.909 -73.358 1.00 68.81 657 LEU A C 1
ATOM 5112 O O . LEU A 1 657 ? -13.238 -5.282 -74.532 1.00 68.81 657 LEU A O 1
ATOM 5116 N N . ASN A 1 658 ? -14.361 -4.435 -72.782 1.00 61.97 658 ASN A N 1
ATOM 5117 C CA . ASN A 1 658 ? -15.664 -4.375 -73.452 1.00 61.97 658 ASN A CA 1
ATOM 5118 C C . ASN A 1 658 ? -15.733 -3.293 -74.545 1.00 61.97 658 ASN A C 1
ATOM 5120 O O . ASN A 1 658 ? -16.334 -3.513 -75.597 1.00 61.97 658 ASN A O 1
ATOM 5124 N N . LEU A 1 659 ? -15.056 -2.158 -74.363 1.00 59.66 659 LEU A N 1
ATOM 5125 C CA . LEU A 1 659 ? -14.941 -1.104 -75.378 1.00 59.66 659 LEU A CA 1
ATOM 5126 C C . LEU A 1 659 ? -14.048 -1.520 -76.556 1.00 59.66 659 LEU A C 1
ATOM 5128 O O . LEU A 1 659 ? -14.286 -1.084 -77.681 1.00 59.66 659 LEU A O 1
ATOM 5132 N N . LYS A 1 660 ? -13.066 -2.409 -76.342 1.00 53.47 660 LYS A N 1
ATOM 5133 C CA . LYS A 1 660 ? -12.286 -3.030 -77.429 1.00 53.47 660 LYS A CA 1
ATOM 5134 C C . LYS A 1 660 ? -13.032 -4.170 -78.143 1.00 53.47 660 LYS A C 1
ATOM 5136 O O . LYS A 1 660 ? -12.641 -4.530 -79.250 1.00 53.47 660 LYS A O 1
ATOM 5141 N N . GLY A 1 661 ? -14.104 -4.705 -77.550 1.00 52.03 661 GLY A N 1
ATOM 5142 C CA . GLY A 1 661 ? -14.943 -5.773 -78.117 1.00 52.03 661 GLY A CA 1
ATOM 5143 C C . GLY A 1 661 ? -16.207 -5.308 -78.859 1.00 52.03 661 GLY A C 1
ATOM 5144 O O . GLY A 1 661 ? -16.893 -6.125 -79.471 1.00 52.03 661 GLY A O 1
ATOM 5145 N N . GLY A 1 662 ? -16.530 -4.013 -78.843 1.00 40.88 662 GLY A N 1
ATOM 5146 C CA . GLY A 1 662 ? -17.778 -3.469 -79.390 1.00 40.88 662 GLY A CA 1
ATOM 5147 C C . GLY A 1 662 ? -17.804 -3.277 -80.911 1.00 40.88 662 GLY A C 1
ATOM 5148 O O . GLY A 1 662 ? -17.876 -2.149 -81.392 1.00 40.88 662 GLY A O 1
ATOM 5149 N N . SER A 1 663 ? -17.805 -4.370 -81.680 1.00 41.12 663 SER A N 1
ATOM 5150 C CA . SER A 1 663 ? -18.202 -4.386 -83.095 1.00 41.12 663 SER A CA 1
ATOM 5151 C C . SER A 1 663 ? -19.679 -4.787 -83.248 1.00 41.12 663 SER A C 1
ATOM 5153 O O . SER A 1 663 ? -20.008 -5.956 -83.103 1.00 41.12 663 SER A O 1
ATOM 5155 N N . ARG A 1 664 ? -20.501 -3.806 -83.656 1.00 39.44 664 ARG A N 1
ATOM 5156 C CA . ARG A 1 664 ? -21.741 -3.875 -84.471 1.00 39.44 664 ARG A CA 1
ATOM 5157 C C . ARG A 1 664 ? -22.912 -4.792 -84.046 1.00 39.44 664 ARG A C 1
ATOM 5159 O O . ARG A 1 664 ? -22.850 -6.000 -84.200 1.00 39.44 664 ARG A O 1
ATOM 5166 N N . LEU A 1 665 ? -24.022 -4.109 -83.719 1.00 38.09 665 LEU A N 1
ATOM 5167 C CA . LEU A 1 665 ? -25.413 -4.269 -84.206 1.00 38.09 665 LEU A CA 1
ATOM 5168 C C . LEU A 1 665 ? -25.930 -5.680 -84.555 1.00 38.09 665 LEU A C 1
ATOM 5170 O O . LEU A 1 665 ? -25.471 -6.287 -85.522 1.00 38.09 665 LEU A O 1
ATOM 5174 N N . GLY A 1 666 ? -27.030 -6.061 -83.895 1.00 34.56 666 GLY A N 1
ATOM 5175 C CA . GLY A 1 666 ? -27.927 -7.155 -84.274 1.00 34.56 666 GLY A CA 1
ATOM 5176 C C . GLY A 1 666 ? -28.835 -7.558 -83.131 1.00 34.56 666 GLY A C 1
ATOM 5177 O O . GLY A 1 666 ? -28.418 -8.477 -82.399 1.00 34.56 666 GLY A O 1
#

pLDDT: mean 85.97, std 11.95, range [34.56, 97.56]

Secondary structure (DSSP, 8-state):
--TTSGGG-SS--S-S--THHHHSSHHHHHHHHHHT-S-HHHHHIIIIIIGGGGS-HHHHHHHHHHHHHHHHHTS-HHHHHHHTHHHHHHHHHHHHHHHHHTTS-------HHHHHHHHHHHHH---PPP-PPPPPGGG------PPBHHHH-GGGT-TT--SSHHHHHHHHHHHHTT--TTTHHHHHHHHHHHHHHHHHHTTT----HHHHHHHHHHHHHHHHHTT-SS--HHHHHHHHHHHT--SS--TTTTHHHHHHHHHHH--BB---SSGGGS-HHHHHHHHHHHHHT---SBSS-EEEEEETTSTTHHHHHHHHHHHHHHTT--SEEEEES-BTTTTBSTT--EEEEEE---HHHHHHHHHGGGT-SSHHHHHHHHHHHHHHH--SHHHHHHHHHHHHHHT-PPPHHHHHHHHHHHHH---HHHHHHHHHHHHHHHHHTTTTT----HHHHHHHHHHHHHHHHGGGGGG--GGGHHHHHHHHHHHHHHHTTTTGGGHHHHHHHHHHHHH-SS--HHHHHHHHHHHHHH-GGGHHHHHHHHHHHHTS-HHHHHHHHHHHHHHHHH-TTHHHH-HHHHHHHHHHHHTS-HHHHHHHHHHHHHHHTTS-HHHHHHHHHHHHHHTT--HHHHHH-----HHHHHHHHHHHHHHHHHHHH-----

Radius of gyration: 39.19 Å; Cα contacts (8 Å, |Δi|>4): 805; chains: 1; bounding box: 80×57×136 Å

Nearest PDB structures (foldseek):
  7oq8-assembly1_C  TM=2.568E-01  e=1.190E-01  Homo sapiens
  7oqs-assembly1_A-2  TM=2.759E-01  e=2.021E-01  Homo sapiens
  6y44-assembly1_A-2  TM=2.613E-01  e=1.582E-01  Homo sapiens
  8ezj-assembly1_A  TM=1.645E-01  e=2.634E+00  Saccharomyces cerevisiae
  6rxu-assembly1_UJ  TM=1.506E-01  e=2.330E+00  Thermochaetoides thermophila

Solvent-accessible surface area (backbone atoms only — not comparable to full-atom values): 36532 Å² total; per-residue (Å²): 104,45,85,67,30,54,86,46,38,90,64,87,64,94,56,93,65,73,51,60,67,74,70,65,33,74,64,43,57,50,50,25,63,76,70,76,42,94,43,65,66,58,47,41,45,48,60,61,49,62,54,28,66,75,45,53,73,68,56,41,52,49,52,55,50,50,51,23,49,56,62,43,67,76,53,50,75,66,56,36,40,32,41,32,53,56,59,50,40,37,41,52,41,37,53,51,48,60,51,46,73,70,74,52,92,80,85,86,88,68,62,59,67,49,49,62,59,34,51,54,42,62,72,71,63,77,58,65,85,67,89,75,82,85,74,58,80,92,68,67,81,82,74,78,76,55,51,27,26,53,62,36,13,33,90,72,66,28,87,78,35,44,68,41,40,38,49,55,47,53,44,51,51,39,51,76,72,66,50,58,78,87,46,45,48,40,51,50,34,49,52,50,50,53,50,27,43,55,58,32,41,75,68,80,42,89,60,52,71,67,35,54,51,48,14,53,52,44,16,53,50,47,20,56,77,69,73,40,93,51,31,46,73,67,27,44,52,52,12,44,56,70,42,69,34,85,77,72,91,40,85,83,51,37,51,56,56,57,46,35,50,50,61,26,20,35,54,47,53,53,72,70,89,57,67,88,55,53,51,51,28,55,52,41,51,51,53,51,34,58,76,72,67,53,77,58,62,33,55,62,78,43,78,48,82,36,40,52,83,53,72,71,64,21,40,54,49,50,16,50,47,42,40,39,43,72,67,65,25,70,33,41,47,82,77,44,49,52,35,78,88,80,75,37,56,74,87,49,60,47,34,36,34,38,35,26,42,51,62,60,27,56,51,44,37,57,66,40,43,83,43,26,63,36,64,66,46,24,48,52,47,49,51,52,51,52,54,69,75,51,73,44,26,30,59,43,32,51,52,52,46,52,29,58,55,32,70,47,85,79,50,75,66,57,53,53,50,46,53,52,28,43,72,68,43,85,52,67,65,38,35,38,48,19,32,53,43,25,49,50,53,54,69,42,22,72,82,69,72,48,86,76,64,61,36,55,58,52,29,52,55,28,46,57,53,46,52,75,47,44,40,67,52,22,60,44,59,78,91,48,31,66,60,49,41,54,38,52,52,51,53,53,60,38,26,77,53,94,39,47,87,48,39,65,60,51,51,54,34,40,52,49,24,68,64,46,90,58,65,30,40,29,38,45,19,23,43,43,17,45,50,27,70,74,37,68,84,45,47,65,57,49,53,51,55,52,51,53,24,65,74,44,56,74,73,42,37,53,40,39,37,39,18,46,26,20,16,31,69,54,35,51,62,64,53,71,76,46,68,70,51,46,52,53,52,49,51,49,62,72,72,44,52,73,69,58,42,63,68,36,42,65,49,44,55,55,23,58,62,63,50,53,80,66,56,48,54,52,52,45,29,57,55,25,51,76,75,76,45,54,51,67,53,73,77,64,57,75,88,68,55,65,68,58,52,57,48,50,53,53,49,49,53,52,48,54,52,50,66,74,62,70,76,79,91,132

Foldseek 3Di:
DDDCFAPRNPDPDPDNDQCCLVWPDPVQVVVCVVLVHDGPLRVCCFVQNLVVLVDDPVVSVVVLLVSLVVSLVSDDPVNCVRNCVLVVLLQLLVVVVVVVVVVDDDDDDDDSNNPVVSVVCNVVVPRDHDDDDDDPPVPPDDFDAWAALLCLDVVNPNSNHDQLVQLVVQLVVCVVVPHDSQCSQQVSLLVLLVVLQVVCVVVVQDDDPVLSVQLSVQQVVVCVVSVGRHRHLVSSLVSCVVRRQDDDPDPVSCSSVVSSRDVSSDFFIGDDPDCVRQQLANVQVVVLCVVLVHDAGGQDKDKDKAQCQPPPNRLQVQLVQLLLVLLVLQQKDWPDDQDLLVRPPPVDRITMMIGYHHSSNSVSSNVLSVQDSYSLSSLQSVLVVQLVVDQFLLSLLVSVVSCLSNVHDHDPVSLVSSLVSLQPDLDLLSLLNNLVSLVVCCVCCVVNVHPDPSSVVSNVSSLVSNLVCLLVCQADPLVCLVSNLSSLLSSLVCCVPVVVVCNVSNLVSLVSNLPDPHGQQLNNLLSQLSNCVVPVVCLVVSLVVLVVQLPDDLVSLLSSLSSLLNNLLRHVCSLVPDLSVLVSVLSSLVVHDPVSNVVSVVSNVNSCVSDDPVVVLVSLQSNCVVVVHGSVCVVPDDPDPVVNVVVVVVVVVVVVVVVVVDDDDD

Sequence (666 aa):
TAENKGLRKEQDKHSYTDETRLTRSQFYARLCEKTGIRSFEEFWEKYFEIEGLKLTPEEFCKNMHTYCVLVRSEETAQELACDGTLARERHMAHRIREALDSGKRVLAVTGGLHSAGLAELLEKGDISPVKLHKIPFDMEGCYPMAYSYEAADALHGYASGMSYPYFYDTITAKLKSGADTSSVYDEAALELLINTAKETAKRDVSVSIADVTAAKSMMTGLAALRNISQCGIYEVEDGITSSFIKGEKTIAAALPISVMHRLATGDSVGHIGDSRHTPPLIADFQKQCEAFKLKYASVTPHEADVQLFSGEKGPALSRFFHRMEYLGTDFCNMLKGPDLHRSRDRSRVREQWRYRRTPKVDAVLIDHTTDGFTIEEACVNTAARALMDRRRSADAAQTAVDCFLMGVDMTDEQQRLIDAMIAADGDFFSLGEGLGCFARLHELRELYNISDNSSYGHMDSCMGKLMSALPAMANVPSENAEDTVRVIRRMFSLTGGVMAHWRDTLEEELLTLTAARDKQAEVYGAAMGLLYAMDHSRRGETENAMRGYLKGSSEVRKQGAAFLKGLFSTAGDIMLADDSFIRMTDELLTSLSHLDFLEILPSMKLAFGYFTPSEIREIARSAAALHGADGTDITNAEMIDEGLFVYGRKLDEEIALNLKGGSRLG

Mean predicted aligned error: 13.13 Å